Protein 6HRL (pdb70)

Foldseek 3Di:
DDFKKKKWAWFAFDVGTFQWMWIADPVVLDIDTFDGHPARFFLWEWEAFPLKIKTAWGDRNDFTFQWMWIADPVVRDIDTADGHPARFGLWAWYAAPRKIKTAWGDRPPFTFQWMWIARVVVRDIDTFDGHPARFGQWYWYDAPRKIKTAWHDGPHATFQWIWIAHPVVRDIDTADGEPARFGQWAWEAAPRKIKTAWGDRPPATFQWMWIAHPVVSDIGTADGEPARFGQWYWYDGPRKIKTAWGDSRPGTDQWIWIAHPVVSDIGTTRGHPDRGGSIYMYMGDDD/DFFKKKKWAWFAFVLGTFQWIWIADPVVLDIDTFDGDPARFFQWAWEDFDQKIKTAWGDRSPATDQWMWIAHPVVRDIDTADGDPARFGLWAWYAFPRKIKIAWGDRPPATFQWMWIARPVVRDIGTADGHPARFGQWYWEDAPRKIKIAWHDHPHATFQWMWIARPVVRDIDTADGEPARFGQWAWEDAPQKIKTAWHDRPPFIGQWMWIDHPVVSDIGTFDGEPARFGLWYWYDTPQKIKTAWHDRRDGQFQWIWIAHPVVSDIDTGDGDPDRGHSIYMYMGGHD

Solvent-accessible surface area: 21822 Å² total; per-residue (Å²): 91,59,27,23,24,0,6,0,0,0,0,6,30,51,82,36,37,21,11,50,1,1,8,5,42,45,91,84,70,33,18,99,110,20,22,67,14,103,36,155,2,3,76,12,5,16,8,34,12,77,64,59,0,12,0,0,0,0,50,47,38,120,38,16,15,21,60,4,3,0,5,30,26,136,83,64,65,33,74,117,43,82,46,11,74,41,131,1,0,8,8,2,16,8,35,5,146,45,41,1,8,0,0,0,0,47,43,44,86,45,7,15,46,40,3,12,79,5,44,51,168,89,17,67,35,60,92,17,32,51,4,100,28,108,2,41,39,0,38,14,11,42,7,113,28,24,1,6,0,4,0,0,55,37,84,86,46,42,14,19,62,2,4,65,8,57,39,158,93,69,68,28,38,118,15,44,59,11,110,25,126,6,6,9,4,0,12,7,42,12,141,42,10,0,3,0,0,0,0,40,39,26,105,52,13,16,39,40,1,0,82,10,40,42,200,70,27,50,25,95,79,21,20,72,5,92,64,111,0,5,10,0,20,7,19,37,3,105,34,54,0,8,0,0,0,0,8,41,8,26,15,4,9,28,26,4,3,53,3,14,31,185,86,70,117,12,48,84,21,40,66,6,128,32,68,2,18,22,5,1,9,6,32,1,94,49,199,103,40,24,16,1,0,5,0,1,0,0,5,39,144,196,36,37,26,11,53,3,2,0,3,20,37,93,71,60,138,19,37,110,16,22,63,13,101,35,154,2,2,86,12,5,14,8,35,11,76,62,39,0,11,0,0,0,0,49,45,36,121,40,17,16,21,64,5,3,0,6,30,28,40,54,66,66,34,66,108,46,74,47,11,75,40,128,2,0,5,6,1,16,10,34,5,146,46,41,1,3,0,0,0,0,43,42,41,90,44,9,18,41,39,2,11,64,9,37,36,160,88,18,75,40,74,92,18,34,52,5,100,30,110,2,40,61,0,38,12,11,42,6,108,27,25,0,5,0,4,0,0,52,35,84,87,47,42,12,18,56,3,4,60,1,61,27,137,95,67,73,26,36,123,14,44,56,11,105,34,129,3,3,8,5,0,12,8,42,12,129,42,14,0,5,0,0,0,0,34,49,43,127,51,13,20,44,41,2,3,66,13,36,50,194,66,36,52,20,92,81,17,22,73,5,94,63,115,1,8,28,0,19,6,19,33,2,96,20,59,0,3,0,0,0,0,31,49,60,100,53,15,13,28,32,2,3,52,1,21,24,163,73,70,137,25,74,78,20,47,70,5,126,32,117,1,18,18,6,1,6,5,30,7,91,6,46

Nearest PDB structures (foldseek):
  6hrl-assembly2_B  TM=1.001E+00  e=1.098E-53  Homo sapiens
  7opv-assembly1_A  TM=9.971E-01  e=5.024E-39  synthetic construct
  8pjr-assembly1_A  TM=9.975E-01  e=1.645E-37  synthetic construct
  8pjx-assembly1_A  TM=9.954E-01  e=1.013E-36  synthetic construct
  7pvp-assembly1_A  TM=9.965E-01  e=2.577E-36  synthetic construct

InterPro domains:
  IPR000210 BTB/POZ domain [PF00651] (83-188)
  IPR000210 BTB/POZ domain [PS50097] (92-159)
  IPR000210 BTB/POZ domain [SM00225] (92-189)
  IPR006652 Kelch repeat type 1 [PF01344] (378-422)
  IPR006652 Kelch repeat type 1 [PF01344] (425-470)
  IPR006652 Kelch repeat type 1 [PF01344] (472-516)
  IPR006652 Kelch repeat type 1 [PF01344] (519-564)
  IPR006652 Kelch repeat type 1 [PF01344] (566-610)
  IPR006652 Kelch repeat type 1 [SM00612] (343-389)
  IPR006652 Kelch repeat type 1 [SM00612] (390-436)
  IPR006652 Kelch repeat type 1 [SM00612] (437-483)
  IPR006652 Kelch repeat type 1 [SM00612] (484-530)
  IPR006652 Kelch repeat type 1 [SM00612] (531-577)
  IPR006652 Kelch repeat type 1 [SM00612] (578-624)
  IPR011043 Galactose oxidase/kelch, beta-propeller [SSF50965] (353-622)
  IPR011333 SKP1/BTB/POZ domain superfamily [G3DSA:3.30.710.10] (61-190)
  IPR011333 SKP1/BTB/POZ domain superfamily [SSF54695] (70-187)
  IPR011705 BTB/Kelch-associated [PF07707] (194-295)
  IPR011705 BTB/Kelch-associated [SM00875] (194-296)
  IPR015915 Kelch-type beta-propeller [G3DSA:2.120.10.80] (334-495)

Radius of gyration: 26.32 Å; Cα contacts (8 Å, |Δi|>4): 1901; chains: 2; bounding box: 57×65×79 Å

CATH classification: 2.120.10.80

Structure (mmCIF, N/CA/C/O backbone):
data_6HRL
#
_entry.id   6HRL
#
_cell.length_a   67.353
_cell.length_b   118.774
_cell.length_c   124.991
_cell.angle_alpha   90.000
_cell.angle_beta   90.000
_cell.angle_gamma   90.000
#
_symmetry.space_group_name_H-M   'P 21 21 21'
#
loop_
_entity.id
_entity.type
_entity.pdbx_description
1 polymer 'Kelch-like protein 17'
2 non-polymer 'SULFATE ION'
3 non-polymer 'CHLORIDE ION'
4 non-polymer 'SODIUM ION'
5 non-polymer 1,2-ETHANEDIOL
6 water water
#
loop_
_atom_site.group_PDB
_atom_site.id
_atom_site.type_symbol
_atom_site.label_atom_id
_atom_site.label_alt_id
_atom_site.label_comp_id
_atom_site.label_asym_id
_atom_site.label_entity_id
_atom_site.label_seq_id
_atom_site.pdbx_PDB_ins_code
_atom_site.Cartn_x
_atom_site.Cartn_y
_atom_site.Cartn_z
_atom_site.occupancy
_atom_site.B_iso_or_equiv
_atom_site.auth_seq_id
_atom_site.auth_comp_id
_atom_site.auth_asym_id
_atom_site.auth_atom_id
_atom_site.pdbx_PDB_model_num
ATOM 1 C CA . GLY A 1 1 ? 10.651 41.118 80.243 1.00 54.58 337 GLY A CA 1
ATOM 2 C C . GLY A 1 1 ? 11.025 42.125 79.168 1.00 54.77 337 GLY A C 1
ATOM 3 O O . GLY A 1 1 ? 10.512 43.239 79.164 1.00 57.28 337 GLY A O 1
ATOM 4 N N . ALA A 1 2 ? 11.925 41.747 78.261 1.00 50.65 338 ALA A N 1
ATOM 5 C CA . ALA A 1 2 ? 12.258 42.580 77.111 1.00 50.27 338 ALA A CA 1
ATOM 6 C C . ALA A 1 2 ? 11.358 42.211 75.935 1.00 48.01 338 ALA A C 1
ATOM 7 O O . ALA A 1 2 ? 11.066 41.034 75.704 1.00 42.96 338 ALA A O 1
ATOM 9 N N . GLY A 1 3 ? 10.907 43.223 75.204 1.00 49.73 339 GLY A N 1
ATOM 10 C CA . GLY A 1 3 ? 9.973 43.024 74.120 1.00 45.57 339 GLY A CA 1
ATOM 11 C C . GLY A 1 3 ? 10.561 43.269 72.746 1.00 42.54 339 GLY A C 1
ATOM 12 O O . GLY A 1 3 ? 11.661 43.809 72.606 1.00 44.00 339 GLY A O 1
ATOM 13 N N . PRO A 1 4 ? 9.824 42.892 71.700 1.00 36.19 340 PRO A N 1
ATOM 14 C CA . PRO A 1 4 ? 10.321 43.101 70.336 1.00 33.35 340 PRO A CA 1
ATOM 15 C C . PRO A 1 4 ? 10.143 44.550 69.903 1.00 39.75 340 PRO A C 1
ATOM 16 O O . PRO A 1 4 ? 9.130 45.194 70.201 1.00 41.11 340 PRO A O 1
ATOM 20 N N . VAL A 1 5 ? 11.154 45.055 69.202 1.00 37.70 341 VAL A N 1
ATOM 21 C CA . VAL A 1 5 ? 11.167 46.397 68.636 1.00 41.30 341 VAL A CA 1
ATOM 22 C C . VAL A 1 5 ? 11.550 46.281 67.169 1.00 37.99 341 VAL A C 1
ATOM 23 O O . VAL A 1 5 ? 12.552 45.634 66.840 1.00 34.86 341 VAL A O 1
ATOM 27 N N . LEU A 1 6 ? 10.748 46.885 66.289 1.00 39.79 342 LEU A N 1
ATOM 28 C CA . LEU A 1 6 ? 10.961 46.754 64.851 1.00 36.42 342 LEU A CA 1
ATOM 29 C C . LEU A 1 6 ? 11.848 47.879 64.332 1.00 40.09 342 LEU A C 1
ATOM 30 O O . LEU A 1 6 ? 11.644 49.042 64.662 1.00 42.47 342 LEU A O 1
ATOM 35 N N . PHE A 1 7 ? 12.801 47.542 63.471 1.00 36.17 343 PHE A N 1
ATOM 36 C CA . PHE A 1 7 ? 13.747 48.518 62.948 1.00 38.25 343 PHE A CA 1
ATOM 37 C C . PHE A 1 7 ? 13.636 48.554 61.434 1.00 36.81 343 PHE A C 1
ATOM 38 O O . PHE A 1 7 ? 13.821 47.523 60.768 1.00 32.73 343 PHE A O 1
ATOM 46 N N . ALA A 1 8 ? 13.318 49.742 60.914 1.00 40.73 344 ALA A N 1
ATOM 47 C CA . ALA A 1 8 ? 13.280 50.047 59.493 1.00 40.56 344 ALA A CA 1
ATOM 48 C C . ALA A 1 8 ? 14.533 50.843 59.151 1.00 41.92 344 ALA A C 1
ATOM 49 O O . ALA A 1 8 ? 14.738 51.951 59.668 1.00 43.56 344 ALA A O 1
ATOM 51 N N . VAL A 1 9 ? 15.372 50.262 58.302 1.00 40.04 345 VAL A N 1
ATOM 52 C CA . VAL A 1 9 ? 16.709 50.746 58.003 1.00 39.97 345 VAL A CA 1
ATOM 53 C C . VAL A 1 9 ? 16.798 51.066 56.515 1.00 41.17 345 VAL A C 1
ATOM 54 O O . VAL A 1 9 ? 16.433 50.234 55.670 1.00 40.34 345 VAL A O 1
ATOM 58 N N . GLY A 1 10 ? 17.282 52.268 56.205 1.00 40.76 346 GLY A N 1
ATOM 59 C CA . GLY A 1 10 ? 17.538 52.660 54.830 1.00 41.30 346 GLY A CA 1
ATOM 60 C C . GLY A 1 10 ? 16.292 52.620 53.975 1.00 42.84 346 GLY A C 1
ATOM 61 O O . GLY A 1 10 ? 15.199 53.006 54.400 1.00 43.78 346 GLY A O 1
ATOM 62 N N . GLY A 1 11 ? 16.454 52.136 52.753 1.00 43.26 347 GLY A N 1
ATOM 63 C CA . GLY A 1 11 ? 15.404 52.194 51.756 1.00 44.12 347 GLY A CA 1
ATOM 64 C C . GLY A 1 11 ? 15.555 53.398 50.842 1.00 45.23 347 GLY A C 1
ATOM 65 O O . GLY A 1 11 ? 16.521 54.162 50.907 1.00 45.60 347 GLY A O 1
ATOM 66 N N . GLY A 1 12 ? 14.555 53.578 49.977 1.00 45.90 348 GLY A N 1
ATOM 67 C CA . GLY A 1 12 ? 14.572 54.678 49.039 1.00 46.80 348 GLY A CA 1
ATOM 68 C C . GLY A 1 12 ? 13.183 55.258 48.856 1.00 46.48 348 GLY A C 1
ATOM 69 O O . GLY A 1 12 ? 12.180 54.672 49.265 1.00 45.71 348 GLY A O 1
ATOM 70 N N . SER A 1 13 ? 13.147 56.438 48.252 1.00 48.53 349 SER A N 1
ATOM 71 C CA . SER A 1 13 ? 11.901 57.038 47.804 1.00 48.65 349 SER A CA 1
ATOM 72 C C . SER A 1 13 ? 12.155 57.659 46.430 1.00 49.53 349 SER A C 1
ATOM 73 O O . SER A 1 13 ? 13.217 57.469 45.827 1.00 50.27 349 SER A O 1
ATOM 76 N N . LEU A 1 14 ? 11.170 58.393 45.917 1.00 47.32 350 LEU A N 1
ATOM 77 C CA . LEU A 1 14 ? 11.322 59.000 44.601 1.00 47.80 350 LEU A CA 1
ATOM 78 C C . LEU A 1 14 ? 12.599 59.823 44.548 1.00 48.33 350 LEU A C 1
ATOM 79 O O . LEU A 1 14 ? 12.720 60.836 45.244 1.00 48.11 350 LEU A O 1
ATOM 84 N N . PHE A 1 15 ? 13.557 59.395 43.725 1.00 48.55 351 PHE A N 1
ATOM 85 C CA . PHE A 1 15 ? 14.817 60.120 43.559 1.00 48.37 351 PHE A CA 1
ATOM 86 C C . PHE A 1 15 ? 15.589 60.243 44.871 1.00 47.92 351 PHE A C 1
ATOM 87 O O . PHE A 1 15 ? 16.336 61.202 45.070 1.00 47.51 351 PHE A O 1
ATOM 95 N N . ALA A 1 16 ? 15.408 59.299 45.794 1.00 47.68 352 ALA A N 1
ATOM 96 C CA . ALA A 1 16 ? 16.062 59.403 47.089 1.00 47.22 352 ALA A CA 1
ATOM 97 C C . ALA A 1 16 ? 16.550 58.047 47.573 1.00 47.39 352 ALA A C 1
ATOM 98 O O . ALA A 1 16 ? 15.911 57.020 47.329 1.00 47.99 352 ALA A O 1
ATOM 100 N N . ILE A 1 17 ? 17.684 58.060 48.273 1.00 45.00 353 ILE A N 1
ATOM 101 C CA . ILE A 1 17 ? 18.218 56.896 48.972 1.00 44.54 353 ILE A CA 1
ATOM 102 C C . ILE A 1 17 ? 18.478 57.320 50.411 1.00 44.39 353 ILE A C 1
ATOM 103 O O . ILE A 1 17 ? 19.196 58.299 50.648 1.00 44.03 353 ILE A O 1
ATOM 108 N N . HIS A 1 18 ? 17.892 56.596 51.365 1.00 46.08 354 HIS A N 1
ATOM 109 C CA . HIS A 1 18 ? 17.931 56.989 52.766 1.00 45.69 354 HIS A CA 1
ATOM 110 C C . HIS A 1 18 ? 19.093 56.344 53.503 1.00 44.40 354 HIS A C 1
ATOM 111 O O . HIS A 1 18 ? 19.501 55.216 53.207 1.00 42.85 354 HIS A O 1
ATOM 118 N N . GLY A 1 19 ? 19.603 57.074 54.495 1.00 46.73 355 GLY A N 1
ATOM 119 C CA . GLY A 1 19 ? 20.514 56.518 55.476 1.00 45.11 355 GLY A CA 1
ATOM 120 C C . GLY A 1 19 ? 19.880 56.484 56.852 1.00 44.96 355 GLY A C 1
ATOM 121 O O . GLY A 1 19 ? 20.364 55.789 57.753 1.00 43.57 355 GLY A O 1
ATOM 122 N N . ASP A 1 20 ? 18.779 57.215 57.018 1.00 45.19 356 ASP A N 1
ATOM 123 C CA . ASP A 1 20 ? 18.127 57.291 58.314 1.00 44.92 356 ASP A CA 1
ATOM 124 C C . ASP A 1 20 ? 17.452 55.968 58.653 1.00 44.90 356 ASP A C 1
ATOM 125 O O . ASP A 1 20 ? 17.278 55.089 57.805 1.00 45.35 356 ASP A O 1
ATOM 130 N N . CYS A 1 21 ? 17.084 55.830 59.925 1.00 36.40 357 CYS A N 1
ATOM 131 C CA . CYS A 1 21 ? 16.438 54.624 60.418 1.00 35.52 357 CYS A CA 1
ATOM 132 C C . CYS A 1 21 ? 15.397 55.003 61.463 1.00 36.48 357 CYS A C 1
ATOM 133 O O . CYS A 1 21 ? 15.470 56.058 62.104 1.00 37.99 357 CYS A O 1
ATOM 136 N N . GLU A 1 22 ? 14.426 54.113 61.648 1.00 34.41 358 GLU A N 1
ATOM 137 C CA . GLU A 1 22 ? 13.428 54.348 62.678 1.00 35.90 358 GLU A CA 1
ATOM 138 C C . GLU A 1 22 ? 13.016 53.020 63.295 1.00 36.95 358 GLU A C 1
ATOM 139 O O . GLU A 1 22 ? 13.183 51.955 62.702 1.00 35.50 358 GLU A O 1
ATOM 145 N N . ALA A 1 23 ? 12.508 53.096 64.519 1.00 37.67 359 ALA A N 1
ATOM 146 C CA . ALA A 1 23 ? 12.163 51.930 65.319 1.00 39.59 359 ALA A CA 1
ATOM 147 C C . ALA A 1 23 ? 10.727 52.053 65.802 1.00 43.70 359 ALA A C 1
ATOM 148 O O . ALA A 1 23 ? 10.282 53.127 66.211 1.00 44.30 359 ALA A O 1
ATOM 150 N N . TYR A 1 24 ? 10.027 50.934 65.781 1.00 45.56 360 TYR A N 1
ATOM 151 C CA . TYR A 1 24 ? 8.621 50.854 66.119 1.00 50.83 360 TYR A CA 1
ATOM 152 C C . TYR A 1 24 ? 8.474 50.089 67.421 1.00 54.17 360 TYR A C 1
ATOM 153 O O . TYR A 1 24 ? 8.968 48.961 67.549 1.00 51.56 360 TYR A O 1
ATOM 162 N N . ASP A 1 25 ? 7.776 50.701 68.364 1.00 58.90 361 ASP A N 1
ATOM 163 C CA . ASP A 1 25 ? 7.526 50.118 69.666 1.00 60.56 361 ASP A CA 1
ATOM 164 C C . ASP A 1 25 ? 6.147 49.482 69.641 1.00 59.86 361 ASP A C 1
ATOM 165 O O . ASP A 1 25 ? 5.135 50.179 69.521 1.00 59.00 361 ASP A O 1
ATOM 170 N N . THR A 1 26 ? 6.112 48.160 69.749 1.00 59.86 362 THR A N 1
ATOM 171 C CA . THR A 1 26 ? 4.839 47.465 69.665 1.00 58.75 362 THR A CA 1
ATOM 172 C C . THR A 1 26 ? 3.914 47.867 70.809 1.00 60.69 362 THR A C 1
ATOM 173 O O . THR A 1 26 ? 2.693 47.945 70.629 1.00 59.67 362 THR A O 1
ATOM 177 N N . ARG A 1 27 ? 4.477 48.178 71.979 1.00 65.31 363 ARG A N 1
ATOM 178 C CA . ARG A 1 27 ? 3.646 48.533 73.125 1.00 67.56 363 ARG A CA 1
ATOM 179 C C . ARG A 1 27 ? 2.853 49.813 72.877 1.00 67.01 363 ARG A C 1
ATOM 180 O O . ARG A 1 27 ? 1.659 49.879 73.192 1.00 66.93 363 ARG A O 1
ATOM 182 N N . THR A 1 28 ? 3.489 50.838 72.310 1.00 63.08 364 THR A N 1
ATOM 183 C CA . THR A 1 28 ? 2.852 52.139 72.139 1.00 61.08 364 THR A CA 1
ATOM 184 C C . THR A 1 28 ? 2.373 52.422 70.720 1.00 57.80 364 THR A C 1
ATOM 185 O O . THR A 1 28 ? 1.812 53.493 70.479 1.00 56.33 364 THR A O 1
ATOM 189 N N . ASP A 1 29 ? 2.574 51.507 69.777 1.00 58.50 365 ASP A N 1
ATOM 190 C CA . ASP A 1 29 ? 2.238 51.764 68.379 1.00 55.55 365 ASP A CA 1
ATOM 191 C C . ASP A 1 29 ? 2.811 53.111 67.927 1.00 53.96 365 ASP A C 1
ATOM 192 O O . ASP A 1 29 ? 2.128 53.937 67.317 1.00 52.12 365 ASP A O 1
ATOM 197 N N . ARG A 1 30 ? 4.085 53.341 68.258 1.00 52.27 366 ARG A N 1
ATOM 198 C CA . ARG A 1 30 ? 4.756 54.608 67.991 1.00 50.16 366 ARG A CA 1
ATOM 199 C C . ARG A 1 30 ? 6.114 54.357 67.346 1.00 50.10 366 ARG A C 1
ATOM 200 O O . ARG A 1 30 ? 6.808 53.393 67.688 1.00 52.89 366 ARG A O 1
ATOM 202 N N . TRP A 1 31 ? 6.494 55.233 66.418 1.00 46.73 367 TRP A N 1
ATOM 203 C CA . TRP A 1 31 ? 7.804 55.183 65.786 1.00 44.75 367 TRP A CA 1
ATOM 204 C C . TRP A 1 31 ? 8.732 56.223 66.413 1.00 43.48 367 TRP A C 1
ATOM 205 O O . TRP A 1 31 ? 8.295 57.258 66.924 1.00 43.58 367 TRP A O 1
ATOM 216 N N . HIS A 1 32 ? 10.024 55.925 66.380 1.00 43.86 368 HIS A N 1
ATOM 217 C CA . HIS A 1 32 ? 11.056 56.759 66.971 1.00 43.45 368 HIS A CA 1
ATOM 218 C C . HIS A 1 32 ? 12.239 56.788 66.020 1.00 41.14 368 HIS A C 1
ATOM 219 O O . HIS A 1 32 ? 12.627 55.750 65.487 1.00 39.80 368 HIS A O 1
ATOM 226 N N . VAL A 1 33 ? 12.808 57.960 65.798 1.00 40.29 369 VAL A N 1
ATOM 227 C CA . VAL A 1 33 ? 13.971 58.061 64.922 1.00 39.14 369 VAL A CA 1
ATOM 228 C C . VAL A 1 33 ? 15.187 57.514 65.651 1.00 41.81 369 VAL A C 1
ATOM 229 O O . VAL A 1 33 ? 15.389 57.792 66.839 1.00 44.19 369 VAL A O 1
ATOM 233 N N . VAL A 1 34 ? 15.993 56.712 64.953 1.00 41.93 370 VAL A N 1
ATOM 234 C CA . VAL A 1 34 ? 17.203 56.161 65.557 1.00 44.87 370 VAL A CA 1
ATOM 235 C C . VAL A 1 34 ? 18.417 56.598 64.753 1.00 45.03 370 VAL A C 1
ATOM 236 O O . VAL A 1 34 ? 18.299 57.376 63.801 1.00 42.72 370 VAL A O 1
ATOM 240 N N . ALA A 1 35 ? 19.592 56.122 65.143 1.00 42.07 371 ALA A N 1
ATOM 241 C CA . ALA A 1 35 ? 20.818 56.561 64.494 1.00 42.24 371 ALA A CA 1
ATOM 242 C C . ALA A 1 35 ? 20.792 56.258 63.003 1.00 42.31 371 ALA A C 1
ATOM 243 O O . ALA A 1 35 ? 20.313 55.204 62.572 1.00 41.79 371 ALA A O 1
ATOM 245 N N . SER A 1 36 ? 21.312 57.200 62.216 1.00 42.10 372 SER A N 1
ATOM 246 C CA . SER A 1 36 ? 21.485 57.002 60.786 1.00 41.68 372 SER A CA 1
ATOM 247 C C . SER A 1 36 ? 22.760 56.223 60.497 1.00 41.24 372 SER A C 1
ATOM 248 O O . SER A 1 36 ? 23.749 56.318 61.228 1.00 41.30 372 SER A O 1
ATOM 251 N N . MET A 1 37 ? 22.737 55.459 59.406 1.00 41.86 373 MET A N 1
ATOM 252 C CA . MET A 1 37 ? 23.928 54.747 58.972 1.00 41.44 373 MET A CA 1
ATOM 253 C C . MET A 1 37 ? 24.968 55.706 58.402 1.00 42.08 373 MET A C 1
ATOM 254 O O . MET A 1 37 ? 24.682 56.851 58.042 1.00 42.74 373 MET A O 1
ATOM 259 N N . SER A 1 38 ? 26.199 55.210 58.314 1.00 42.11 374 SER A N 1
ATOM 260 C CA . SER A 1 38 ? 27.244 55.978 57.654 1.00 42.96 374 SER A CA 1
ATOM 261 C C . SER A 1 38 ? 27.008 56.069 56.154 1.00 43.76 374 SER A C 1
ATOM 262 O O . SER A 1 38 ? 27.341 57.084 55.534 1.00 45.01 374 SER A O 1
ATOM 265 N N . THR A 1 39 ? 26.423 55.033 55.565 1.00 43.16 375 THR A N 1
ATOM 266 C CA . THR A 1 39 ? 26.190 54.949 54.134 1.00 43.40 375 THR A CA 1
ATOM 267 C C . THR A 1 39 ? 24.697 54.982 53.854 1.00 43.70 375 THR A C 1
ATOM 268 O O . THR A 1 39 ? 23.912 54.343 54.563 1.00 43.05 375 THR A O 1
ATOM 272 N N . ARG A 1 40 ? 24.307 55.717 52.816 1.00 46.78 376 ARG A N 1
ATOM 273 C CA . ARG A 1 40 ? 22.970 55.543 52.262 1.00 46.87 376 ARG A CA 1
ATOM 274 C C . ARG A 1 40 ? 22.866 54.175 51.597 1.00 46.43 376 ARG A C 1
ATOM 275 O O . ARG A 1 40 ? 23.686 53.824 50.743 1.00 46.62 376 ARG A O 1
ATOM 283 N N . ARG A 1 41 ? 21.847 53.406 51.982 1.00 45.14 377 ARG A N 1
ATOM 284 C CA . ARG A 1 41 ? 21.686 52.032 51.512 1.00 44.52 377 ARG A CA 1
ATOM 285 C C . ARG A 1 41 ? 20.209 51.773 51.254 1.00 44.84 377 ARG A C 1
ATOM 286 O O . ARG A 1 41 ? 19.411 51.719 52.196 1.00 44.49 377 ARG A O 1
ATOM 294 N N . ALA A 1 42 ? 19.851 51.589 49.987 1.00 45.61 378 ALA A N 1
ATOM 295 C CA . ALA A 1 42 ? 18.576 51.007 49.610 1.00 45.67 378 ALA A CA 1
ATOM 296 C C . ALA A 1 42 ? 18.832 49.638 49.002 1.00 45.69 378 ALA A C 1
ATOM 297 O O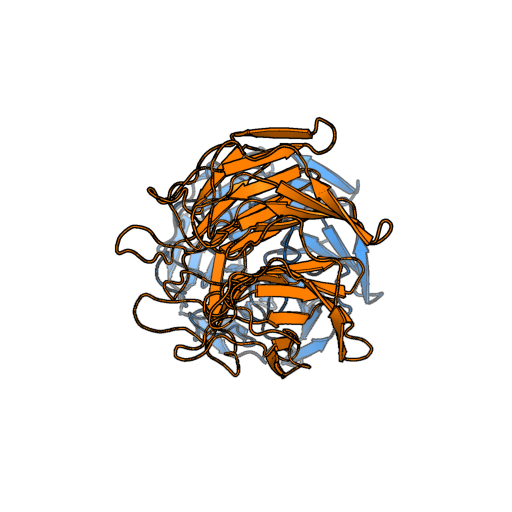 . ALA A 1 42 ? 19.934 49.345 48.531 1.00 46.15 378 ALA A O 1
ATOM 299 N N . ARG A 1 43 ? 17.807 48.794 49.003 1.00 42.10 379 ARG A N 1
ATOM 300 C CA . ARG A 1 43 ? 17.987 47.421 48.551 1.00 41.71 379 ARG A CA 1
ATOM 301 C C . ARG A 1 43 ? 19.067 46.734 49.376 1.00 41.45 379 ARG A C 1
ATOM 302 O O . ARG A 1 43 ? 19.917 46.019 48.846 1.00 41.65 379 ARG A O 1
ATOM 310 N N . VAL A 1 44 ? 19.030 46.972 50.687 1.00 41.32 380 VAL A N 1
ATOM 311 C CA . VAL A 1 44 ? 20.026 46.508 51.643 1.00 40.65 380 VAL A CA 1
ATOM 312 C C . VAL A 1 44 ? 19.497 45.276 52.360 1.00 40.40 380 VAL A C 1
ATOM 313 O O . VAL A 1 44 ? 18.292 45.150 52.603 1.00 39.68 380 VAL A O 1
ATOM 317 N N . GLY A 1 45 ? 20.401 44.361 52.702 1.00 39.89 381 GLY A N 1
ATOM 318 C CA . GLY A 1 45 ? 20.055 43.223 53.541 1.00 38.53 381 GLY A CA 1
ATOM 319 C C . GLY A 1 45 ? 20.197 43.610 55.001 1.00 37.38 381 GLY A C 1
ATOM 320 O O . GLY A 1 45 ? 21.182 44.230 55.389 1.00 37.62 381 GLY A O 1
ATOM 321 N N . VAL A 1 46 ? 19.188 43.296 55.796 1.00 36.33 382 VAL A N 1
ATOM 322 C CA . VAL A 1 46 ? 19.227 43.631 57.216 1.00 35.77 382 VAL A CA 1
ATOM 323 C C . VAL A 1 46 ? 18.887 42.383 58.010 1.00 34.91 382 VAL A C 1
ATOM 324 O O . VAL A 1 46 ? 17.829 41.783 57.805 1.00 34.73 382 VAL A O 1
ATOM 328 N N . ALA A 1 47 ? 19.773 41.992 58.913 1.00 36.36 383 ALA A N 1
ATOM 329 C CA . ALA A 1 47 ? 19.488 40.837 59.752 1.00 36.15 383 ALA A CA 1
ATOM 330 C C . ALA A 1 47 ? 19.951 41.106 61.173 1.00 36.80 383 ALA A C 1
ATOM 331 O O . ALA A 1 47 ? 20.911 41.843 61.400 1.00 37.39 383 ALA A O 1
ATOM 333 N N . ALA A 1 48 ? 19.256 40.499 62.128 1.00 37.77 384 ALA A N 1
ATOM 334 C CA . ALA A 1 48 ? 19.605 40.611 63.539 1.00 39.40 384 ALA A CA 1
ATOM 335 C C . ALA A 1 48 ? 20.408 39.386 63.960 1.00 39.95 384 ALA A C 1
ATOM 336 O O . ALA A 1 48 ? 19.976 38.247 63.748 1.00 40.14 384 ALA A O 1
ATOM 338 N N . VAL A 1 49 ? 21.585 39.626 64.526 1.00 39.28 385 VAL A N 1
ATOM 339 C CA . VAL A 1 49 ? 22.457 38.563 65.006 1.00 39.76 385 VAL A CA 1
ATOM 340 C C . VAL A 1 49 ? 23.002 38.997 66.360 1.00 40.98 385 VAL A C 1
ATOM 341 O O . VAL A 1 49 ? 23.513 40.114 66.496 1.00 41.23 385 VAL A O 1
ATOM 345 N N . GLY A 1 50 ? 22.835 38.151 67.371 1.00 39.80 386 GLY A N 1
ATOM 346 C CA . GLY A 1 50 ? 23.250 38.543 68.709 1.00 40.30 386 GLY A CA 1
ATOM 347 C C . GLY A 1 50 ? 22.597 39.822 69.182 1.00 41.22 386 GLY A C 1
ATOM 348 O O . GLY A 1 50 ? 23.248 40.651 69.827 1.00 41.68 386 GLY A O 1
ATOM 349 N N . ASN A 1 51 ? 21.317 40.002 68.868 1.00 42.64 387 ASN A N 1
ATOM 350 C CA . ASN A 1 51 ? 20.576 41.214 69.217 1.00 43.48 387 ASN A CA 1
ATOM 351 C C . ASN A 1 51 ? 21.329 42.469 68.792 1.00 43.17 387 ASN A C 1
ATOM 352 O O . ASN A 1 51 ? 21.268 43.511 69.449 1.00 43.61 387 ASN A O 1
ATOM 357 N N . ARG A 1 52 ? 22.046 42.366 67.679 1.00 43.56 388 ARG A N 1
ATOM 358 C CA . ARG A 1 52 ? 22.681 43.496 67.025 1.00 42.64 388 ARG A CA 1
ATOM 359 C C . ARG A 1 52 ? 22.170 43.537 65.592 1.00 41.21 388 ARG A C 1
ATOM 360 O O . ARG A 1 52 ? 21.924 42.488 64.987 1.00 40.73 388 ARG A O 1
ATOM 368 N N . LEU A 1 53 ? 22.023 44.744 65.036 1.00 39.54 389 LEU A N 1
ATOM 369 C CA . LEU A 1 53 ? 21.581 44.879 63.643 1.00 37.79 389 LEU A CA 1
ATOM 370 C C . LEU A 1 53 ? 22.754 44.849 62.681 1.00 37.24 389 LEU A C 1
ATOM 371 O O . LEU A 1 53 ? 23.786 45.466 62.934 1.00 38.03 389 LEU A O 1
ATOM 376 N N . TYR A 1 54 ? 22.586 44.154 61.558 1.00 37.21 390 TYR A N 1
ATOM 377 C CA . TYR A 1 54 ? 23.587 44.155 60.498 1.00 37.23 390 TYR A CA 1
ATOM 378 C C . TYR A 1 54 ? 22.930 44.639 59.214 1.00 37.50 390 TYR A C 1
ATOM 379 O O . TYR A 1 54 ? 21.942 44.047 58.759 1.00 37.43 390 TYR A O 1
ATOM 388 N N . ALA A 1 55 ? 23.462 45.731 58.663 1.00 36.35 391 ALA A N 1
ATOM 389 C CA . ALA A 1 55 ? 23.108 46.231 57.344 1.00 36.87 391 ALA A CA 1
ATOM 390 C C . ALA A 1 55 ? 24.209 45.825 56.367 1.00 37.10 391 ALA A C 1
ATOM 391 O O . ALA A 1 55 ? 25.362 46.259 56.500 1.00 37.36 391 ALA A O 1
ATOM 393 N N . VAL A 1 56 ? 23.839 44.990 55.399 1.00 37.15 392 VAL A N 1
ATOM 394 C CA . VAL A 1 56 ? 24.744 44.282 54.502 1.00 37.35 392 VAL A CA 1
ATOM 395 C C . VAL A 1 56 ? 24.482 44.747 53.070 1.00 38.48 392 VAL A C 1
ATOM 396 O O . VAL A 1 56 ? 23.343 44.672 52.582 1.00 38.71 392 VAL A O 1
ATOM 400 N N . GLY A 1 57 ? 25.536 45.212 52.397 1.00 38.90 393 GLY A N 1
ATOM 401 C CA . GLY A 1 57 ? 25.421 45.531 50.986 1.00 39.83 393 GLY A CA 1
ATOM 402 C C . GLY A 1 57 ? 24.486 46.698 50.740 1.00 40.37 393 GLY A C 1
ATOM 403 O O . GLY A 1 57 ? 24.475 47.687 51.477 1.00 40.34 393 GLY A O 1
ATOM 404 N N . GLY A 1 58 ? 23.699 46.584 49.678 1.00 42.30 394 GLY A N 1
ATOM 405 C CA . GLY A 1 58 ? 22.779 47.627 49.266 1.00 42.67 394 GLY A CA 1
ATOM 406 C C . GLY A 1 58 ? 23.284 48.435 48.087 1.00 43.21 394 GLY A C 1
ATOM 407 O O . GLY A 1 58 ? 24.268 48.104 47.424 1.00 43.44 394 GLY A O 1
ATOM 408 N N . TYR A 1 59 ? 22.573 49.529 47.835 1.00 43.70 395 TYR A N 1
ATOM 409 C CA . TYR A 1 59 ? 22.841 50.427 46.721 1.00 44.77 395 TYR A CA 1
ATOM 410 C C . TYR A 1 59 ? 22.737 51.857 47.229 1.00 45.27 395 TYR A C 1
ATOM 411 O O . TYR A 1 59 ? 21.710 52.239 47.801 1.00 45.02 395 TYR A O 1
ATOM 420 N N . ASP A 1 60 ? 23.794 52.644 47.023 1.00 47.03 396 ASP A N 1
ATOM 421 C CA . ASP A 1 60 ? 23.889 53.988 47.581 1.00 47.37 396 ASP A CA 1
ATOM 422 C C . ASP A 1 60 ? 23.552 55.069 46.568 1.00 48.21 396 ASP A C 1
ATOM 423 O O . ASP A 1 60 ? 23.929 56.228 46.762 1.00 48.63 396 ASP A O 1
ATOM 428 N N . GLY A 1 61 ? 22.839 54.717 45.501 1.00 48.76 397 GLY A N 1
ATOM 429 C CA . GLY A 1 61 ? 22.487 55.655 44.469 1.00 49.74 397 GLY A CA 1
ATOM 430 C C . GLY A 1 61 ? 23.466 55.720 43.320 1.00 50.57 397 GLY A C 1
ATOM 431 O O . GLY A 1 61 ? 23.105 56.202 42.241 1.00 52.21 397 GLY A O 1
ATOM 432 N N . THR A 1 62 ? 24.688 55.258 43.521 1.00 49.88 398 THR A N 1
ATOM 433 C CA . THR A 1 62 ? 25.680 55.157 42.461 1.00 50.73 398 THR A CA 1
ATOM 434 C C . THR A 1 62 ? 26.248 53.757 42.320 1.00 50.46 398 THR A C 1
ATOM 435 O O . THR A 1 62 ? 26.478 53.298 41.195 1.00 50.83 398 THR A O 1
ATOM 439 N N . SER A 1 63 ? 26.507 53.080 43.437 1.00 49.25 399 SER A N 1
ATOM 440 C CA . SER A 1 63 ? 27.229 51.822 43.451 1.00 48.30 399 SER A CA 1
ATOM 441 C C . SER A 1 63 ? 26.408 50.755 44.156 1.00 47.31 399 SER A C 1
ATOM 442 O O . SER A 1 63 ? 25.541 51.053 44.980 1.00 47.41 399 SER A O 1
ATOM 445 N N . ASP A 1 64 ? 26.683 49.503 43.803 1.00 46.16 400 ASP A N 1
ATOM 446 C CA . ASP A 1 64 ? 26.238 48.359 44.585 1.00 44.96 400 ASP A CA 1
ATOM 447 C C . ASP A 1 64 ? 27.300 48.070 45.633 1.00 44.68 400 ASP A C 1
ATOM 448 O O . ASP A 1 64 ? 28.482 47.941 45.307 1.00 45.17 400 ASP A O 1
ATOM 453 N N . LEU A 1 65 ? 26.887 47.985 46.886 1.00 43.26 401 LEU A N 1
ATOM 454 C CA . LEU A 1 65 ? 27.842 48.023 47.977 1.00 42.88 401 LEU A CA 1
ATOM 455 C C . LEU A 1 65 ? 28.282 46.626 48.378 1.00 42.11 401 LEU A C 1
ATOM 456 O O . LEU A 1 65 ? 27.516 45.665 48.313 1.00 41.52 401 LEU A O 1
ATOM 461 N N . ALA A 1 66 ? 29.552 46.526 48.766 1.00 43.56 402 ALA A N 1
ATOM 462 C CA . ALA A 1 66 ? 30.074 45.368 49.469 1.00 43.11 402 ALA A CA 1
ATOM 463 C C . ALA A 1 66 ? 30.221 45.621 50.962 1.00 42.36 402 ALA A C 1
ATOM 464 O O . ALA A 1 66 ? 30.393 44.665 51.726 1.00 41.51 402 ALA A O 1
ATOM 466 N N . THR A 1 67 ? 30.122 46.877 51.388 1.00 41.29 403 THR A N 1
ATOM 467 C CA . THR A 1 67 ? 30.362 47.245 52.771 1.00 41.21 403 THR A CA 1
ATOM 468 C C . THR A 1 67 ? 29.218 46.812 53.681 1.00 40.42 403 THR A C 1
ATOM 469 O O . THR A 1 67 ? 28.069 46.640 53.263 1.00 40.09 403 THR A O 1
ATOM 473 N N . VAL A 1 68 ? 29.553 46.676 54.957 1.00 39.91 404 VAL A N 1
ATOM 474 C CA . VAL A 1 68 ? 28.618 46.286 55.998 1.00 38.85 404 VAL A CA 1
ATOM 475 C C . VAL A 1 68 ? 28.795 47.228 57.175 1.00 39.04 404 VAL A C 1
ATOM 476 O O . VAL A 1 68 ? 29.905 47.681 57.476 1.00 39.71 404 VAL A O 1
ATOM 480 N N . GLU A 1 69 ? 27.693 47.498 57.867 1.00 39.78 405 GLU A N 1
ATOM 481 C CA . GLU A 1 69 ? 27.777 48.197 59.139 1.00 40.16 405 GLU A CA 1
ATOM 482 C C . GLU A 1 69 ? 26.760 47.615 60.109 1.00 39.78 405 GLU A C 1
ATOM 483 O O . GLU A 1 69 ? 25.859 46.866 59.733 1.00 39.10 405 GLU A O 1
ATOM 489 N N . SER A 1 70 ? 26.946 47.957 61.378 1.00 40.73 406 SER A N 1
ATOM 490 C CA . SER A 1 70 ? 26.322 47.257 62.489 1.00 40.28 406 SER A CA 1
ATOM 491 C C . SER A 1 70 ? 25.719 48.260 63.462 1.00 40.74 406 SER A C 1
ATOM 492 O O . SER A 1 70 ? 26.292 49.324 63.708 1.00 41.63 406 SER A O 1
ATOM 495 N N . TYR A 1 71 ? 24.579 47.897 64.036 1.00 38.37 407 TYR A N 1
ATOM 496 C CA . TYR A 1 71 ? 23.840 48.750 64.950 1.00 38.87 407 TYR A CA 1
ATOM 497 C C . TYR A 1 71 ? 23.844 48.150 66.346 1.00 40.11 407 TYR A C 1
ATOM 498 O O . TYR A 1 71 ? 23.443 46.989 66.537 1.00 40.25 407 TYR A O 1
ATOM 507 N N . ASP A 1 72 ? 24.246 48.976 67.313 1.00 43.04 408 ASP A N 1
ATOM 508 C CA . ASP A 1 72 ? 24.202 48.677 68.732 1.00 44.19 408 ASP A CA 1
ATOM 509 C C . ASP A 1 72 ? 23.032 49.436 69.329 1.00 44.00 408 ASP A C 1
ATOM 510 O O . ASP A 1 72 ? 23.048 50.685 69.333 1.00 43.99 408 ASP A O 1
ATOM 515 N N . PRO A 1 73 ? 21.998 48.741 69.813 1.00 42.75 409 PRO A N 1
ATOM 516 C CA . PRO A 1 73 ? 20.846 49.438 70.396 1.00 42.72 409 PRO A CA 1
ATOM 517 C C . PRO A 1 73 ? 21.129 50.009 71.765 1.00 43.93 409 PRO A C 1
ATOM 518 O O . PRO A 1 73 ? 20.443 50.953 72.179 1.00 44.15 409 PRO A O 1
ATOM 522 N N . VAL A 1 74 ? 22.113 49.461 72.479 1.00 44.52 410 VAL A N 1
ATOM 523 C CA . VAL A 1 74 ? 22.474 49.989 73.787 1.00 45.34 410 VAL A CA 1
ATOM 524 C C . VAL A 1 74 ? 22.955 51.429 73.659 1.00 45.53 410 VAL A C 1
ATOM 525 O O . VAL A 1 74 ? 22.514 52.317 74.396 1.00 46.00 410 VAL A O 1
ATOM 529 N N . THR A 1 75 ? 23.857 51.688 72.714 1.00 44.99 411 THR A N 1
ATOM 530 C CA . THR A 1 75 ? 24.357 53.042 72.517 1.00 44.83 411 THR A CA 1
ATOM 531 C C . THR A 1 75 ? 23.650 53.785 71.397 1.00 43.84 411 THR A C 1
ATOM 532 O O . THR A 1 75 ? 23.889 54.985 71.232 1.00 43.85 411 THR A O 1
ATOM 536 N N . ASN A 1 76 ? 22.767 53.116 70.651 1.00 43.20 412 ASN A N 1
ATOM 537 C CA . ASN A 1 76 ? 22.095 53.693 69.483 1.00 42.35 412 ASN A CA 1
ATOM 538 C C . ASN A 1 76 ? 23.110 54.207 68.459 1.00 41.92 412 ASN A C 1
ATOM 539 O O . ASN A 1 76 ? 23.140 55.392 68.108 1.00 41.73 412 ASN A O 1
ATOM 544 N N . THR A 1 77 ? 23.939 53.294 67.955 1.00 43.04 413 THR A N 1
ATOM 545 C CA . THR A 1 77 ? 24.968 53.754 67.027 1.00 43.06 413 THR A CA 1
ATOM 546 C C . THR A 1 77 ? 25.279 52.691 65.988 1.00 42.21 413 THR A C 1
ATOM 547 O O . THR A 1 77 ? 24.997 51.507 66.170 1.00 42.58 413 THR A O 1
ATOM 551 N N . TRP A 1 78 ? 25.859 53.138 64.880 1.00 41.00 414 TRP A N 1
ATOM 552 C CA . TRP A 1 78 ? 26.333 52.252 63.828 1.00 40.39 414 TRP A CA 1
ATOM 553 C C . TRP A 1 78 ? 27.854 52.277 63.804 1.00 40.78 414 TRP A C 1
ATOM 554 O O . TRP A 1 78 ? 28.482 53.248 64.232 1.00 41.57 414 TRP A O 1
ATOM 565 N N . GLN A 1 79 ? 28.436 51.206 63.279 1.00 40.70 415 GLN A N 1
ATOM 566 C CA . GLN A 1 79 ? 29.881 51.060 63.196 1.00 41.18 415 GLN A CA 1
ATOM 567 C C . GLN A 1 79 ? 30.208 50.249 61.953 1.00 40.93 415 GLN A C 1
ATOM 568 O O . GLN A 1 79 ? 29.384 49.438 61.520 1.00 40.37 415 GLN A O 1
ATOM 574 N N . PRO A 1 80 ? 31.396 50.418 61.374 1.00 41.24 416 PRO A N 1
ATOM 575 C CA . PRO A 1 80 ? 31.751 49.628 60.190 1.00 41.01 416 PRO A CA 1
ATOM 576 C C . PRO A 1 80 ? 32.040 48.182 60.558 1.00 40.89 416 PRO A C 1
ATOM 577 O O . PRO A 1 80 ? 32.365 47.857 61.704 1.00 41.31 416 PRO A O 1
ATOM 581 N N . GLU A 1 81 ? 31.918 47.302 59.561 1.00 40.24 417 GLU A N 1
ATOM 582 C CA . GLU A 1 81 ? 32.281 45.896 59.697 1.00 39.68 417 GLU A CA 1
ATOM 583 C C . GLU A 1 81 ? 33.075 45.488 58.461 1.00 39.72 417 GLU A C 1
ATOM 584 O O . GLU A 1 81 ? 33.244 46.273 57.526 1.00 40.13 417 GLU A O 1
ATOM 590 N N . VAL A 1 82 ? 33.585 44.255 58.448 1.00 39.74 418 VAL A N 1
ATOM 591 C CA . VAL A 1 82 ? 34.334 43.804 57.283 1.00 40.55 418 VAL A CA 1
ATOM 592 C C . VAL A 1 82 ? 33.374 43.658 56.112 1.00 40.61 418 VAL A C 1
ATOM 593 O O . VAL A 1 82 ? 32.236 43.189 56.270 1.00 40.45 418 VAL A O 1
ATOM 597 N N . SER A 1 83 ? 33.824 44.073 54.931 1.00 39.38 419 SER A N 1
ATOM 598 C CA . SER A 1 83 ? 32.991 44.020 53.745 1.00 39.47 419 SER A CA 1
ATOM 599 C C . SER A 1 83 ? 32.942 42.604 53.187 1.00 39.23 419 SER A C 1
ATOM 600 O O . SER A 1 83 ? 33.822 41.776 53.433 1.00 39.19 419 SER A O 1
ATOM 603 N N . MET A 1 84 ? 31.881 42.332 52.437 1.00 39.47 420 MET A N 1
ATOM 604 C CA . MET A 1 84 ? 31.734 41.050 51.772 1.00 39.73 420 MET A CA 1
ATOM 605 C C . MET A 1 84 ? 32.756 40.901 50.651 1.00 40.35 420 MET A C 1
ATOM 606 O O . MET A 1 84 ? 33.396 41.864 50.216 1.00 40.67 420 MET A O 1
ATOM 611 N N . GLY A 1 85 ? 32.895 39.662 50.173 1.00 39.82 421 GLY A N 1
ATOM 612 C CA . GLY A 1 85 ? 33.694 39.427 48.983 1.00 40.61 421 GLY A CA 1
ATOM 613 C C . GLY A 1 85 ? 33.098 40.014 47.713 1.00 41.32 421 GLY A C 1
ATOM 614 O O . GLY A 1 85 ? 33.835 40.415 46.813 1.00 42.09 421 GLY A O 1
ATOM 615 N N . THR A 1 86 ? 31.770 40.107 47.633 1.00 42.97 422 THR A N 1
ATOM 616 C CA . THR A 1 86 ? 31.091 40.645 46.460 1.00 43.63 422 THR A CA 1
ATOM 617 C C . THR A 1 86 ? 30.239 41.858 46.805 1.00 43.41 422 THR A C 1
ATOM 618 O O . THR A 1 86 ? 29.671 41.953 47.895 1.00 42.59 422 THR A O 1
ATOM 622 N N . ARG A 1 87 ? 30.132 42.772 45.846 1.00 42.57 423 ARG A N 1
ATOM 623 C CA . ARG A 1 87 ? 29.113 43.807 45.913 1.00 42.68 423 ARG A CA 1
ATOM 624 C C . ARG A 1 87 ? 27.745 43.173 45.684 1.00 42.49 423 ARG A C 1
ATOM 625 O O . ARG A 1 87 ? 27.582 42.348 44.781 1.00 43.03 423 ARG A O 1
ATOM 633 N N . ARG A 1 88 ? 26.771 43.526 46.522 1.00 42.37 424 ARG A N 1
ATOM 634 C CA . ARG A 1 88 ? 25.445 42.917 46.446 1.00 42.29 424 ARG A CA 1
ATOM 635 C C . ARG A 1 88 ? 24.395 43.955 46.812 1.00 42.88 424 ARG A C 1
ATOM 636 O O . ARG A 1 88 ? 24.328 44.405 47.960 1.00 42.23 424 ARG A O 1
ATOM 644 N N . SER A 1 89 ? 23.587 44.335 45.842 1.00 44.03 425 SER A N 1
ATOM 645 C CA . SER A 1 89 ? 22.299 44.937 46.122 1.00 43.72 425 SER A CA 1
ATOM 646 C C . SER A 1 89 ? 21.235 43.879 45.875 1.00 43.48 425 SER A C 1
ATOM 647 O O . SER A 1 89 ? 21.501 42.842 45.260 1.00 43.56 425 SER A O 1
ATOM 650 N N . CYS A 1 90 ? 20.028 44.128 46.380 1.00 41.75 426 CYS A N 1
ATOM 651 C CA . CYS A 1 90 ? 18.897 43.252 46.088 1.00 41.44 426 CYS A CA 1
ATOM 652 C C . CYS A 1 90 ? 19.136 41.829 46.583 1.00 40.84 426 CYS A C 1
ATOM 653 O O . CYS A 1 90 ? 18.672 40.865 45.970 1.00 40.80 426 CYS A O 1
ATOM 656 N N . LEU A 1 91 ? 19.874 41.676 47.677 1.00 41.24 427 LEU A N 1
ATOM 657 C CA . LEU A 1 91 ? 20.252 40.366 48.190 1.00 41.54 427 LEU A CA 1
ATOM 658 C C . LEU A 1 91 ? 19.298 39.895 49.287 1.00 40.48 427 LEU A C 1
ATOM 659 O O . LEU A 1 91 ? 18.393 40.612 49.726 1.00 39.75 427 LEU A O 1
ATOM 664 N N . GLY A 1 92 ? 19.496 38.641 49.695 1.00 41.18 428 GLY A N 1
ATOM 665 C CA . GLY A 1 92 ? 18.849 38.087 50.868 1.00 39.53 428 GLY A CA 1
ATOM 666 C C . GLY A 1 92 ? 19.878 37.882 51.963 1.00 38.84 428 GLY A C 1
ATOM 667 O O . GLY A 1 92 ? 21.026 37.536 51.688 1.00 39.30 428 GLY A O 1
ATOM 668 N N . VAL A 1 93 ? 19.457 38.082 53.211 1.00 35.50 429 VAL A N 1
ATOM 669 C CA . VAL A 1 93 ? 20.359 38.058 54.359 1.00 34.65 429 VAL A CA 1
ATOM 670 C C . VAL A 1 93 ? 19.627 37.413 55.529 1.00 33.96 429 VAL A C 1
ATOM 671 O O . VAL A 1 93 ? 18.475 37.752 55.806 1.00 33.92 429 VAL A O 1
ATOM 675 N N . ALA A 1 94 ? 20.282 36.478 56.210 1.00 35.98 430 ALA A N 1
ATOM 676 C CA . ALA A 1 94 ? 19.623 35.823 57.338 1.00 36.46 430 ALA A CA 1
ATOM 677 C C . ALA A 1 94 ? 20.643 35.326 58.356 1.00 37.28 430 ALA A C 1
ATOM 678 O O . ALA A 1 94 ? 21.829 35.192 58.065 1.00 37.43 430 ALA A O 1
ATOM 680 N N . ALA A 1 95 ? 20.166 35.060 59.568 1.00 35.84 431 ALA A N 1
ATOM 681 C CA . ALA A 1 95 ? 20.999 34.504 60.629 1.00 36.47 4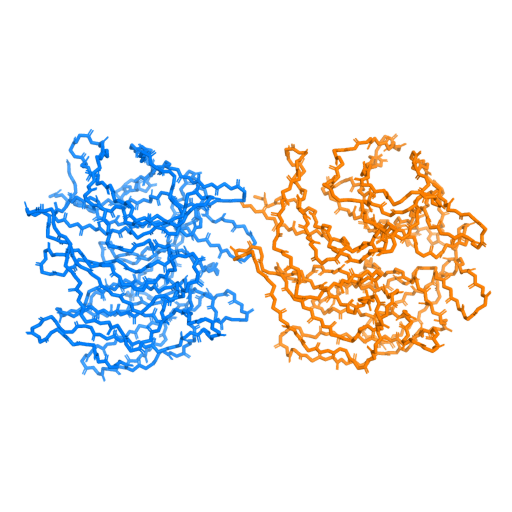31 ALA A CA 1
ATOM 682 C C . ALA A 1 95 ? 20.728 33.013 60.798 1.00 37.52 431 ALA A C 1
ATOM 683 O O . ALA A 1 95 ? 19.578 32.572 60.774 1.00 38.27 431 ALA A O 1
ATOM 685 N N . LEU A 1 96 ? 21.796 32.233 60.918 1.00 39.00 432 LEU A N 1
ATOM 686 C CA . LEU A 1 96 ? 21.676 30.783 61.036 1.00 40.66 432 LEU A CA 1
ATOM 687 C C . LEU A 1 96 ? 22.772 30.295 61.969 1.00 41.10 432 LEU A C 1
ATOM 688 O O . LEU A 1 96 ? 23.958 30.498 61.689 1.00 40.37 432 LEU A O 1
ATOM 693 N N . HIS A 1 97 ? 22.371 29.650 63.066 1.00 41.33 433 HIS A N 1
ATOM 694 C CA . HIS A 1 97 ? 23.286 29.196 64.109 1.00 41.55 433 HIS A CA 1
ATOM 695 C C . HIS A 1 97 ? 24.317 30.262 64.458 1.00 40.41 433 HIS A C 1
ATOM 6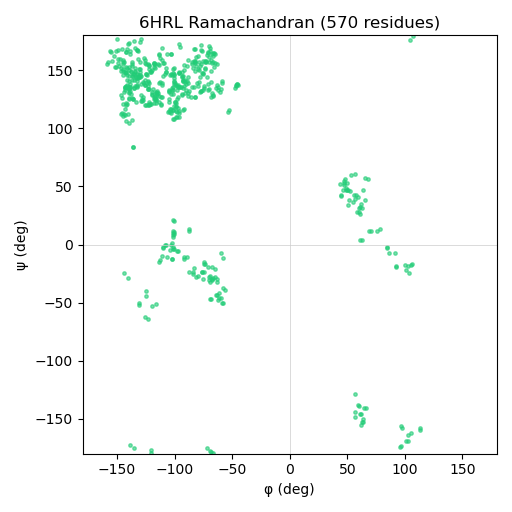96 O O . HIS A 1 97 ? 25.499 29.959 64.626 1.00 40.28 433 HIS A O 1
ATOM 703 N N . GLY A 1 98 ? 23.879 31.513 64.563 1.00 39.62 434 GLY A N 1
ATOM 704 C CA . GLY A 1 98 ? 24.740 32.589 65.001 1.00 39.06 434 GLY A CA 1
ATOM 705 C C . GLY A 1 98 ? 25.593 33.225 63.928 1.00 38.34 434 GLY A C 1
ATOM 706 O O . GLY A 1 98 ? 26.300 34.197 64.222 1.00 38.00 434 GLY A O 1
ATOM 707 N N . LEU A 1 99 ? 25.537 32.733 62.693 1.00 38.49 435 LEU A N 1
ATOM 708 C CA . LEU A 1 99 ? 26.317 33.273 61.590 1.00 37.27 435 LEU A CA 1
ATOM 709 C C . LEU A 1 99 ? 25.394 34.036 60.653 1.00 36.44 435 LEU A C 1
ATOM 710 O O . LEU A 1 99 ? 24.193 33.768 60.601 1.00 36.47 435 LEU A O 1
ATOM 715 N N . LEU A 1 100 ? 25.946 35.036 59.956 1.00 37.24 436 LEU A N 1
ATOM 716 C CA . LEU A 1 100 ? 25.163 35.921 59.089 1.00 36.79 436 LEU A CA 1
ATOM 717 C C . LEU A 1 100 ? 25.405 35.585 57.612 1.00 36.75 436 LEU A C 1
ATOM 718 O O . LEU A 1 100 ? 26.501 35.795 57.099 1.00 37.39 436 LEU A O 1
ATOM 723 N N . TYR A 1 101 ? 24.385 35.099 56.917 1.00 35.27 437 TYR A N 1
ATOM 724 C CA . TYR A 1 101 ? 24.501 34.704 55.520 1.00 35.21 437 TYR A CA 1
ATOM 725 C C . TYR A 1 101 ? 23.978 35.790 54.579 1.00 34.95 437 TYR A C 1
ATOM 726 O O . TYR A 1 101 ? 22.934 36.398 54.836 1.00 34.56 437 TYR A O 1
ATOM 735 N N . SER A 1 102 ? 24.722 36.023 53.494 1.00 35.37 438 SER A N 1
ATOM 736 C CA . SER A 1 102 ? 24.308 36.839 52.353 1.00 36.08 438 SER A CA 1
ATOM 737 C C . SER A 1 102 ? 24.228 35.939 51.130 1.00 36.76 438 SER A C 1
ATOM 738 O O . SER A 1 102 ? 25.219 35.288 50.778 1.00 37.08 438 SER A O 1
ATOM 741 N N . ALA A 1 103 ? 23.063 35.916 50.475 1.00 37.58 439 ALA A N 1
ATOM 742 C CA . ALA A 1 103 ? 22.827 35.081 49.303 1.00 38.89 439 ALA A CA 1
ATOM 743 C C . ALA A 1 103 ? 22.236 35.917 48.174 1.00 40.73 439 ALA A C 1
ATOM 744 O O . ALA A 1 103 ? 21.437 36.830 48.414 1.00 40.80 439 ALA A O 1
ATOM 746 N N . GLY A 1 104 ? 22.631 35.591 46.943 1.00 42.71 440 GLY A N 1
ATOM 747 C CA . GLY A 1 104 ? 22.125 36.201 45.720 1.00 42.86 440 GLY A CA 1
ATOM 748 C C . GLY A 1 104 ? 22.449 37.681 45.645 1.00 42.89 440 GLY A C 1
ATOM 749 O O . GLY A 1 104 ? 23.425 38.162 46.226 1.00 42.75 440 GLY A O 1
ATOM 750 N N . GLY A 1 105 ? 21.607 38.416 44.925 1.00 43.19 441 GLY A N 1
ATOM 751 C CA . GLY A 1 105 ? 21.780 39.842 44.719 1.00 43.29 441 GLY A CA 1
ATOM 752 C C . GLY A 1 105 ? 22.275 40.205 43.329 1.00 43.97 441 GLY A C 1
ATOM 753 O O . GLY A 1 105 ? 22.177 39.435 42.368 1.00 44.03 441 GLY A O 1
ATOM 754 N N . TYR A 1 106 ? 22.787 41.432 43.223 1.00 44.26 442 TYR A N 1
ATOM 755 C CA . TYR A 1 106 ? 23.273 42.000 41.971 1.00 45.16 442 TYR A CA 1
ATOM 756 C C . TYR A 1 106 ? 24.546 42.779 42.266 1.00 45.42 442 TYR A C 1
ATOM 757 O O . TYR A 1 106 ? 24.564 43.599 43.188 1.00 45.02 442 TYR A O 1
ATOM 766 N N . ASP A 1 107 ? 25.602 42.532 41.491 1.00 47.05 443 ASP A N 1
ATOM 767 C CA . ASP A 1 107 ? 26.900 43.138 41.752 1.00 47.18 443 ASP A CA 1
ATOM 768 C C . ASP A 1 107 ? 27.197 44.322 40.849 1.00 48.43 443 ASP A C 1
ATOM 769 O O . ASP A 1 107 ? 28.318 44.841 40.872 1.00 48.69 443 ASP A O 1
ATOM 774 N N . GLY A 1 108 ? 26.218 44.775 40.071 1.00 49.68 444 GLY A N 1
ATOM 775 C CA . GLY A 1 108 ? 26.408 45.835 39.107 1.00 50.54 444 GLY A CA 1
ATOM 776 C C . GLY A 1 108 ? 26.445 45.356 37.673 1.00 50.85 444 GLY A C 1
ATOM 777 O O . GLY A 1 108 ? 26.290 46.169 36.753 1.00 51.69 444 GLY A O 1
ATOM 778 N N . ALA A 1 109 ? 26.643 44.060 37.456 1.00 48.77 445 ALA A N 1
ATOM 779 C CA . ALA A 1 109 ? 26.634 43.515 36.110 1.00 49.17 445 ALA A CA 1
ATOM 780 C C . ALA A 1 109 ? 25.733 42.294 36.026 1.00 48.84 445 ALA A C 1
ATOM 781 O O . ALA A 1 109 ? 24.880 42.211 35.135 1.00 49.64 445 ALA A O 1
ATOM 783 N N . SER A 1 110 ? 25.915 41.345 36.943 1.00 47.49 446 SER A N 1
ATOM 784 C CA . SER A 1 110 ? 25.198 40.081 36.913 1.00 47.13 446 SER A CA 1
ATOM 785 C C . SER A 1 110 ? 24.315 39.878 38.138 1.00 46.33 446 SER A C 1
ATOM 786 O O . SER A 1 110 ? 24.554 40.429 39.219 1.00 45.82 446 SER A O 1
ATOM 789 N N . CYS A 1 111 ? 23.291 39.061 37.942 1.00 46.25 447 CYS A N 1
ATOM 790 C CA . CYS A 1 111 ? 22.514 38.522 39.040 1.00 45.49 447 CYS A CA 1
ATOM 791 C C . CYS A 1 111 ? 23.312 37.393 39.656 1.00 45.20 447 CYS A C 1
ATOM 792 O O . CYS A 1 111 ? 23.814 36.519 38.945 1.00 45.54 447 CYS A O 1
ATOM 795 N N . LEU A 1 112 ? 23.447 37.415 40.971 1.00 45.69 448 LEU A N 1
ATOM 796 C CA . LEU A 1 112 ? 24.343 36.494 41.646 1.00 45.26 448 LEU A CA 1
ATOM 797 C C . LEU A 1 112 ? 23.596 35.243 42.095 1.00 44.89 448 LEU A C 1
ATOM 798 O O . LEU A 1 112 ? 22.417 35.299 42.458 1.00 44.47 448 LEU A O 1
ATOM 803 N N . ASN A 1 113 ? 24.284 34.106 42.024 1.00 46.07 449 ASN A N 1
ATOM 804 C CA . ASN A 1 113 ? 23.846 32.885 42.682 1.00 45.81 449 ASN A CA 1
ATOM 805 C C . ASN A 1 113 ? 24.751 32.517 43.850 1.00 45.61 449 ASN A C 1
ATOM 806 O O . ASN A 1 113 ? 24.466 31.550 44.567 1.00 45.21 449 ASN A O 1
ATOM 811 N N . SER A 1 114 ? 25.819 33.277 44.071 1.00 42.90 450 SER A N 1
ATOM 812 C CA . SER A 1 114 ? 26.776 32.973 45.115 1.00 41.99 450 SER A CA 1
ATOM 813 C C . SER A 1 114 ? 26.225 33.356 46.480 1.00 41.56 450 SER A C 1
ATOM 814 O O . SER A 1 114 ? 25.250 34.104 46.603 1.00 41.89 450 SER A O 1
ATOM 817 N N . ALA A 1 115 ? 26.900 32.862 47.519 1.00 40.48 451 ALA A N 1
ATOM 818 C CA . ALA A 1 115 ? 26.526 33.131 48.898 1.00 38.85 451 ALA A CA 1
ATOM 819 C C . ALA A 1 115 ? 27.774 33.087 49.769 1.00 38.43 451 ALA A C 1
ATOM 820 O O . ALA A 1 115 ? 28.748 32.394 49.454 1.00 38.66 451 ALA A O 1
ATOM 822 N N . GLU A 1 116 ? 27.731 33.826 50.878 1.00 39.02 452 GLU A N 1
ATOM 823 C CA . GLU A 1 116 ? 28.844 33.862 51.822 1.00 38.71 452 GLU A CA 1
ATOM 824 C C . GLU A 1 116 ? 28.293 34.095 53.225 1.00 38.15 452 GLU A C 1
ATOM 825 O O . GLU A 1 116 ? 27.123 34.435 53.408 1.00 38.25 452 GLU A O 1
ATOM 831 N N . ARG A 1 117 ? 29.141 33.889 54.227 1.00 37.68 453 ARG A N 1
ATOM 832 C CA . ARG A 1 117 ? 28.697 33.951 55.611 1.00 37.50 453 ARG A CA 1
ATOM 833 C C . ARG A 1 117 ? 29.720 34.689 56.457 1.00 37.79 453 ARG A C 1
ATOM 834 O O . ARG A 1 117 ? 30.922 34.639 56.199 1.00 38.50 453 ARG A O 1
ATOM 842 N N . TYR A 1 118 ? 29.220 35.368 57.477 1.00 37.49 454 TYR A N 1
ATOM 843 C CA . TYR A 1 118 ? 30.018 36.207 58.349 1.00 37.61 454 TYR A CA 1
ATOM 844 C C . TYR A 1 118 ? 29.981 35.618 59.745 1.00 37.67 454 TYR A C 1
ATOM 845 O O . TYR A 1 118 ? 28.904 35.282 60.251 1.00 37.95 454 TYR A O 1
ATOM 854 N N . ASP A 1 119 ? 31.161 35.466 60.336 1.00 38.49 455 ASP A N 1
ATOM 855 C CA . ASP A 1 119 ? 31.325 35.126 61.737 1.00 38.88 455 ASP A CA 1
ATOM 856 C C . ASP A 1 119 ? 31.669 36.411 62.467 1.00 39.20 455 ASP A C 1
ATOM 857 O O . ASP A 1 119 ? 32.778 36.951 62.276 1.00 38.98 455 ASP A O 1
ATOM 862 N N . PRO A 1 120 ? 30.744 36.960 63.260 1.00 41.64 456 PRO A N 1
ATOM 863 C CA . PRO A 1 120 ? 31.010 38.233 63.948 1.00 42.34 456 PRO A CA 1
ATOM 864 C C . PRO A 1 120 ? 32.053 38.137 65.051 1.00 42.89 456 PRO A C 1
ATOM 865 O O . PRO A 1 120 ? 32.689 39.150 65.368 1.00 43.21 456 PRO A O 1
ATOM 869 N N . LEU A 1 121 ? 32.230 36.969 65.671 1.00 41.75 457 LEU A N 1
ATOM 870 C CA . LEU A 1 121 ? 33.310 36.828 66.639 1.00 42.06 457 LEU A CA 1
ATOM 871 C C . LEU A 1 121 ? 34.661 37.132 65.999 1.00 41.76 457 LEU A C 1
ATOM 872 O O . LEU A 1 121 ? 35.457 37.907 66.541 1.00 42.21 457 LEU A O 1
ATOM 877 N N . THR A 1 122 ? 34.948 36.517 64.851 1.00 39.97 458 THR A N 1
ATOM 878 C CA . THR A 1 122 ? 36.198 36.782 64.148 1.00 40.00 458 THR A CA 1
ATOM 879 C C . THR A 1 122 ? 36.077 37.898 63.122 1.00 39.64 458 THR A C 1
ATOM 880 O O . THR A 1 122 ? 37.103 38.362 62.613 1.00 39.55 458 THR A O 1
ATOM 884 N N . GLY A 1 123 ? 34.861 38.348 62.821 1.00 39.68 459 GLY A N 1
ATOM 885 C CA . GLY A 1 123 ? 34.693 39.373 61.812 1.00 39.83 459 GLY A CA 1
ATOM 886 C C . GLY A 1 123 ? 35.148 38.888 60.452 1.00 39.55 459 GLY A C 1
ATOM 887 O O . GLY A 1 123 ? 35.880 39.589 59.749 1.00 39.86 459 GLY A O 1
ATOM 888 N N . THR A 1 124 ? 34.735 37.682 60.065 1.00 38.99 460 THR A N 1
ATOM 889 C CA . THR A 1 124 ? 35.280 37.084 58.854 1.00 38.88 460 THR A CA 1
ATOM 890 C C . THR A 1 124 ? 34.189 36.521 57.955 1.00 38.97 460 THR A C 1
ATOM 891 O O . THR A 1 124 ? 33.231 35.906 58.429 1.00 38.65 460 THR A O 1
ATOM 895 N N . TRP A 1 125 ? 34.367 36.708 56.650 1.00 38.64 461 TRP A N 1
ATOM 896 C CA . TRP A 1 125 ? 33.454 36.200 55.634 1.00 38.46 461 TRP A CA 1
ATOM 897 C C . TRP A 1 125 ? 34.073 34.988 54.943 1.00 39.27 461 TRP A C 1
ATOM 898 O O . TRP A 1 125 ? 35.248 35.006 54.568 1.00 40.22 461 TRP A O 1
ATOM 909 N N . THR A 1 126 ? 33.291 33.930 54.794 1.00 40.62 462 THR A N 1
ATOM 910 C CA . THR A 1 126 ? 33.696 32.768 54.015 1.00 40.84 462 THR A CA 1
ATOM 911 C C . THR A 1 126 ? 32.636 32.483 52.968 1.00 40.76 462 THR A C 1
ATOM 912 O O . THR A 1 126 ? 31.439 32.543 53.257 1.00 40.24 462 THR A O 1
ATOM 916 N N . SER A 1 127 ? 33.073 32.167 51.756 1.00 40.55 463 SER A N 1
ATOM 917 C CA . SER A 1 127 ? 32.122 31.735 50.745 1.00 40.37 463 SER A CA 1
ATOM 918 C C . SER A 1 127 ? 31.450 30.434 51.176 1.00 40.06 463 SER A C 1
ATOM 919 O O . SER A 1 127 ? 31.991 29.651 51.962 1.00 40.11 463 SER A O 1
ATOM 922 N N . VAL A 1 128 ? 30.249 30.205 50.641 1.00 39.30 464 VAL A N 1
ATOM 923 C CA . VAL A 1 128 ? 29.516 28.967 50.857 1.00 39.48 464 VAL A CA 1
ATOM 924 C C . VAL A 1 128 ? 29.030 28.485 49.498 1.00 40.20 464 VAL A C 1
ATOM 925 O O . VAL A 1 128 ? 29.059 29.220 48.511 1.00 40.99 464 VAL A O 1
ATOM 929 N N . ALA A 1 129 ? 28.579 27.235 49.456 1.00 39.18 465 ALA A N 1
ATOM 930 C CA . ALA A 1 129 ? 28.034 26.684 48.224 1.00 39.85 465 ALA A CA 1
ATOM 931 C C . ALA A 1 129 ? 27.067 27.668 47.579 1.00 39.85 465 ALA A C 1
ATOM 932 O O . ALA A 1 129 ? 26.282 28.328 48.262 1.00 39.10 465 ALA A O 1
ATOM 934 N N . ALA A 1 130 ? 27.157 27.794 46.256 1.00 40.88 466 ALA A N 1
ATOM 935 C CA . ALA A 1 130 ? 26.266 28.680 45.518 1.00 41.39 466 ALA A CA 1
ATOM 936 C C . ALA A 1 130 ? 24.895 28.045 45.325 1.00 41.38 466 ALA A C 1
ATOM 937 O O . ALA A 1 130 ? 24.745 26.818 45.308 1.00 41.40 466 ALA A O 1
ATOM 939 N N . MET A 1 131 ? 23.889 28.899 45.175 1.00 41.44 467 MET A N 1
ATOM 940 C CA . MET A 1 131 ? 22.567 28.407 44.831 1.00 41.53 467 MET A CA 1
ATOM 941 C C . MET A 1 131 ? 22.551 27.886 43.396 1.00 42.59 467 MET A C 1
ATOM 942 O O . MET A 1 131 ? 23.353 28.280 42.545 1.00 43.11 467 MET A O 1
ATOM 947 N N . SER A 1 132 ? 21.586 27.009 43.125 1.00 42.34 468 SER A N 1
ATOM 948 C CA . SER A 1 132 ? 21.400 26.512 41.773 1.00 42.83 468 SER A CA 1
ATOM 949 C C . SER A 1 132 ? 20.979 27.615 40.821 1.00 43.00 468 SER A C 1
ATOM 950 O O . SER A 1 132 ? 21.192 27.488 39.616 1.00 43.61 468 SER A O 1
ATOM 953 N N . THR A 1 133 ? 20.437 28.709 41.335 1.00 43.11 469 THR A N 1
ATOM 954 C CA . THR A 1 133 ? 19.818 29.736 40.520 1.00 43.22 469 THR A CA 1
ATOM 955 C C . THR A 1 133 ? 20.418 31.090 40.852 1.00 43.67 469 THR A C 1
ATOM 956 O O . THR A 1 133 ? 20.662 31.397 42.022 1.00 43.45 469 THR A O 1
ATOM 960 N N . ARG A 1 134 ? 20.660 31.891 39.818 1.00 43.38 470 ARG A N 1
ATOM 961 C CA . ARG A 1 134 ? 20.926 33.305 40.024 1.00 43.44 470 ARG A CA 1
ATOM 962 C C . ARG A 1 134 ? 19.645 33.940 40.549 1.00 43.00 470 ARG A C 1
ATOM 963 O O . ARG A 1 134 ? 18.574 33.749 39.967 1.00 42.85 470 ARG A O 1
ATOM 971 N N . ARG A 1 135 ? 19.735 34.673 41.674 1.00 42.30 471 ARG A N 1
ATOM 972 C CA . ARG A 1 135 ? 18.527 35.175 42.341 1.00 41.57 471 ARG A CA 1
ATOM 973 C C . ARG A 1 135 ? 18.752 36.630 42.747 1.00 41.63 471 ARG A C 1
ATOM 974 O O . ARG A 1 135 ? 19.125 36.942 43.883 1.00 41.15 471 ARG A O 1
ATOM 982 N N . ARG A 1 136 ? 18.525 37.532 41.802 1.00 42.30 472 ARG A N 1
ATOM 983 C CA . ARG A 1 136 ? 18.390 38.934 42.143 1.00 42.37 472 ARG A CA 1
ATOM 984 C C . ARG A 1 136 ? 17.020 39.179 42.758 1.00 41.77 472 ARG A C 1
ATOM 985 O O . ARG A 1 136 ? 16.038 38.508 42.425 1.00 41.64 472 ARG A O 1
ATOM 993 N N . TYR A 1 137 ? 16.964 40.133 43.687 1.00 41.70 473 TYR A N 1
ATOM 994 C CA . TYR A 1 137 ? 15.727 40.443 44.404 1.00 41.16 473 TYR A CA 1
ATOM 995 C C . TYR A 1 137 ? 15.239 39.250 45.216 1.00 40.39 473 TYR A C 1
ATOM 996 O O . TYR A 1 137 ? 14.039 38.992 45.312 1.00 40.29 473 TYR A O 1
ATOM 1005 N N . VAL A 1 138 ? 16.172 38.483 45.744 1.00 39.49 474 VAL A N 1
ATOM 1006 C CA . VAL A 1 138 ? 15.851 37.316 46.543 1.00 38.54 474 VAL A CA 1
ATOM 1007 C C . VAL A 1 138 ? 15.614 37.746 47.990 1.00 38.33 474 VAL A C 1
ATOM 1008 O O . VAL A 1 138 ? 16.060 38.810 48.439 1.00 38.40 474 VAL A O 1
ATOM 1012 N N . ARG A 1 139 ? 14.843 36.938 48.710 1.00 38.19 475 ARG A N 1
ATOM 1013 C CA . ARG A 1 139 ? 14.746 37.014 50.159 1.00 37.51 475 ARG A CA 1
ATOM 1014 C C . ARG A 1 139 ? 15.239 35.699 50.750 1.00 36.84 475 ARG A C 1
ATOM 1015 O O . ARG A 1 139 ? 15.186 34.649 50.100 1.00 36.84 475 ARG A O 1
ATOM 1023 N N . VAL A 1 140 ? 15.740 35.768 51.981 1.00 36.83 476 VAL A N 1
ATOM 1024 C CA . VAL A 1 140 ? 16.306 34.608 52.666 1.00 36.54 476 VAL A CA 1
ATOM 1025 C C . VAL A 1 140 ? 15.790 34.584 54.098 1.00 36.37 476 VAL A C 1
ATOM 1026 O O . VAL A 1 140 ? 15.772 35.618 54.774 1.00 36.49 476 VAL A O 1
ATOM 1030 N N . ALA A 1 141 ? 15.371 33.411 54.565 1.00 35.18 477 ALA A N 1
ATOM 1031 C CA . ALA A 1 141 ? 14.897 33.289 55.940 1.00 35.30 477 ALA A CA 1
ATOM 1032 C C . ALA A 1 141 ? 15.254 31.921 56.500 1.00 35.90 477 ALA A C 1
ATOM 1033 O O . ALA A 1 141 ? 15.299 30.931 55.772 1.00 36.08 477 ALA A O 1
ATOM 1035 N N . THR A 1 142 ? 15.478 31.865 57.810 1.00 36.06 478 THR A N 1
ATOM 1036 C CA . THR A 1 142 ? 15.882 30.622 58.454 1.00 37.37 478 THR A CA 1
ATOM 1037 C C . THR A 1 142 ? 14.656 29.891 58.975 1.00 37.71 478 THR A C 1
ATOM 1038 O O . THR A 1 142 ? 13.832 30.473 59.682 1.00 37.78 478 THR A O 1
ATOM 1042 N N . LEU A 1 143 ? 14.544 28.616 58.626 1.00 39.33 479 LEU A N 1
ATOM 1043 C CA . LEU A 1 143 ? 13.474 27.775 59.132 1.00 40.08 479 LEU A CA 1
ATOM 1044 C C . LEU A 1 143 ? 14.037 26.401 59.439 1.00 41.73 479 LEU A C 1
ATOM 1045 O O . LEU A 1 143 ? 14.654 25.772 58.573 1.00 42.09 479 LEU A O 1
ATOM 1050 N N . ASP A 1 144 ? 13.830 25.954 60.673 1.00 43.21 480 ASP A N 1
ATOM 1051 C CA . ASP A 1 144 ? 14.223 24.624 61.111 1.00 44.21 480 ASP A CA 1
ATOM 1052 C C . ASP A 1 144 ? 15.657 24.301 60.693 1.00 45.25 480 ASP A C 1
ATOM 1053 O O . ASP A 1 144 ? 15.947 23.259 60.106 1.00 46.00 480 ASP A O 1
ATOM 1058 N N . GLY A 1 145 ? 16.564 25.221 61.014 1.00 43.53 481 GLY A N 1
ATOM 1059 C CA . GLY A 1 145 ? 17.979 25.025 60.779 1.00 44.10 481 GLY A CA 1
ATOM 1060 C C . GLY A 1 145 ? 18.430 25.049 59.336 1.00 43.84 481 GLY A C 1
ATOM 1061 O O . GLY A 1 145 ? 19.573 24.673 59.061 1.00 43.80 481 GLY A O 1
ATOM 1062 N N . ASN A 1 146 ? 17.576 25.469 58.403 1.00 43.65 482 ASN A N 1
ATOM 1063 C CA . ASN A 1 146 ? 17.956 25.628 57.009 1.00 41.68 482 ASN A CA 1
ATOM 1064 C C . ASN A 1 146 ? 17.715 27.059 56.560 1.00 40.22 482 ASN A C 1
ATOM 1065 O O . ASN A 1 146 ? 16.887 27.777 57.125 1.00 39.99 482 ASN A O 1
ATOM 1070 N N . LEU A 1 147 ? 18.478 27.481 55.550 1.00 39.15 483 LEU A N 1
ATOM 1071 C CA . LEU A 1 147 ? 18.231 28.764 54.896 1.00 37.56 483 LEU A CA 1
ATOM 1072 C C . LEU A 1 147 ? 17.270 28.546 53.738 1.00 37.62 483 LEU A C 1
ATOM 1073 O O . LEU A 1 147 ? 17.449 27.615 52.961 1.00 38.04 483 LEU A O 1
ATOM 1078 N N . TYR A 1 148 ? 16.247 29.378 53.619 1.00 36.07 484 TYR A N 1
ATOM 1079 C CA . TYR A 1 148 ? 15.359 29.318 52.469 1.00 35.66 484 TYR A CA 1
ATOM 1080 C C . TYR A 1 148 ? 15.565 30.573 51.641 1.00 35.50 484 TYR A C 1
ATOM 1081 O O . TYR A 1 148 ? 15.409 31.689 52.155 1.00 35.08 484 TYR A O 1
ATOM 1090 N N . ALA A 1 149 ? 15.966 30.375 50.381 1.00 35.66 485 ALA A N 1
ATOM 1091 C CA . ALA A 1 149 ? 16.091 31.428 49.383 1.00 35.83 485 ALA A CA 1
ATOM 1092 C C . ALA A 1 149 ? 14.850 31.371 48.507 1.00 36.19 485 ALA A C 1
ATOM 1093 O O . ALA A 1 149 ? 14.562 30.331 47.897 1.00 36.52 485 ALA A O 1
ATOM 1095 N N . VAL A 1 150 ? 14.122 32.483 48.447 1.00 36.23 486 VAL A N 1
ATOM 1096 C CA . VAL A 1 150 ? 12.749 32.495 47.962 1.00 36.50 486 VAL A CA 1
ATOM 1097 C C . VAL A 1 150 ? 12.682 33.371 46.723 1.00 37.28 486 VAL A C 1
ATOM 1098 O O . VAL A 1 150 ? 13.009 34.562 46.784 1.00 37.44 486 VAL A O 1
ATOM 1102 N N . GLY A 1 151 ? 12.240 32.787 45.609 1.00 37.87 487 GLY A N 1
ATOM 1103 C CA . GLY A 1 151 ? 11.958 33.539 44.409 1.00 38.75 487 GLY A CA 1
ATOM 1104 C C . GLY A 1 151 ? 13.150 34.341 43.930 1.00 39.25 487 GLY A C 1
ATOM 1105 O O . GLY A 1 151 ? 14.306 33.917 44.013 1.00 39.20 487 GLY A O 1
ATOM 1106 N N . GLY A 1 152 ? 12.856 35.516 43.399 1.00 40.30 488 GLY A N 1
ATOM 1107 C CA . GLY A 1 152 ? 13.860 36.407 42.878 1.00 41.07 488 GLY A CA 1
ATOM 1108 C C . GLY A 1 152 ? 13.754 36.574 41.375 1.00 42.77 488 GLY A C 1
ATOM 1109 O O . GLY A 1 152 ? 12.703 36.362 40.757 1.00 43.05 488 GLY A O 1
ATOM 1110 N N . TYR A 1 153 ? 14.872 36.977 40.779 1.00 43.72 489 TYR A N 1
ATOM 1111 C CA . TYR A 1 153 ? 14.934 37.253 39.346 1.00 44.49 489 TYR A CA 1
ATOM 1112 C C . TYR A 1 153 ? 16.306 36.824 38.843 1.00 44.78 489 TYR A C 1
ATOM 1113 O O . TYR A 1 153 ? 17.314 37.449 39.189 1.00 44.24 489 TYR A O 1
ATOM 1122 N N . ASP A 1 154 ? 16.365 35.761 38.040 1.00 44.98 490 ASP A N 1
ATOM 1123 C CA . ASP A 1 154 ? 17.586 35.575 37.279 1.00 45.51 490 ASP A CA 1
ATOM 1124 C C . ASP A 1 154 ? 17.635 36.676 36.230 1.00 46.54 490 ASP A C 1
ATOM 1125 O O . ASP A 1 154 ? 16.761 37.543 36.172 1.00 47.27 490 ASP A O 1
ATOM 1130 N N . SER A 1 155 ? 18.653 36.677 35.384 1.00 46.52 491 SER A N 1
ATOM 1131 C CA . SER A 1 155 ? 18.763 37.836 34.506 1.00 47.49 491 SER A CA 1
ATOM 1132 C C . SER A 1 155 ? 17.533 38.042 33.606 1.00 48.21 491 SER A C 1
ATOM 1133 O O . SER A 1 155 ? 17.438 39.086 32.947 1.00 49.07 491 SER A O 1
ATOM 1136 N N . SER A 1 156 ? 16.572 37.105 33.582 1.00 47.94 492 SER A N 1
ATOM 1137 C CA . SER A 1 156 ? 15.513 37.163 32.580 1.00 48.82 492 SER A CA 1
ATOM 1138 C C . SER A 1 156 ? 14.112 36.784 33.059 1.00 48.33 492 SER A C 1
ATOM 1139 O O . SER A 1 156 ? 13.138 37.295 32.496 1.00 49.10 492 SER A O 1
ATOM 1142 N N . SER A 1 157 ? 13.950 35.923 34.056 1.00 48.85 493 SER A N 1
ATOM 1143 C CA . SER A 1 157 ? 12.626 35.513 34.507 1.00 48.22 493 SER A CA 1
ATOM 1144 C C . SER A 1 157 ? 12.429 35.819 35.984 1.00 47.26 493 SER A C 1
ATOM 1145 O O . SER A 1 157 ? 13.387 35.843 36.766 1.00 46.45 493 SER A O 1
ATOM 1148 N N . HIS A 1 158 ? 11.172 36.060 36.357 1.00 46.41 494 HIS A N 1
ATOM 1149 C CA . HIS A 1 158 ? 10.794 36.103 37.764 1.00 45.07 494 HIS A CA 1
ATOM 1150 C C . HIS A 1 158 ? 10.549 34.683 38.259 1.00 44.28 494 HIS A C 1
ATOM 1151 O O . HIS A 1 158 ? 9.912 33.876 37.582 1.00 45.16 494 HIS A O 1
ATOM 1158 N N . LEU A 1 159 ? 11.065 34.367 39.432 1.00 42.51 495 LEU A N 1
ATOM 1159 C CA . LEU A 1 159 ? 11.128 32.984 39.877 1.00 41.82 495 LEU A CA 1
ATOM 1160 C C . LEU A 1 159 ? 10.005 32.653 40.852 1.00 41.22 495 LEU A C 1
ATOM 1161 O O . LEU A 1 159 ? 9.694 33.436 41.756 1.00 40.65 495 LEU A O 1
ATOM 1166 N N . ALA A 1 160 ? 9.410 31.476 40.673 1.00 41.35 496 ALA A N 1
ATOM 1167 C CA . ALA A 1 160 ? 8.557 30.870 41.681 1.00 40.19 496 ALA A CA 1
ATOM 1168 C C . ALA A 1 160 ? 9.293 29.796 42.466 1.00 39.81 496 ALA A C 1
ATOM 1169 O O . ALA A 1 160 ? 8.751 29.258 43.437 1.00 39.66 496 ALA A O 1
ATOM 1171 N N . THR A 1 161 ? 10.529 29.508 42.095 1.00 39.68 497 THR A N 1
ATOM 1172 C CA . THR A 1 161 ? 11.282 28.421 42.681 1.00 39.28 497 THR A CA 1
ATOM 1173 C C . THR A 1 161 ? 11.912 28.852 44.003 1.00 38.53 497 THR A C 1
ATOM 1174 O O . THR A 1 161 ? 12.127 30.039 44.265 1.00 38.43 497 THR A O 1
ATOM 1178 N N . VAL A 1 162 ? 12.196 27.863 44.846 1.00 38.11 498 VAL A N 1
ATOM 1179 C CA . VAL A 1 162 ? 12.775 28.089 46.161 1.00 37.46 498 VAL A CA 1
ATOM 1180 C C . VAL A 1 162 ? 13.877 27.066 46.388 1.00 37.61 498 VAL A C 1
ATOM 1181 O O . VAL A 1 162 ? 13.805 25.935 45.899 1.00 38.05 498 VAL A O 1
ATOM 1185 N N . GLU A 1 163 ? 14.917 27.477 47.117 1.00 37.31 499 GLU A N 1
ATOM 1186 C CA . GLU A 1 163 ? 15.975 26.557 47.524 1.00 37.58 499 GLU A CA 1
ATOM 1187 C C . GLU A 1 163 ? 16.175 26.631 49.034 1.00 37.23 499 GLU A C 1
ATOM 1188 O O . GLU A 1 163 ? 15.811 27.612 49.686 1.00 36.43 499 GLU A O 1
ATOM 1194 N N . LYS A 1 164 ? 16.801 25.595 49.579 1.00 39.02 500 LYS A N 1
ATOM 1195 C CA . LYS A 1 164 ? 17.155 25.556 50.989 1.00 38.77 500 LYS A CA 1
ATOM 1196 C C . LYS A 1 164 ? 18.602 25.116 51.140 1.00 39.52 500 LYS A C 1
ATOM 1197 O O . LYS A 1 164 ? 19.059 24.174 50.482 1.00 40.38 500 LYS A O 1
ATOM 1203 N N . TYR A 1 165 ? 19.314 25.822 52.007 1.00 38.74 501 TYR A N 1
ATOM 1204 C CA . TYR A 1 165 ? 20.713 25.575 52.300 1.00 39.06 501 TYR A CA 1
ATOM 1205 C C . TYR A 1 165 ? 20.796 24.754 53.575 1.00 40.27 501 TYR A C 1
ATOM 1206 O O . TYR A 1 165 ? 20.306 25.196 54.626 1.00 40.58 501 TYR A O 1
ATOM 1215 N N . GLU A 1 166 ? 21.365 23.545 53.453 1.00 41.63 502 GLU A N 1
ATOM 1216 C CA . GLU A 1 166 ? 21.743 22.723 54.588 1.00 43.54 502 GLU A CA 1
ATOM 1217 C C . GLU A 1 166 ? 23.190 23.003 54.958 1.00 43.61 502 GLU A C 1
ATOM 1218 O O . GLU A 1 166 ? 24.093 22.703 54.156 1.00 43.54 502 GLU A O 1
ATOM 1224 N N . PRO A 1 167 ? 23.459 23.545 56.154 1.00 42.70 503 PRO A N 1
ATOM 1225 C CA . PRO A 1 167 ? 24.842 23.877 56.522 1.00 42.13 503 PRO A CA 1
ATOM 1226 C C . PRO A 1 167 ? 25.627 22.694 57.060 1.00 43.48 503 PRO A C 1
ATOM 1227 O O . PRO A 1 167 ? 26.863 22.737 57.053 1.00 43.64 503 PRO A O 1
ATOM 1231 N N . GLN A 1 168 ? 24.959 21.646 57.535 1.00 44.85 504 GLN A N 1
ATOM 1232 C CA . GLN A 1 168 ? 25.678 20.452 57.957 1.00 45.92 504 GLN A CA 1
ATOM 1233 C C . GLN A 1 168 ? 26.538 19.906 56.821 1.00 45.95 504 GLN A C 1
ATOM 1234 O O . GLN A 1 168 ? 27.672 19.464 57.043 1.00 46.31 504 GLN A O 1
ATOM 1240 N N . VAL A 1 169 ? 26.021 19.938 55.594 1.00 45.00 505 VAL A N 1
ATOM 1241 C CA . VAL A 1 169 ? 26.755 19.452 54.428 1.00 44.84 505 VAL A CA 1
ATOM 1242 C C . VAL A 1 169 ? 27.173 20.562 53.471 1.00 43.74 505 VAL A C 1
ATOM 1243 O O . VAL A 1 169 ? 27.971 20.294 52.555 1.00 43.50 505 VAL A O 1
ATOM 1247 N N . ASN A 1 170 ? 26.679 21.791 53.652 1.00 43.23 506 ASN A N 1
ATOM 1248 C CA . ASN A 1 170 ? 27.013 22.901 52.767 1.00 41.68 506 ASN A CA 1
ATOM 1249 C C . ASN A 1 170 ? 26.409 22.655 51.383 1.00 42.10 506 ASN A C 1
ATOM 1250 O O . ASN A 1 170 ? 27.124 22.649 50.375 1.00 41.56 506 ASN A O 1
ATOM 1255 N N . VAL A 1 171 ? 25.091 22.464 51.312 1.00 40.69 507 VAL A N 1
ATOM 1256 C CA . VAL A 1 171 ? 24.456 22.093 50.050 1.00 40.83 507 VAL A CA 1
ATOM 1257 C C . VAL A 1 171 ? 23.099 22.772 49.915 1.00 40.28 507 VAL A C 1
ATOM 1258 O O . VAL A 1 171 ? 22.297 22.781 50.854 1.00 40.22 507 VAL A O 1
ATOM 1262 N N . TRP A 1 172 ? 22.830 23.317 48.729 1.00 40.51 508 TRP A N 1
ATOM 1263 C CA . TRP A 1 172 ? 21.493 23.777 48.384 1.00 39.66 508 TRP A CA 1
ATOM 1264 C C . TRP A 1 172 ? 20.694 22.664 47.722 1.00 40.45 508 TRP A C 1
ATOM 1265 O O . TRP A 1 172 ? 21.228 21.884 46.926 1.00 41.23 508 TRP A O 1
ATOM 1276 N N . SER A 1 173 ? 19.410 22.602 48.062 1.00 41.58 509 SER A N 1
ATOM 1277 C CA . SER A 1 173 ? 18.463 21.624 47.551 1.00 41.63 509 SER A CA 1
ATOM 1278 C C . SER A 1 173 ? 17.175 22.337 47.178 1.00 41.30 509 SER A C 1
ATOM 1279 O O . SER A 1 173 ? 16.791 23.317 47.828 1.00 40.49 509 SER A O 1
ATOM 1282 N N . PRO A 1 174 ? 16.483 21.860 46.151 1.00 40.55 510 PRO A N 1
ATOM 1283 C CA . PRO A 1 174 ? 15.224 22.496 45.761 1.00 39.92 510 PRO A CA 1
ATOM 1284 C C . PRO A 1 174 ? 14.152 22.345 46.833 1.00 39.32 510 PRO A C 1
ATOM 1285 O O . PRO A 1 174 ? 14.143 21.400 47.628 1.00 39.57 510 PRO A O 1
ATOM 1289 N N . VAL A 1 175 ? 13.244 23.308 46.848 1.00 39.26 511 VAL A N 1
ATOM 1290 C CA . VAL A 1 175 ? 12.057 23.275 47.683 1.00 39.03 511 VAL A CA 1
ATOM 1291 C C . VAL A 1 175 ? 10.865 23.384 46.749 1.00 38.94 511 VAL A C 1
ATOM 1292 O O . VAL A 1 175 ? 10.976 23.914 45.640 1.00 39.38 511 VAL A O 1
ATOM 1296 N N . ALA A 1 176 ? 9.725 22.860 47.190 1.00 32.36 512 ALA A N 1
ATOM 1297 C CA . ALA A 1 176 ? 8.506 23.006 46.414 1.00 33.32 512 ALA A CA 1
ATOM 1298 C C . ALA A 1 176 ? 8.365 24.446 45.946 1.00 33.53 512 ALA A C 1
ATOM 1299 O O . ALA A 1 176 ? 8.637 25.394 46.687 1.00 33.16 512 ALA A O 1
ATOM 1301 N N . SER A 1 177 ? 7.954 24.603 44.699 1.00 34.87 513 SER A N 1
ATOM 1302 C CA . SER A 1 177 ? 7.832 25.928 44.125 1.00 35.35 513 SER A CA 1
ATOM 1303 C C . SER A 1 177 ? 6.588 26.620 44.670 1.00 35.89 513 SER A C 1
ATOM 1304 O O . SER A 1 177 ? 5.589 25.974 44.999 1.00 36.02 513 SER A O 1
ATOM 1307 N N . MET A 1 178 ? 6.677 27.942 44.812 1.00 37.23 514 MET A N 1
ATOM 1308 C CA . MET A 1 178 ? 5.543 28.719 45.295 1.00 37.78 514 MET A CA 1
ATOM 1309 C C . MET A 1 178 ? 4.394 28.709 44.289 1.00 39.01 514 MET A C 1
ATOM 1310 O O . MET A 1 178 ? 4.558 28.384 43.108 1.00 39.51 514 MET A O 1
ATOM 1315 N N . LEU A 1 179 ? 3.217 29.110 44.771 1.00 40.18 515 LEU A N 1
ATOM 1316 C CA . LEU A 1 179 ? 2.061 29.194 43.892 1.00 41.25 515 LEU A CA 1
ATOM 1317 C C . LEU A 1 179 ? 2.187 30.342 42.908 1.00 41.95 515 LEU A C 1
ATOM 1318 O O . LEU A 1 179 ? 1.514 30.330 41.876 1.00 43.56 515 LEU A O 1
ATOM 1323 N N . SER A 1 180 ? 3.047 31.313 43.195 1.00 42.74 516 SER A N 1
ATOM 1324 C CA . SER A 1 180 ? 3.238 32.480 42.351 1.00 43.86 516 SER A CA 1
ATOM 1325 C C . SER A 1 180 ? 4.721 32.758 42.159 1.00 43.32 516 SER A C 1
ATOM 1326 O O . SER A 1 180 ? 5.548 32.433 43.018 1.00 42.45 516 SER A O 1
ATOM 1329 N N . ARG A 1 181 ? 5.046 33.375 41.024 1.00 42.77 517 ARG A N 1
ATOM 1330 C CA . ARG A 1 181 ? 6.367 33.950 40.814 1.00 42.27 517 ARG A CA 1
ATOM 1331 C C . ARG A 1 181 ? 6.467 35.251 41.604 1.00 42.90 517 ARG A C 1
ATOM 1332 O O . ARG A 1 181 ? 5.549 36.075 41.567 1.00 43.92 517 ARG A O 1
ATOM 1340 N N . ARG A 1 182 ? 7.567 35.433 42.331 1.00 40.27 518 ARG A N 1
ATOM 1341 C CA . ARG A 1 182 ? 7.720 36.636 43.140 1.00 41.18 518 ARG A CA 1
ATOM 1342 C C . ARG A 1 182 ? 9.182 37.066 43.196 1.00 40.38 518 ARG A C 1
ATOM 1343 O O . ARG A 1 182 ? 10.064 36.253 43.489 1.00 38.30 518 ARG A O 1
ATOM 1351 N N . SER A 1 183 ? 9.426 38.342 42.895 1.00 40.74 519 SER A N 1
ATOM 1352 C CA . SER A 1 183 ? 10.657 39.028 43.249 1.00 40.35 519 SER A CA 1
ATOM 1353 C C . SER A 1 183 ? 10.327 40.177 44.193 1.00 41.44 519 SER A C 1
ATOM 1354 O O . SER A 1 183 ? 9.206 40.689 44.213 1.00 43.12 519 SER A O 1
ATOM 1357 N N . SER A 1 184 ? 11.317 40.571 44.990 1.00 40.67 520 SER A N 1
ATOM 1358 C CA . SER A 1 184 ? 11.149 41.647 45.962 1.00 41.71 520 SER A CA 1
ATOM 1359 C C . SER A 1 184 ? 9.931 41.420 46.851 1.00 41.54 520 SER A C 1
ATOM 1360 O O . SER A 1 184 ? 9.206 42.354 47.197 1.00 42.75 520 SER A O 1
ATOM 1363 N N . ALA A 1 185 ? 9.705 40.164 47.219 1.00 39.90 521 ALA A N 1
ATOM 1364 C CA . ALA A 1 185 ? 8.668 39.837 48.178 1.00 39.37 521 ALA A CA 1
ATOM 1365 C C . ALA A 1 185 ? 9.174 40.055 49.603 1.00 38.32 521 ALA A C 1
ATOM 1366 O O . ALA A 1 185 ? 10.367 40.245 49.849 1.00 38.26 521 ALA A O 1
ATOM 1368 N N . GLY A 1 186 ? 8.245 40.032 50.553 1.00 39.05 522 GLY A N 1
ATOM 1369 C CA . GLY A 1 186 ? 8.577 39.983 51.971 1.00 38.53 522 GLY A CA 1
ATOM 1370 C C . GLY A 1 186 ? 8.493 38.550 52.457 1.00 36.72 522 GLY A C 1
ATOM 1371 O O . GLY A 1 186 ? 7.553 37.835 52.129 1.00 36.86 522 GLY A O 1
ATOM 1372 N N . VAL A 1 187 ? 9.478 38.131 53.243 1.00 35.12 523 VAL A N 1
ATOM 1373 C CA . VAL A 1 187 ? 9.528 36.757 53.731 1.00 34.40 523 VAL A CA 1
ATOM 1374 C C . VAL A 1 187 ? 9.813 36.737 55.226 1.00 35.49 523 VAL A C 1
ATOM 1375 O O . VAL A 1 187 ? 10.675 37.473 55.716 1.00 36.16 523 VAL A O 1
ATOM 1379 N N . ALA A 1 188 ? 9.099 35.875 55.948 1.00 35.63 524 ALA A N 1
ATOM 1380 C CA . ALA A 1 188 ? 9.293 35.776 57.390 1.00 36.37 524 ALA A CA 1
ATOM 1381 C C . ALA A 1 188 ? 8.801 34.420 57.863 1.00 35.77 524 ALA A C 1
ATOM 1382 O O . ALA A 1 188 ? 7.976 33.783 57.216 1.00 35.23 524 ALA A O 1
ATOM 1384 N N . VAL A 1 189 ? 9.311 33.981 59.007 1.00 36.95 525 VAL A N 1
ATOM 1385 C CA . VAL A 1 189 ? 8.901 32.716 59.608 1.00 36.76 525 VAL A CA 1
ATOM 1386 C C . VAL A 1 189 ? 7.995 33.008 60.800 1.00 37.81 525 VAL A C 1
ATOM 1387 O O . VAL A 1 189 ? 8.314 33.853 61.645 1.00 38.59 525 VAL A O 1
ATOM 1391 N N . LEU A 1 190 ? 6.866 32.312 60.860 1.00 38.15 526 LEU A N 1
ATOM 1392 C CA . LEU A 1 190 ? 5.883 32.503 61.920 1.00 39.38 526 LEU A CA 1
ATOM 1393 C C . LEU A 1 190 ? 5.296 31.157 62.311 1.00 39.90 526 LEU A C 1
ATOM 1394 O O . LEU A 1 190 ? 4.758 30.441 61.463 1.00 40.00 526 LEU A O 1
ATOM 1399 N N . GLU A 1 191 ? 5.440 30.809 63.586 1.00 40.71 527 GLU A N 1
ATOM 1400 C CA . GLU A 1 191 ? 4.894 29.583 64.155 1.00 41.99 527 GLU A CA 1
ATOM 1401 C C . GLU A 1 191 ? 5.180 28.390 63.246 1.00 42.06 527 GLU A C 1
ATOM 1402 O O . GLU A 1 191 ? 4.309 27.567 62.952 1.00 42.87 527 GLU A O 1
ATOM 1408 N N . GLY A 1 192 ? 6.435 28.302 62.805 1.00 40.31 528 GLY A N 1
ATOM 1409 C CA . GLY A 1 192 ? 6.898 27.170 62.032 1.00 40.40 528 GLY A CA 1
ATOM 1410 C C . GLY A 1 192 ? 6.508 27.146 60.572 1.00 39.39 528 GLY A C 1
ATOM 1411 O O . GLY A 1 192 ? 6.656 26.101 59.932 1.00 40.01 528 GLY A O 1
ATOM 1412 N N . ALA A 1 193 ? 6.016 28.250 60.021 1.00 38.29 529 ALA A N 1
ATOM 1413 C CA . ALA A 1 193 ? 5.690 28.320 58.610 1.00 37.35 529 ALA A CA 1
ATOM 1414 C C . ALA A 1 193 ? 6.425 29.484 57.968 1.00 35.98 529 ALA A C 1
ATOM 1415 O O . ALA A 1 193 ? 6.646 30.517 58.594 1.00 35.98 529 ALA A O 1
ATOM 1417 N N . LEU A 1 194 ? 6.793 29.311 56.706 1.00 35.82 530 LEU A N 1
ATOM 1418 C CA . LEU A 1 194 ? 7.497 30.344 55.956 1.00 34.82 530 LEU A CA 1
ATOM 1419 C C . LEU A 1 194 ? 6.469 31.133 55.150 1.00 34.96 530 LEU A C 1
ATOM 1420 O O . LEU A 1 194 ? 5.885 30.610 54.196 1.00 34.62 530 LEU A O 1
ATOM 1425 N N . TYR A 1 195 ? 6.235 32.382 55.548 1.00 35.26 531 TYR A N 1
ATOM 1426 C CA . TYR A 1 195 ? 5.294 33.260 54.873 1.00 35.35 531 TYR A CA 1
ATOM 1427 C C . TYR A 1 195 ? 6.019 34.091 53.819 1.00 35.00 531 TYR A C 1
ATOM 1428 O O . TYR A 1 195 ? 7.087 34.660 54.083 1.00 35.44 531 TYR A O 1
ATOM 1437 N N . VAL A 1 196 ? 5.418 34.176 52.639 1.00 34.16 532 VAL A N 1
ATOM 1438 C CA . VAL A 1 196 ? 5.877 35.028 51.559 1.00 34.29 532 VAL A CA 1
ATOM 1439 C C . VAL A 1 196 ? 4.711 35.919 51.167 1.00 35.47 532 VAL A C 1
ATOM 1440 O O . VAL A 1 196 ? 3.651 35.419 50.774 1.00 36.05 532 VAL A O 1
ATOM 1444 N N . ALA A 1 197 ? 4.903 37.228 51.284 1.00 36.04 533 ALA A N 1
ATOM 1445 C CA . ALA A 1 197 ? 3.862 38.220 51.071 1.00 37.27 533 ALA A CA 1
ATOM 1446 C C . ALA A 1 197 ? 4.298 39.211 50.003 1.00 38.71 533 ALA A C 1
ATOM 1447 O O . ALA A 1 197 ? 5.464 39.621 49.959 1.00 38.00 533 ALA A O 1
ATOM 1449 N N . GLY A 1 198 ? 3.354 39.599 49.151 1.00 39.42 534 GLY A N 1
ATOM 1450 C CA . GLY A 1 198 ? 3.604 40.608 48.145 1.00 40.86 534 GLY A CA 1
ATOM 1451 C C . GLY A 1 198 ? 4.680 40.200 47.153 1.00 41.40 534 GLY A C 1
ATOM 1452 O O . GLY A 1 198 ? 4.964 39.019 46.935 1.00 40.76 534 GLY A O 1
ATOM 1453 N N . GLY A 1 199 ? 5.304 41.208 46.557 1.00 43.45 535 GLY A N 1
ATOM 1454 C CA . GLY A 1 199 ? 6.291 41.018 45.513 1.00 44.93 535 GLY A CA 1
ATOM 1455 C C . GLY A 1 199 ? 5.723 41.346 44.144 1.00 47.18 535 GLY A C 1
ATOM 1456 O O . GLY A 1 199 ? 4.532 41.624 43.969 1.00 47.35 535 GLY A O 1
ATOM 1457 N N . ASN A 1 200 ? 6.601 41.279 43.149 1.00 48.75 536 ASN A N 1
ATOM 1458 C CA . ASN A 1 200 ? 6.241 41.490 41.755 1.00 48.93 536 ASN A CA 1
ATOM 1459 C C . ASN A 1 200 ? 6.460 40.193 40.997 1.00 47.52 536 ASN A C 1
ATOM 1460 O O . ASN A 1 200 ? 7.527 39.582 41.105 1.00 46.20 536 ASN A O 1
ATOM 1465 N N . ASP A 1 201 ? 5.457 39.773 40.229 1.00 47.92 537 ASP A N 1
ATOM 1466 C CA . ASP A 1 201 ? 5.529 38.508 39.513 1.00 47.40 537 ASP A CA 1
ATOM 1467 C C . ASP A 1 201 ? 5.877 38.686 38.043 1.00 48.54 537 ASP A C 1
ATOM 1468 O O . ASP A 1 201 ? 5.760 37.731 37.269 1.00 48.76 537 ASP A O 1
ATOM 1473 N N . GLY A 1 202 ? 6.277 39.886 37.636 1.00 49.16 538 GLY A N 1
ATOM 1474 C CA . GLY A 1 202 ? 6.571 40.169 36.257 1.00 50.08 538 GLY A CA 1
ATOM 1475 C C . GLY A 1 202 ? 5.457 40.888 35.540 1.00 51.83 538 GLY A C 1
ATOM 1476 O O . GLY A 1 202 ? 5.696 41.472 34.480 1.00 53.03 538 GLY A O 1
ATOM 1477 N N . THR A 1 203 ? 4.248 40.860 36.097 1.00 51.72 539 THR A N 1
ATOM 1478 C CA . THR A 1 203 ? 3.080 41.501 35.505 1.00 53.51 539 THR A CA 1
ATOM 1479 C C . THR A 1 203 ? 2.530 42.616 36.377 1.00 53.93 539 THR A C 1
ATOM 1480 O O . THR A 1 203 ? 2.330 43.735 35.893 1.00 54.78 539 THR A O 1
ATOM 1484 N N . SER A 1 204 ? 2.280 42.349 37.652 1.00 53.41 540 SER A N 1
ATOM 1485 C CA . SER A 1 204 ? 1.775 43.377 38.542 1.00 53.86 540 SER A CA 1
ATOM 1486 C C . SER A 1 204 ? 2.452 43.253 39.901 1.00 52.48 540 SER A C 1
ATOM 1487 O O . SER A 1 204 ? 3.223 42.325 40.164 1.00 51.05 540 SER A O 1
ATOM 1490 N N . CYS A 1 205 ? 2.172 44.228 40.754 1.00 52.00 541 CYS A N 1
ATOM 1491 C CA . CYS A 1 205 ? 2.550 44.172 42.150 1.00 50.74 541 CYS A CA 1
ATOM 1492 C C . CYS A 1 205 ? 1.532 43.298 42.860 1.00 49.80 541 CYS A C 1
ATOM 1493 O O . CYS A 1 205 ? 0.326 43.458 42.657 1.00 50.28 541 CYS A O 1
ATOM 1496 N N . LEU A 1 206 ? 2.002 42.421 43.731 1.00 47.92 542 LEU A N 1
ATOM 1497 C CA . LEU A 1 206 ? 1.106 41.459 44.350 1.00 47.01 542 LEU A CA 1
ATOM 1498 C C . LEU A 1 206 ? 0.714 41.888 45.755 1.00 46.56 542 LEU A C 1
ATOM 1499 O O . LEU A 1 206 ? 1.515 42.448 46.508 1.00 46.06 542 LEU A O 1
ATOM 1504 N N . ASN A 1 207 ? -0.541 41.616 46.098 1.00 47.66 543 ASN A N 1
ATOM 1505 C CA . ASN A 1 207 ? -0.994 41.670 47.476 1.00 46.52 543 ASN A CA 1
ATOM 1506 C C . ASN A 1 207 ? -1.250 40.283 48.040 1.00 45.36 543 ASN A C 1
ATOM 1507 O O . ASN A 1 207 ? -1.648 40.160 49.201 1.00 45.35 543 ASN A O 1
ATOM 1512 N N . SER A 1 208 ? -1.043 39.237 47.250 1.00 44.54 544 SER A N 1
ATOM 1513 C CA . SER A 1 208 ? -1.286 37.888 47.727 1.00 43.50 544 SER A CA 1
ATOM 1514 C C . SER A 1 208 ? -0.177 37.429 48.673 1.00 41.71 544 SER A C 1
ATOM 1515 O O . SER A 1 208 ? 0.945 37.946 48.674 1.00 41.03 544 SER A O 1
ATOM 1518 N N . VAL A 1 209 ? -0.520 36.439 49.489 1.00 40.94 545 VAL A N 1
ATOM 1519 C CA . VAL A 1 209 ? 0.350 35.910 50.530 1.00 39.74 545 VAL A CA 1
ATOM 1520 C C . VAL A 1 209 ? 0.202 34.397 50.522 1.00 39.49 545 VAL A C 1
ATOM 1521 O O . VAL A 1 209 ? -0.913 33.875 50.427 1.00 40.48 545 VAL A O 1
ATOM 1525 N N . GLU A 1 210 ? 1.317 33.685 50.606 1.00 38.76 546 GLU A N 1
ATOM 1526 C CA . GLU A 1 210 ? 1.259 32.237 50.743 1.00 38.56 546 GLU A CA 1
ATOM 1527 C C . GLU A 1 210 ? 2.201 31.809 51.856 1.00 37.97 546 GLU A C 1
ATOM 1528 O O . GLU A 1 210 ? 3.015 32.596 52.343 1.00 37.80 546 GLU A O 1
ATOM 1534 N N . ARG A 1 211 ? 2.074 30.557 52.287 1.00 37.66 547 ARG A N 1
ATOM 1535 C CA . ARG A 1 211 ? 2.936 30.062 53.347 1.00 37.10 547 ARG A CA 1
ATOM 1536 C C . ARG A 1 211 ? 3.291 28.609 53.086 1.00 37.61 547 ARG A C 1
ATOM 1537 O O . ARG A 1 211 ? 2.505 27.842 52.527 1.00 38.16 547 ARG A O 1
ATOM 1545 N N . TYR A 1 212 ? 4.485 28.243 53.529 1.00 35.88 548 TYR A N 1
ATOM 1546 C CA . TYR A 1 212 ? 5.068 26.942 53.264 1.00 36.22 548 TYR A CA 1
ATOM 1547 C C . TYR A 1 212 ? 5.257 26.192 54.574 1.00 37.33 548 TYR A C 1
ATOM 1548 O O . TYR A 1 212 ? 5.775 26.756 55.549 1.00 36.79 548 TYR A O 1
ATOM 1557 N N . SER A 1 213 ? 4.798 24.934 54.600 1.00 39.31 549 SER A N 1
ATOM 1558 C CA . SER A 1 213 ? 5.101 24.042 55.707 1.00 41.01 549 SER A CA 1
ATOM 1559 C C . SER A 1 213 ? 6.154 23.036 55.271 1.00 41.78 549 SER A C 1
ATOM 1560 O O . SER A 1 213 ? 5.959 22.330 54.255 1.00 41.35 549 SER A O 1
ATOM 1563 N N . PRO A 1 214 ? 7.289 22.984 55.983 1.00 41.81 550 PRO A N 1
ATOM 1564 C CA . PRO A 1 214 ? 8.331 21.985 55.688 1.00 42.43 550 PRO A CA 1
ATOM 1565 C C . PRO A 1 214 ? 7.942 20.566 56.048 1.00 44.66 550 PRO A C 1
ATOM 1566 O O . PRO A 1 214 ? 8.466 19.620 55.452 1.00 44.19 550 PRO A O 1
ATOM 1570 N N . LYS A 1 215 ? 7.075 20.377 57.039 1.00 48.82 551 LYS A N 1
ATOM 1571 C CA . LYS A 1 215 ? 6.655 19.022 57.358 1.00 51.29 551 LYS A CA 1
ATOM 1572 C C . LYS A 1 215 ? 5.997 18.380 56.148 1.00 49.99 551 LYS A C 1
ATOM 1573 O O . LYS A 1 215 ? 6.323 17.246 55.780 1.00 50.54 551 LYS A O 1
ATOM 1579 N N . ALA A 1 216 ? 5.104 19.118 55.489 1.00 45.53 552 ALA A N 1
ATOM 1580 C CA . ALA A 1 216 ? 4.467 18.678 54.258 1.00 44.29 552 ALA A CA 1
ATOM 1581 C C . ALA A 1 216 ? 5.272 19.038 53.020 1.00 41.79 552 ALA A C 1
ATOM 1582 O O . ALA A 1 216 ? 5.156 18.356 51.997 1.00 41.26 552 ALA A O 1
ATOM 1584 N N . GLY A 1 217 ? 6.120 20.055 53.101 1.00 42.62 553 GLY A N 1
ATOM 1585 C CA . GLY A 1 217 ? 6.737 20.528 51.883 1.00 40.41 553 GLY A CA 1
ATOM 1586 C C . GLY A 1 217 ? 5.703 21.109 50.945 1.00 40.09 553 GLY A C 1
ATOM 1587 O O . GLY A 1 217 ? 5.792 20.922 49.724 1.00 39.09 553 GLY A O 1
ATOM 1588 N N . ALA A 1 218 ? 4.709 21.808 51.485 1.00 39.53 554 ALA A N 1
ATOM 1589 C CA . ALA A 1 218 ? 3.630 22.277 50.635 1.00 38.92 554 ALA A CA 1
ATOM 1590 C C . ALA A 1 218 ? 3.300 23.732 50.926 1.00 39.20 554 ALA A C 1
ATOM 1591 O O . ALA A 1 218 ? 3.465 24.220 52.052 1.00 39.29 554 ALA A O 1
ATOM 1593 N N . TRP A 1 219 ? 2.862 24.423 49.867 1.00 38.66 555 TRP A N 1
ATOM 1594 C CA . TRP A 1 219 ? 2.471 25.823 49.917 1.00 38.03 555 TRP A CA 1
ATOM 1595 C C . TRP A 1 219 ? 0.951 25.934 49.978 1.00 39.40 555 TRP A C 1
ATOM 1596 O O . TRP A 1 219 ? 0.230 25.155 49.346 1.00 40.71 555 TRP A O 1
ATOM 1607 N N . GLU A 1 220 ? 0.475 26.945 50.695 1.00 40.97 556 GLU A N 1
ATOM 1608 C CA . GLU A 1 220 ? -0.945 27.151 50.940 1.00 42.30 556 GLU A CA 1
ATOM 1609 C C . GLU A 1 220 ? -1.230 28.643 50.883 1.00 42.47 556 GLU A C 1
ATOM 1610 O O . GLU A 1 220 ? -0.457 29.447 51.411 1.00 41.89 556 GLU A O 1
ATOM 1616 N N . SER A 1 221 ? -2.326 29.015 50.232 1.00 43.32 557 SER A N 1
ATOM 1617 C CA . SER A 1 221 ? -2.658 30.427 50.122 1.00 43.43 557 SER A CA 1
ATOM 1618 C C . SER A 1 221 ? -3.169 30.974 51.449 1.00 43.88 557 SER A C 1
ATOM 1619 O O . SER A 1 221 ? -3.752 30.254 52.264 1.00 44.51 557 SER A O 1
ATOM 1622 N N . VAL A 1 222 ? -2.959 32.272 51.662 1.00 41.83 558 VAL A N 1
ATOM 1623 C CA . VAL A 1 222 ? -3.421 32.935 52.870 1.00 43.00 558 VAL A CA 1
ATOM 1624 C C . VAL A 1 222 ? -3.985 34.298 52.488 1.00 43.39 558 VAL A C 1
ATOM 1625 O O . VAL A 1 222 ? -3.761 34.796 51.385 1.00 43.37 558 VAL A O 1
ATOM 1629 N N . ALA A 1 223 ? -4.742 34.886 53.412 1.00 41.25 559 ALA A N 1
ATOM 1630 C CA . ALA A 1 223 ? -5.368 36.180 53.174 1.00 40.17 559 ALA A CA 1
ATOM 1631 C C . ALA A 1 223 ? -4.367 37.162 52.564 1.00 39.39 559 ALA A C 1
ATOM 1632 O O . ALA A 1 223 ? -3.219 37.237 53.018 1.00 38.61 559 ALA A O 1
ATOM 1634 N N . PRO A 1 224 ? -4.761 37.942 51.561 1.00 39.45 560 PRO A N 1
ATOM 1635 C CA . PRO A 1 224 ? -3.828 38.888 50.947 1.00 39.42 560 PRO A CA 1
ATOM 1636 C C . PRO A 1 224 ? -3.677 40.149 51.783 1.00 37.89 560 PRO A C 1
ATOM 1637 O O . PRO A 1 224 ? -4.502 40.462 52.644 1.00 37.83 560 PRO A O 1
ATOM 1641 N N . MET A 1 225 ? -2.598 40.882 51.518 1.00 38.03 561 MET A N 1
ATOM 1642 C CA . MET A 1 225 ? -2.428 42.154 52.202 1.00 37.32 561 MET A CA 1
ATOM 1643 C C . MET A 1 225 ? -3.492 43.150 51.750 1.00 39.07 561 MET A C 1
ATOM 1644 O O . MET A 1 225 ? -4.160 42.972 50.728 1.00 40.83 561 MET A O 1
ATOM 1649 N N . ASN A 1 226 ? -3.652 44.214 52.539 1.00 41.07 562 ASN A N 1
ATOM 1650 C CA . ASN A 1 226 ? -4.581 45.270 52.159 1.00 42.89 562 ASN A CA 1
ATOM 1651 C C . ASN A 1 226 ? -4.011 46.145 51.055 1.00 44.66 562 ASN A C 1
ATOM 1652 O O . ASN A 1 226 ? -4.768 46.672 50.234 1.00 46.75 562 ASN A O 1
ATOM 1657 N N . ILE A 1 227 ? -2.689 46.278 50.998 1.00 41.79 563 ILE A N 1
ATOM 1658 C CA . ILE A 1 227 ? -2.011 47.103 50.010 1.00 43.18 563 ILE A CA 1
ATOM 1659 C C . ILE A 1 227 ? -1.030 46.222 49.250 1.00 43.27 563 ILE A C 1
ATOM 1660 O O . ILE A 1 227 ? -0.283 45.450 49.861 1.00 41.52 563 ILE A O 1
ATOM 1665 N N . ARG A 1 228 ? -1.028 46.349 47.921 1.00 46.68 564 ARG A N 1
ATOM 1666 C CA . ARG A 1 228 ? -0.023 45.689 47.101 1.00 47.43 564 ARG A CA 1
ATOM 1667 C C . ARG A 1 228 ? 1.361 46.216 47.447 1.00 47.60 564 ARG A C 1
ATOM 1668 O O . ARG A 1 228 ? 1.570 47.427 47.552 1.00 48.43 564 ARG A O 1
ATOM 1676 N N . ARG A 1 229 ? 2.306 45.298 47.638 1.00 46.33 565 ARG A N 1
ATOM 1677 C CA . ARG A 1 229 ? 3.655 45.641 48.069 1.00 46.98 565 ARG A CA 1
ATOM 1678 C C . ARG A 1 229 ? 4.702 44.818 47.339 1.00 48.47 565 ARG A C 1
ATOM 1679 O O . ARG A 1 229 ? 4.594 43.591 47.253 1.00 47.91 565 ARG A O 1
ATOM 1687 N N . SER A 1 230 ? 5.715 45.510 46.829 1.00 50.34 566 SER A N 1
ATOM 1688 C CA . SER A 1 230 ? 6.944 44.905 46.345 1.00 50.26 566 SER A CA 1
ATOM 1689 C C . SER A 1 230 ? 8.095 45.659 46.989 1.00 49.83 566 SER A C 1
ATOM 1690 O O . SER A 1 230 ? 7.958 46.833 47.340 1.00 50.59 566 SER A O 1
ATOM 1693 N N . THR A 1 231 ? 9.217 44.964 47.179 1.00 47.43 567 THR A N 1
ATOM 1694 C CA . THR A 1 231 ? 10.414 45.528 47.802 1.00 46.70 567 THR A CA 1
ATOM 1695 C C . THR A 1 231 ? 10.185 45.950 49.249 1.00 45.87 567 THR A C 1
ATOM 1696 O O . THR A 1 231 ? 11.073 46.538 49.872 1.00 46.03 567 THR A O 1
ATOM 1700 N N . HIS A 1 232 ? 8.996 45.682 49.779 1.00 46.55 568 HIS A N 1
ATOM 1701 C CA . HIS A 1 232 ? 8.732 45.817 51.201 1.00 45.03 568 HIS A CA 1
ATOM 1702 C C . HIS A 1 232 ? 9.516 44.757 51.976 1.00 42.37 568 HIS A C 1
ATOM 1703 O O . HIS A 1 232 ? 10.245 43.938 51.403 1.00 42.05 568 HIS A O 1
ATOM 1710 N N . ASP A 1 233 ? 9.339 44.737 53.299 1.00 40.90 569 ASP A N 1
ATOM 1711 C CA . ASP A 1 233 ? 9.920 43.668 54.102 1.00 38.27 569 ASP A CA 1
ATOM 1712 C C . ASP A 1 233 ? 8.863 43.077 55.027 1.00 36.24 569 ASP A C 1
ATOM 1713 O O . ASP A 1 233 ? 7.862 43.711 55.353 1.00 36.52 569 ASP A O 1
ATOM 1718 N N . LEU A 1 234 ? 9.101 41.839 55.445 1.00 34.00 570 LEU A N 1
ATOM 1719 C CA . LEU A 1 234 ? 8.190 41.109 56.310 1.00 33.14 570 LEU A CA 1
ATOM 1720 C C . LEU A 1 234 ? 8.956 40.623 57.526 1.00 33.55 570 LEU A C 1
ATOM 1721 O O . LEU A 1 234 ? 10.069 40.112 57.392 1.00 34.20 570 LEU A O 1
ATOM 1726 N N . VAL A 1 235 ? 8.357 40.748 58.706 1.00 33.77 571 VAL A N 1
ATOM 1727 C CA . VAL A 1 235 ? 9.036 40.356 59.935 1.00 34.78 571 VAL A CA 1
ATOM 1728 C C . VAL A 1 235 ? 8.022 39.770 60.906 1.00 35.82 571 VAL A C 1
ATOM 1729 O O . VAL A 1 235 ? 6.834 40.088 60.863 1.00 36.51 571 VAL A O 1
ATOM 1733 N N . ALA A 1 236 ? 8.487 38.871 61.760 1.00 35.89 572 ALA A N 1
ATOM 1734 C CA . ALA A 1 236 ? 7.626 38.218 62.738 1.00 37.89 572 ALA A CA 1
ATOM 1735 C C . ALA A 1 236 ? 7.842 38.873 64.094 1.00 39.16 572 ALA A C 1
ATOM 1736 O O . ALA A 1 236 ? 8.982 39.039 64.536 1.00 39.22 572 ALA A O 1
ATOM 1738 N N . MET A 1 237 ? 6.749 39.267 64.735 1.00 41.68 573 MET A N 1
ATOM 1739 C CA . MET A 1 237 ? 6.824 40.069 65.949 1.00 43.18 573 MET A CA 1
ATOM 1740 C C . MET A 1 237 ? 5.662 39.695 66.857 1.00 45.20 573 MET A C 1
ATOM 1741 O O . MET A 1 237 ? 4.501 39.948 66.522 1.00 45.84 573 MET A O 1
ATOM 1746 N N . ASP A 1 238 ? 5.969 39.080 67.989 1.00 47.99 574 ASP A N 1
ATOM 1747 C CA . ASP A 1 238 ? 4.976 38.854 69.032 1.00 50.20 574 ASP A CA 1
ATOM 1748 C C . ASP A 1 238 ? 3.721 38.177 68.483 1.00 49.93 574 ASP A C 1
ATOM 1749 O O . ASP A 1 238 ? 2.588 38.564 68.780 1.00 50.63 574 ASP A O 1
ATOM 1754 N N . GLY A 1 239 ? 3.932 37.135 67.682 1.00 47.66 575 GLY A N 1
ATOM 1755 C CA . GLY A 1 239 ? 2.844 36.323 67.188 1.00 48.07 575 GLY A CA 1
ATOM 1756 C C . GLY A 1 239 ? 2.195 36.834 65.920 1.00 47.74 575 GLY A C 1
ATOM 1757 O O . GLY A 1 239 ? 1.360 36.125 65.340 1.00 47.96 575 GLY A O 1
ATOM 1758 N N . TRP A 1 240 ? 2.562 38.028 65.465 1.00 47.11 576 TRP A N 1
ATOM 1759 C CA . TRP A 1 240 ? 2.000 38.633 64.270 1.00 46.31 576 TRP A CA 1
ATOM 1760 C C . TRP A 1 240 ? 3.057 38.743 63.179 1.00 44.52 576 TRP A C 1
ATOM 1761 O O . TRP A 1 240 ? 4.259 38.621 63.428 1.00 43.52 576 TRP A O 1
ATOM 1772 N N . LEU A 1 241 ? 2.594 38.961 61.952 1.00 42.78 577 LEU A N 1
ATOM 1773 C CA . LEU A 1 241 ? 3.476 39.356 60.859 1.00 39.00 577 LEU A CA 1
ATOM 1774 C C . LEU A 1 241 ? 3.349 40.854 60.644 1.00 38.43 577 LEU A C 1
ATOM 1775 O O . LEU A 1 241 ? 2.256 41.401 60.726 1.00 40.12 577 LEU A O 1
ATOM 1780 N N . TYR A 1 242 ? 4.459 41.521 60.379 1.00 36.82 578 TYR A N 1
ATOM 1781 C CA . TYR A 1 242 ? 4.449 42.940 60.048 1.00 37.29 578 TYR A CA 1
ATOM 1782 C C . TYR A 1 242 ? 5.060 43.108 58.664 1.00 35.46 578 TYR A C 1
ATOM 1783 O O . TYR A 1 242 ? 6.201 42.692 58.434 1.00 34.47 578 TYR A O 1
ATOM 1792 N N . ALA A 1 243 ? 4.278 43.669 57.740 1.00 34.84 579 ALA A N 1
ATOM 1793 C CA . ALA A 1 243 ? 4.733 44.075 56.418 1.00 34.37 579 ALA A CA 1
ATOM 1794 C C . ALA A 1 243 ? 5.011 45.574 56.452 1.00 37.13 579 ALA A C 1
ATOM 1795 O O . ALA A 1 243 ? 4.118 46.373 56.776 1.00 39.20 579 ALA A O 1
ATOM 1797 N N . VAL A 1 244 ? 6.251 45.937 56.138 1.00 36.66 580 VAL A N 1
ATOM 1798 C CA . VAL A 1 244 ? 6.801 47.272 56.335 1.00 40.14 580 VAL A CA 1
ATOM 1799 C C . VAL A 1 244 ? 7.229 47.835 54.983 1.00 41.91 580 VAL A C 1
ATOM 1800 O O . VAL A 1 244 ? 7.905 47.151 54.202 1.00 41.47 580 VAL A O 1
ATOM 1804 N N . GLY A 1 245 ? 6.815 49.067 54.703 1.00 47.26 581 GLY A N 1
ATOM 1805 C CA . GLY A 1 245 ? 7.298 49.819 53.563 1.00 48.73 581 GLY A CA 1
ATOM 1806 C C . GLY A 1 245 ? 6.994 49.169 52.223 1.00 48.53 581 GLY A C 1
ATOM 1807 O O . GLY A 1 245 ? 5.956 48.533 52.021 1.00 47.83 581 GLY A O 1
ATOM 1808 N N . GLY A 1 246 ? 7.918 49.345 51.288 1.00 49.18 582 GLY A N 1
ATOM 1809 C CA . GLY A 1 246 ? 7.776 48.812 49.954 1.00 48.93 582 GLY A CA 1
ATOM 1810 C C . GLY A 1 246 ? 7.250 49.830 48.961 1.00 50.42 582 GLY A C 1
ATOM 1811 O O . GLY A 1 246 ? 7.375 51.045 49.131 1.00 51.57 582 GLY A O 1
ATOM 1812 N N . ASN A 1 247 ? 6.670 49.309 47.882 1.00 52.17 583 ASN A N 1
ATOM 1813 C CA . ASN A 1 247 ? 6.107 50.145 46.828 1.00 53.08 583 ASN A CA 1
ATOM 1814 C C . ASN A 1 247 ? 4.838 49.487 46.310 1.00 52.54 583 ASN A C 1
ATOM 1815 O O . ASN A 1 247 ? 4.814 48.273 46.087 1.00 51.59 583 ASN A O 1
ATOM 1820 N N . ASP A 1 248 ? 3.786 50.284 46.139 1.00 52.23 584 ASP A N 1
ATOM 1821 C CA . ASP A 1 248 ? 2.514 49.821 45.601 1.00 52.08 584 ASP A CA 1
ATOM 1822 C C . ASP A 1 248 ? 2.463 49.885 44.080 1.00 52.37 584 ASP A C 1
ATOM 1823 O O . ASP A 1 248 ? 1.386 49.729 43.498 1.00 52.58 584 ASP A O 1
ATOM 1828 N N . GLY A 1 249 ? 3.601 50.108 43.432 1.00 51.51 585 GLY A N 1
ATOM 1829 C CA . GLY A 1 249 ? 3.689 50.280 42.001 1.00 52.57 585 GLY A CA 1
ATOM 1830 C C . GLY A 1 249 ? 3.877 51.715 41.561 1.00 55.87 585 GLY A C 1
ATOM 1831 O O . GLY A 1 249 ? 4.417 51.949 40.470 1.00 58.85 585 GLY A O 1
ATOM 1832 N N . SER A 1 250 ? 3.455 52.683 42.379 1.00 57.16 586 SER A N 1
ATOM 1833 C CA . SER A 1 250 ? 3.680 54.099 42.095 1.00 59.19 586 SER A CA 1
ATOM 1834 C C . SER A 1 250 ? 4.384 54.799 43.252 1.00 57.69 586 SER A C 1
ATOM 1835 O O . SER A 1 250 ? 5.516 55.268 43.087 1.00 57.85 586 SER A O 1
ATOM 1838 N N . SER A 1 251 ? 3.768 54.858 44.429 1.00 56.56 587 SER A N 1
ATOM 1839 C CA . SER A 1 251 ? 4.318 55.610 45.550 1.00 57.12 587 SER A CA 1
ATOM 1840 C C . SER A 1 251 ? 5.069 54.691 46.507 1.00 55.93 587 SER A C 1
ATOM 1841 O O . SER A 1 251 ? 4.574 53.618 46.872 1.00 54.53 587 SER A O 1
ATOM 1844 N N . SER A 1 252 ? 6.269 55.121 46.902 1.00 55.60 588 SER A N 1
ATOM 1845 C CA . SER A 1 252 ? 6.974 54.490 48.011 1.00 54.94 588 SER A CA 1
ATOM 1846 C C . SER A 1 252 ? 6.137 54.586 49.277 1.00 54.37 588 SER A C 1
ATOM 1847 O O . SER A 1 252 ? 5.583 55.642 49.595 1.00 54.41 588 SER A O 1
ATOM 1850 N N . LEU A 1 253 ? 6.036 53.479 49.992 1.00 51.21 589 LEU A N 1
ATOM 1851 C CA . LEU A 1 253 ? 5.105 53.362 51.097 1.00 50.41 589 LEU A CA 1
ATOM 1852 C C . LEU A 1 253 ? 5.798 53.665 52.420 1.00 49.74 589 LEU A C 1
ATOM 1853 O O . LEU A 1 253 ? 6.925 53.227 52.666 1.00 49.55 589 LEU A O 1
ATOM 1858 N N . ASN A 1 254 ? 5.124 54.445 53.258 1.00 51.34 590 ASN A N 1
ATOM 1859 C CA . ASN A 1 254 ? 5.439 54.529 54.673 1.00 50.36 590 ASN A CA 1
ATOM 1860 C C . ASN A 1 254 ? 4.472 53.694 55.496 1.00 49.1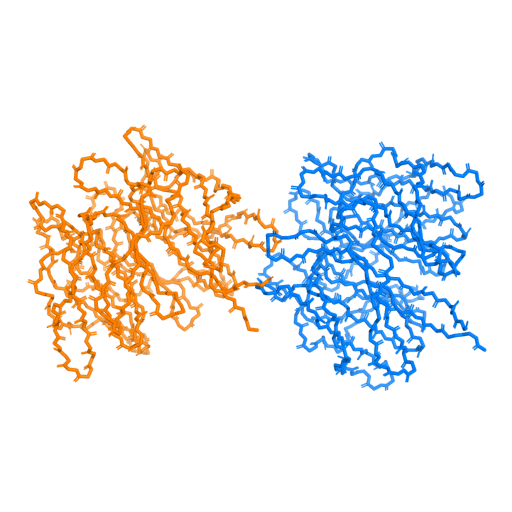3 590 ASN A C 1
ATOM 1861 O O . ASN A 1 254 ? 4.475 53.783 56.729 1.00 47.50 590 ASN A O 1
ATOM 1866 N N . SER A 1 255 ? 3.647 52.888 54.828 1.00 48.78 591 SER A N 1
ATOM 1867 C CA . SER A 1 255 ? 2.571 52.146 55.453 1.00 47.85 591 SER A CA 1
ATOM 1868 C C . SER A 1 255 ? 3.093 50.863 56.080 1.00 46.82 591 SER A C 1
ATOM 1869 O O . SER A 1 255 ? 4.146 50.335 55.712 1.00 47.03 591 SER A O 1
ATOM 1872 N N . ILE A 1 256 ? 2.319 50.366 57.038 1.00 44.76 592 ILE A N 1
ATOM 1873 C CA . ILE A 1 256 ? 2.632 49.165 57.795 1.00 43.68 592 ILE A CA 1
ATOM 1874 C C . ILE A 1 256 ? 1.328 48.404 57.990 1.00 44.39 592 ILE A C 1
ATOM 1875 O O . ILE A 1 256 ? 0.305 48.994 58.355 1.00 44.85 592 ILE A O 1
ATOM 1880 N N . GLU A 1 257 ? 1.354 47.095 57.777 1.00 43.90 593 GLU A N 1
ATOM 1881 C CA . GLU A 1 257 ? 0.178 46.316 58.138 1.00 43.58 593 GLU A CA 1
ATOM 1882 C C . GLU A 1 257 ? 0.625 45.037 58.821 1.00 42.82 593 GLU A C 1
ATOM 1883 O O . GLU A 1 257 ? 1.745 44.562 58.626 1.00 42.43 593 GLU A O 1
ATOM 1889 N N . LYS A 1 258 ? -0.259 44.484 59.646 1.00 42.07 594 LYS A N 1
ATOM 1890 C CA . LYS A 1 258 ? 0.092 43.335 60.463 1.00 41.34 594 LYS A CA 1
ATOM 1891 C C . LYS A 1 258 ? -0.963 42.255 60.325 1.00 41.97 594 LYS A C 1
ATOM 1892 O O . LYS A 1 258 ? -2.159 42.532 60.211 1.00 42.80 594 LYS A O 1
ATOM 1898 N N . TYR A 1 259 ? -0.485 41.023 60.346 1.00 41.90 595 TYR A N 1
ATOM 1899 C CA . TYR A 1 259 ? -1.255 39.837 60.022 1.00 42.25 595 TYR A CA 1
ATOM 1900 C C . TYR A 1 259 ? -1.400 38.997 61.280 1.00 42.22 595 TYR A C 1
ATOM 1901 O O . TYR A 1 259 ? -0.397 38.622 61.902 1.00 41.34 595 TYR A O 1
ATOM 1910 N N . ASN A 1 260 ? -2.650 38.739 61.657 1.00 42.55 596 ASN A N 1
ATOM 1911 C CA . ASN A 1 260 ? -2.992 37.800 62.703 1.00 42.57 596 ASN A CA 1
ATOM 1912 C C . ASN A 1 260 ? -3.334 36.467 62.063 1.00 42.87 596 ASN A C 1
ATOM 1913 O O . ASN A 1 260 ? -4.311 36.388 61.286 1.00 43.21 596 ASN A O 1
ATOM 1918 N N . PRO A 1 261 ? -2.536 35.423 62.320 1.00 43.18 597 PRO A N 1
ATOM 1919 C CA . PRO A 1 261 ? -2.821 34.098 61.746 1.00 43.26 597 PRO A CA 1
ATOM 1920 C C . PRO A 1 261 ? -3.976 33.376 62.413 1.00 44.53 597 PRO A C 1
ATOM 1921 O O . PRO A 1 261 ? -4.471 32.393 61.850 1.00 44.72 597 PRO A O 1
ATOM 1925 N N . ARG A 1 262 ? -4.415 33.809 63.592 1.00 45.80 59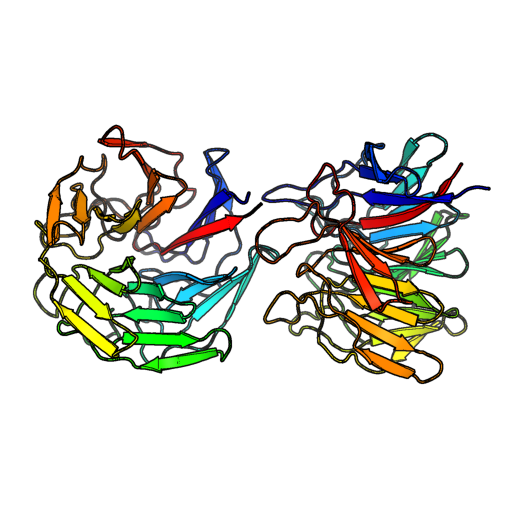8 ARG A N 1
ATOM 1926 C CA . ARG A 1 262 ? -5.550 33.140 64.209 1.00 46.79 598 ARG A CA 1
ATOM 1927 C C . ARG A 1 262 ? -6.862 33.602 63.600 1.00 46.49 598 ARG A C 1
ATOM 1928 O O . ARG A 1 262 ? -7.852 32.863 63.635 1.00 46.98 598 ARG A O 1
ATOM 1936 N N . THR A 1 263 ? -6.891 34.825 63.081 1.00 44.87 599 THR A N 1
ATOM 1937 C CA . THR A 1 263 ? -8.028 35.358 62.351 1.00 44.85 599 THR A CA 1
ATOM 1938 C C . THR A 1 263 ? -7.798 35.383 60.847 1.00 44.42 599 THR A C 1
ATOM 1939 O O . THR A 1 263 ? -8.712 35.744 60.103 1.00 44.35 599 THR A O 1
ATOM 1943 N N . ASN A 1 264 ? -6.601 35.016 60.389 1.00 43.91 600 ASN A N 1
ATOM 1944 C CA . ASN A 1 264 ? -6.218 35.105 58.977 1.00 43.30 600 ASN A CA 1
ATOM 1945 C C . ASN A 1 264 ? -6.585 36.468 58.396 1.00 43.32 600 ASN A C 1
ATOM 1946 O O . ASN A 1 264 ? -7.257 36.575 57.370 1.00 42.90 600 ASN A O 1
ATOM 1951 N N . LYS A 1 265 ? -6.110 37.527 59.050 1.00 44.18 601 LYS A N 1
ATOM 1952 C CA . LYS A 1 265 ? -6.573 38.864 58.704 1.00 44.26 601 LYS A CA 1
ATOM 1953 C C . LYS A 1 265 ? -5.427 39.864 58.795 1.00 44.09 601 LYS A C 1
ATOM 1954 O O . LYS A 1 265 ? -4.514 39.713 59.609 1.00 43.54 601 LYS A O 1
ATOM 1960 N N . TRP A 1 266 ? -5.480 40.884 57.937 1.00 43.80 602 TRP A N 1
ATOM 1961 C CA . TRP A 1 266 ? -4.498 41.963 57.905 1.00 43.74 602 TRP A CA 1
ATOM 1962 C C . TRP A 1 266 ? -5.144 43.256 58.378 1.00 44.91 602 TRP A C 1
ATOM 1963 O O . TRP A 1 266 ? -6.265 43.574 57.977 1.00 46.40 602 TRP A O 1
ATOM 1974 N N . VAL A 1 267 ? -4.432 44.011 59.211 1.00 44.90 603 VAL A N 1
ATOM 1975 C CA . VAL A 1 267 ? -4.936 45.277 59.737 1.00 45.48 603 VAL A CA 1
ATOM 1976 C C . VAL A 1 267 ? -3.795 46.284 59.741 1.00 45.16 603 VAL A C 1
ATOM 1977 O O . VAL A 1 267 ? -2.652 45.935 60.045 1.00 44.44 603 VAL A O 1
ATOM 1981 N N . ALA A 1 268 ? -4.099 47.531 59.389 1.00 45.62 604 ALA A N 1
ATOM 1982 C CA . ALA A 1 268 ? -3.061 48.552 59.329 1.00 45.32 604 ALA A CA 1
ATOM 1983 C C . ALA A 1 268 ? -2.527 48.882 60.721 1.00 44.67 604 ALA A C 1
ATOM 1984 O O . ALA A 1 268 ? -3.210 48.708 61.736 1.00 44.88 604 ALA A O 1
ATOM 1986 N N . ALA A 1 269 ? -1.296 49.387 60.759 1.00 44.14 605 ALA A N 1
ATOM 1987 C CA . ALA A 1 269 ? -0.663 49.854 61.984 1.00 42.71 605 ALA A CA 1
ATOM 1988 C C . ALA A 1 269 ? -0.119 51.253 61.739 1.00 42.66 605 ALA A C 1
ATOM 1989 O O . ALA A 1 269 ? -0.201 51.791 60.631 1.00 43.84 605 ALA A O 1
ATOM 1991 N N . SER A 1 270 ? 0.438 51.854 62.784 1.00 42.46 606 SER A N 1
ATOM 1992 C CA . SER A 1 270 ? 0.966 53.201 62.654 1.00 42.40 606 SER A CA 1
ATOM 1993 C C . SER A 1 270 ? 2.099 53.214 61.632 1.00 42.99 606 SER A C 1
ATOM 1994 O O . SER A 1 270 ? 2.957 52.325 61.615 1.00 42.41 606 SER A O 1
ATOM 1997 N N . CYS A 1 271 ? 2.078 54.210 60.753 1.00 44.40 607 CYS A N 1
ATOM 1998 C CA . CYS A 1 271 ? 3.021 54.267 59.647 1.00 45.12 607 CYS A CA 1
ATOM 1999 C C . CYS A 1 271 ? 4.307 54.982 60.052 1.00 44.06 607 CYS A C 1
ATOM 2000 O O . CYS A 1 271 ? 4.347 55.750 61.017 1.00 43.01 607 CYS A O 1
ATOM 2003 N N . MET A 1 272 ? 5.368 54.708 59.291 1.00 42.98 608 MET A N 1
ATOM 2004 C CA . MET A 1 272 ? 6.680 55.266 59.565 1.00 42.40 608 MET A CA 1
ATOM 2005 C C . MET A 1 272 ? 6.701 56.765 59.287 1.00 43.66 608 MET A C 1
ATOM 2006 O O . MET A 1 272 ? 5.770 57.332 58.715 1.00 45.21 608 MET A O 1
ATOM 2011 N N . PHE A 1 273 ? 7.792 57.409 59.714 1.00 45.57 609 PHE A N 1
ATOM 2012 C CA . PHE A 1 273 ? 8.042 58.791 59.316 1.00 46.82 609 PHE A CA 1
ATOM 2013 C C . PHE A 1 273 ? 8.388 58.870 57.840 1.00 49.25 609 PHE A C 1
ATOM 2014 O O . PHE A 1 273 ? 7.858 59.714 57.109 1.00 51.07 609 PHE A O 1
ATOM 2022 N N . THR A 1 274 ? 9.279 57.998 57.391 1.00 48.66 610 THR A N 1
ATOM 2023 C CA . THR A 1 274 ? 9.818 58.039 56.045 1.00 50.82 610 THR A CA 1
ATOM 2024 C C . THR A 1 274 ? 9.178 56.967 55.171 1.00 51.32 610 THR A C 1
ATOM 2025 O O . THR A 1 274 ? 8.829 55.879 55.641 1.00 49.87 610 THR A O 1
ATOM 2029 N N . ARG A 1 275 ? 9.024 57.296 53.888 1.00 51.63 611 ARG A N 1
ATOM 2030 C CA . ARG A 1 275 ? 8.657 56.313 52.880 1.00 51.80 611 ARG A CA 1
ATOM 2031 C C . ARG A 1 275 ? 9.908 55.560 52.436 1.00 52.63 611 ARG A C 1
ATOM 2032 O O . ARG A 1 275 ? 10.922 56.176 52.091 1.00 53.53 611 ARG A O 1
ATOM 2040 N N . ARG A 1 276 ? 9.862 54.231 52.487 1.00 51.75 612 ARG A N 1
ATOM 2041 C CA . ARG A 1 276 ? 11.053 53.427 52.220 1.00 51.97 612 ARG A CA 1
ATOM 2042 C C . ARG A 1 276 ? 10.683 52.210 51.387 1.00 51.30 612 ARG A C 1
ATOM 2043 O O . ARG A 1 276 ? 10.109 51.250 51.906 1.00 50.38 612 ARG A O 1
ATOM 2051 N N . SER A 1 277 ? 11.019 52.243 50.107 1.00 50.78 613 SER A N 1
ATOM 2052 C CA . SER A 1 277 ? 10.994 51.044 49.288 1.00 49.86 613 SER A CA 1
ATOM 2053 C C . SER A 1 277 ? 12.375 50.390 49.323 1.00 49.06 613 SER A C 1
ATOM 2054 O O . SER A 1 277 ? 13.393 51.057 49.534 1.00 49.59 613 SER A O 1
ATOM 2057 N N . SER A 1 278 ? 12.404 49.075 49.103 1.00 50.20 614 SER A N 1
ATOM 2058 C CA . SER A 1 278 ? 13.631 48.291 49.242 1.00 48.91 614 SER A CA 1
ATOM 2059 C C . SER A 1 278 ? 14.293 48.603 50.580 1.00 48.95 614 SER A C 1
ATOM 2060 O O . SER A 1 278 ? 15.471 48.959 50.666 1.00 48.75 614 SER A O 1
ATOM 2063 N N . VAL A 1 279 ? 13.499 48.481 51.632 1.00 47.74 615 VAL A N 1
ATOM 2064 C CA . VAL A 1 279 ? 13.893 48.830 52.987 1.00 47.41 615 VAL A CA 1
ATOM 2065 C C . VAL A 1 279 ? 14.360 47.564 53.687 1.00 44.31 615 VAL A C 1
ATOM 2066 O O . VAL A 1 279 ? 13.861 46.468 53.412 1.00 43.47 615 VAL A O 1
ATOM 2070 N N . GLY A 1 280 ? 15.331 47.707 54.589 1.00 42.20 616 GLY A N 1
ATOM 2071 C CA . GLY A 1 280 ? 15.734 46.604 55.452 1.00 38.80 616 GLY A CA 1
ATOM 2072 C C . GLY A 1 280 ? 14.970 46.642 56.768 1.00 37.37 616 GLY A C 1
ATOM 2073 O O . GLY A 1 280 ? 14.720 47.707 57.325 1.00 38.03 616 GLY A O 1
ATOM 2074 N N . VAL A 1 281 ? 14.583 45.470 57.254 1.00 36.13 617 VAL A N 1
ATOM 2075 C CA . VAL A 1 281 ? 13.814 45.410 58.490 1.00 35.19 617 VAL A CA 1
ATOM 2076 C C . VAL A 1 281 ? 14.329 44.288 59.377 1.00 33.14 617 VAL A C 1
ATOM 2077 O O . VAL A 1 281 ? 14.685 43.209 58.893 1.00 32.79 617 VAL A O 1
ATOM 2081 N N . ALA A 1 282 ? 14.361 44.541 60.683 1.00 31.46 618 ALA A N 1
ATOM 2082 C CA . ALA A 1 282 ? 14.713 43.468 61.611 1.00 30.84 618 ALA A CA 1
ATOM 2083 C C . ALA A 1 282 ? 14.136 43.777 62.988 1.00 31.34 618 ALA A C 1
ATOM 2084 O O . ALA A 1 282 ? 13.707 44.894 63.269 1.00 31.68 618 ALA A O 1
ATOM 2086 N N . VAL A 1 283 ? 14.134 42.773 63.858 1.00 33.35 619 VAL A N 1
ATOM 2087 C CA . VAL A 1 283 ? 13.536 42.905 65.183 1.00 34.81 619 VAL A CA 1
ATOM 2088 C C . VAL A 1 283 ? 14.610 42.681 66.236 1.00 35.09 619 VAL A C 1
ATOM 2089 O O . VAL A 1 283 ? 15.386 41.722 66.148 1.00 34.57 619 VAL A O 1
ATOM 2093 N N . LEU A 1 284 ? 14.640 43.556 67.235 1.00 35.48 620 LEU A N 1
ATOM 2094 C CA . LEU A 1 284 ? 15.507 43.385 68.390 1.00 36.39 620 LEU A CA 1
ATOM 2095 C C . LEU A 1 284 ? 14.673 43.160 69.648 1.00 38.20 620 LEU A C 1
ATOM 2096 O O . LEU A 1 284 ? 13.514 43.568 69.720 1.00 38.66 620 LEU A O 1
ATOM 2101 N N . GLU A 1 285 ? 15.266 42.501 70.643 1.00 39.61 621 GLU A N 1
ATOM 2102 C CA . GLU A 1 285 ? 14.651 42.341 71.958 1.00 40.84 621 GLU A CA 1
ATOM 2103 C C . GLU A 1 285 ? 15.228 43.384 72.904 1.00 41.33 621 GLU A C 1
ATOM 2104 O O . GLU A 1 285 ? 16.416 43.334 73.232 1.00 41.77 621 GLU A O 1
ATOM 2110 N N . LEU A 1 286 ? 14.387 44.302 73.369 1.00 40.39 622 LEU A N 1
ATOM 2111 C CA . LEU A 1 286 ? 14.869 45.450 74.128 1.00 41.03 622 LEU A CA 1
ATOM 2112 C C . LEU A 1 286 ? 13.944 45.761 75.299 1.00 41.43 622 LEU A C 1
ATOM 2113 O O . LEU A 1 286 ? 12.743 45.479 75.262 1.00 41.29 622 LEU A O 1
ATOM 2118 N N . LEU A 1 287 ? 14.521 46.357 76.340 1.00 43.20 623 LEU A N 1
ATOM 2119 C CA . LEU A 1 287 ? 13.755 46.806 77.504 1.00 43.86 623 LEU A CA 1
ATOM 2120 C C . LEU A 1 287 ? 14.350 48.068 78.143 1.00 44.31 623 LEU A C 1
ATOM 2121 O O . LEU A 1 287 ? 15.554 48.352 78.066 1.00 44.38 623 LEU A O 1
ATOM 2127 N N . GLY B 1 1 ? -0.196 61.637 49.384 1.00 30.11 337 GLY B N 1
ATOM 2128 C CA . GLY B 1 1 ? -0.676 62.029 48.065 1.00 30.11 337 GLY B CA 1
ATOM 2129 C C . GLY B 1 1 ? 0.456 62.131 47.051 1.00 30.11 337 GLY B C 1
ATOM 2130 O O . GLY B 1 1 ? 1.354 62.992 47.178 1.00 30.11 337 GLY B O 1
ATOM 2131 N N . ALA B 1 2 ? 0.411 61.249 46.046 1.00 70.02 338 ALA B N 1
ATOM 2132 C CA . ALA B 1 2 ? 1.494 61.133 45.076 1.00 68.05 338 ALA B CA 1
ATOM 2133 C C . ALA B 1 2 ? 1.504 62.334 44.139 1.00 66.48 338 ALA B C 1
ATOM 2134 O O . ALA B 1 2 ? 0.452 62.877 43.789 1.00 66.92 338 ALA B O 1
ATOM 2136 N N . GLY B 1 3 ? 2.705 62.762 43.746 1.00 60.52 339 GLY B N 1
ATOM 2137 C CA . GLY B 1 3 ? 2.821 63.934 42.911 1.00 59.21 339 GLY B CA 1
ATOM 2138 C C . GLY B 1 3 ? 3.175 63.578 41.484 1.00 58.32 339 GLY B C 1
ATOM 2139 O O . GLY B 1 3 ? 3.638 62.471 41.190 1.00 58.27 339 GLY B O 1
ATOM 2140 N N . PRO B 1 4 ? 2.989 64.524 40.567 1.00 58.73 340 PRO B N 1
ATOM 2141 C CA . PRO B 1 4 ? 3.238 64.230 39.153 1.00 57.85 340 PRO B CA 1
ATOM 2142 C C . PRO B 1 4 ? 4.710 64.308 38.794 1.00 56.38 340 PRO B C 1
ATOM 2143 O O . PRO B 1 4 ? 5.432 65.220 39.205 1.00 55.34 340 PRO B O 1
ATOM 2147 N N . VAL B 1 5 ? 5.139 63.351 37.981 1.00 54.39 341 VAL B N 1
ATOM 2148 C CA . VAL B 1 5 ? 6.486 63.329 37.441 1.00 53.50 341 VAL B CA 1
ATOM 2149 C C . VAL B 1 5 ? 6.356 63.181 35.940 1.00 52.50 341 VAL B C 1
ATOM 2150 O O . VAL B 1 5 ? 5.682 62.263 35.453 1.00 52.01 341 VAL B O 1
ATOM 2154 N N . LEU B 1 6 ? 7.002 64.084 35.221 1.00 53.66 342 LEU B N 1
ATOM 2155 C CA . LEU B 1 6 ? 6.901 64.147 33.775 1.00 52.48 342 LEU B CA 1
ATOM 2156 C C . LEU B 1 6 ? 7.991 63.285 33.163 1.00 51.45 342 LEU B C 1
ATOM 2157 O O . LEU B 1 6 ? 9.115 63.263 33.645 1.00 51.22 342 LEU B O 1
ATOM 2162 N N . PHE B 1 7 ? 7.659 62.544 32.122 1.00 48.36 343 PHE B N 1
ATOM 2163 C CA . PHE B 1 7 ? 8.621 61.663 31.482 1.00 46.64 343 PHE B CA 1
ATOM 2164 C C . PHE B 1 7 ? 8.704 62.060 30.020 1.00 45.81 343 PHE B C 1
ATOM 2165 O O . PHE B 1 7 ? 7.683 62.048 29.313 1.00 45.46 343 PHE B O 1
ATOM 2173 N N . ALA B 1 8 ? 9.910 62.444 29.594 1.00 44.82 344 ALA B N 1
ATOM 2174 C CA . ALA B 1 8 ? 10.236 62.759 28.211 1.00 43.89 344 ALA B CA 1
ATOM 2175 C C . ALA B 1 8 ? 11.013 61.587 27.635 1.00 43.54 344 ALA B C 1
ATOM 2176 O O . ALA B 1 8 ? 12.124 61.288 28.091 1.00 43.69 344 ALA B O 1
ATOM 2178 N N . VAL B 1 9 ? 10.432 60.943 26.628 1.00 44.11 345 VAL B N 1
ATOM 2179 C CA . VAL B 1 9 ? 10.891 59.668 26.099 1.00 45.44 345 VAL B CA 1
ATOM 2180 C C . VAL B 1 9 ? 11.319 59.869 24.653 1.00 45.83 345 VAL B C 1
ATOM 2181 O O . VAL B 1 9 ? 10.557 60.415 23.839 1.00 45.18 345 VAL B O 1
ATOM 2185 N N . GLY B 1 10 ? 12.541 59.432 24.345 1.00 46.27 346 GLY B N 1
ATOM 2186 C CA . GLY B 1 10 ? 13.021 59.414 22.979 1.00 45.91 346 GLY B CA 1
ATOM 2187 C C . GLY B 1 10 ? 13.018 60.786 22.344 1.00 45.62 346 GLY B C 1
ATOM 2188 O O . GLY B 1 10 ? 13.392 61.791 22.958 1.00 46.11 346 GLY B O 1
ATOM 2189 N N . GLY B 1 11 ? 12.583 60.828 21.092 1.00 45.59 347 GLY B N 1
ATOM 2190 C CA . GLY B 1 11 ? 12.681 62.021 20.279 1.00 44.73 347 GLY B CA 1
ATOM 2191 C C . GLY B 1 11 ? 13.909 61.982 19.392 1.00 45.89 347 GLY B C 1
ATOM 2192 O O . GLY B 1 11 ? 14.626 60.981 19.300 1.00 46.70 347 GLY B O 1
ATOM 2193 N N . GLY B 1 12 ? 14.142 63.103 18.714 1.00 43.35 348 GLY B N 1
ATOM 2194 C CA . GLY B 1 12 ? 15.266 63.191 17.808 1.00 45.09 348 GLY B CA 1
ATOM 2195 C C . GLY B 1 12 ? 15.887 64.570 17.777 1.00 47.50 348 GLY B C 1
ATOM 2196 O O . GLY B 1 12 ? 15.334 65.548 18.284 1.00 46.40 348 GLY B O 1
ATOM 2197 N N . SER B 1 13 ? 17.058 64.630 17.151 1.00 50.78 349 SER B N 1
ATOM 2198 C CA . SER B 1 13 ? 17.679 65.896 16.789 1.00 51.89 349 SER B CA 1
ATOM 2199 C C . SER B 1 13 ? 18.206 65.775 15.362 1.00 53.78 349 SER B C 1
ATOM 2200 O O . SER B 1 13 ? 17.995 64.746 14.707 1.00 52.22 349 SER B O 1
ATOM 2203 N N . LEU B 1 14 ? 18.907 66.795 14.874 1.00 53.14 350 LEU B N 1
ATOM 2204 C CA . LEU B 1 14 ? 19.394 66.757 13.502 1.00 55.22 350 LEU B CA 1
ATOM 2205 C C . LEU B 1 14 ? 20.168 65.472 13.251 1.00 56.27 350 LEU B C 1
ATOM 2206 O O . LEU B 1 14 ? 21.213 65.232 13.860 1.00 56.54 350 LEU B O 1
ATOM 2211 N N . PHE B 1 15 ? 19.641 64.639 12.358 1.00 54.72 351 PHE B N 1
ATOM 2212 C CA . PHE B 1 15 ? 20.265 63.375 11.974 1.00 54.56 351 PHE B CA 1
ATOM 2213 C C . PHE B 1 15 ? 20.423 62.422 13.155 1.00 53.78 351 PHE B C 1
ATOM 2214 O O . PHE B 1 15 ? 21.299 61.554 13.142 1.00 54.17 351 PHE B O 1
ATOM 2222 N N . ALA B 1 16 ? 19.579 62.544 14.176 1.00 52.82 352 ALA B N 1
ATOM 2223 C CA . ALA B 1 16 ? 19.703 61.713 15.362 1.00 52.38 352 ALA B CA 1
ATOM 2224 C C . ALA B 1 16 ? 18.322 61.294 15.836 1.00 49.56 352 ALA B C 1
ATOM 2225 O O . ALA B 1 16 ? 17.357 62.051 15.729 1.00 48.46 352 ALA B O 1
ATOM 2227 N N . ILE B 1 17 ? 18.246 60.073 16.360 1.00 48.79 353 ILE B N 1
ATOM 2228 C CA . ILE B 1 17 ? 17.054 59.548 17.012 1.00 47.18 353 ILE B CA 1
ATOM 2229 C C . ILE B 1 17 ? 17.481 59.020 18.375 1.00 47.91 353 ILE B C 1
ATOM 2230 O O . ILE B 1 17 ? 18.391 58.189 18.460 1.00 48.47 353 ILE B O 1
ATOM 2235 N N . HIS B 1 18 ? 16.838 59.499 19.435 1.00 50.41 354 HIS B N 1
ATOM 2236 C CA . HIS B 1 18 ? 17.253 59.145 20.783 1.00 50.88 354 HIS B CA 1
ATOM 2237 C C . HIS B 1 18 ? 16.492 57.921 21.274 1.00 50.28 354 HIS B C 1
ATOM 2238 O O . HIS B 1 18 ? 15.354 57.665 20.870 1.00 49.79 354 HIS B O 1
ATOM 2245 N N . GLY B 1 19 ? 17.143 57.157 22.144 1.00 48.97 355 GLY B N 1
ATOM 2246 C CA . GLY B 1 19 ? 16.475 56.132 22.917 1.00 48.97 355 GLY B CA 1
ATOM 2247 C C . GLY B 1 19 ? 16.448 56.480 24.397 1.00 49.07 355 GLY B C 1
ATOM 2248 O O . GLY B 1 19 ? 15.720 55.858 25.178 1.00 49.25 355 GLY B O 1
ATOM 2249 N N . ASP B 1 20 ? 17.245 57.473 24.792 1.00 48.70 356 ASP B N 1
ATOM 2250 C CA . ASP B 1 20 ? 17.344 57.854 26.190 1.00 47.95 356 ASP B CA 1
ATOM 2251 C C . ASP B 1 20 ? 16.068 58.548 26.652 1.00 47.45 356 ASP B C 1
ATOM 2252 O O . ASP B 1 20 ? 15.245 58.989 25.848 1.00 47.93 356 ASP B O 1
ATOM 2257 N N . CYS B 1 21 ? 15.915 58.651 27.973 1.00 41.24 357 CYS B N 1
ATOM 2258 C CA . CYS B 1 21 ? 14.719 59.230 28.568 1.00 44.91 357 CYS B CA 1
ATOM 2259 C C . CYS B 1 21 ? 15.082 60.002 29.827 1.00 47.21 357 CYS B C 1
ATOM 2260 O O . CYS B 1 21 ? 16.066 59.697 30.512 1.00 46.71 357 CYS B O 1
ATOM 2263 N N . GLU B 1 22 ? 14.234 60.967 30.176 1.00 48.43 358 GLU B N 1
ATOM 2264 C CA . GLU B 1 22 ? 14.458 61.719 31.402 1.00 47.30 358 GLU B CA 1
ATOM 2265 C C . GLU B 1 22 ? 13.137 62.083 32.058 1.00 49.46 358 GLU B C 1
ATOM 2266 O O . GLU B 1 22 ? 12.079 62.086 31.430 1.00 51.48 358 GLU B O 1
ATOM 2272 N N . ALA B 1 23 ? 13.216 62.355 33.355 1.00 48.03 359 ALA B N 1
ATOM 2273 C CA . ALA B 1 23 ? 12.045 62.580 34.181 1.00 49.84 359 ALA B CA 1
ATOM 2274 C C . ALA B 1 23 ? 12.182 63.915 34.892 1.00 49.86 359 ALA B C 1
ATOM 2275 O O . ALA B 1 23 ? 13.265 64.301 35.330 1.00 49.67 359 ALA B O 1
ATOM 2277 N N . TYR B 1 24 ? 11.075 64.615 34.993 1.00 50.84 360 TYR B N 1
ATOM 2278 C CA . TYR B 1 24 ? 11.027 65.943 35.559 1.00 51.47 360 TYR B CA 1
ATOM 2279 C C . TYR B 1 24 ? 10.263 65.870 36.869 1.00 53.06 360 TYR B C 1
ATOM 2280 O O . TYR B 1 24 ? 9.132 65.359 36.914 1.00 54.21 360 TYR B O 1
ATOM 2289 N N . ASP B 1 25 ? 10.895 66.376 37.921 1.00 54.88 361 ASP B N 1
ATOM 2290 C CA . ASP B 1 25 ? 10.315 66.468 39.245 1.00 55.63 361 ASP B CA 1
ATOM 2291 C C . ASP B 1 25 ? 9.803 67.888 39.390 1.00 57.22 361 ASP B C 1
ATOM 2292 O O . ASP B 1 25 ? 10.592 68.846 39.455 1.00 59.71 361 ASP B O 1
ATOM 2297 N N . THR B 1 26 ? 8.477 68.004 39.395 1.00 57.47 362 THR B N 1
ATOM 2298 C CA . THR B 1 26 ? 7.814 69.292 39.478 1.00 58.69 362 THR B CA 1
ATOM 2299 C C . THR B 1 26 ? 8.041 69.942 40.833 1.00 59.61 362 THR B C 1
ATOM 2300 O O . THR B 1 26 ? 8.066 71.172 40.935 1.00 61.56 362 THR B O 1
ATOM 2304 N N . ARG B 1 27 ? 8.192 69.141 41.887 1.00 59.98 363 ARG B N 1
ATOM 2305 C CA . ARG B 1 27 ? 8.444 69.721 43.201 1.00 60.17 363 ARG B CA 1
ATOM 2306 C C . ARG B 1 27 ? 9.767 70.474 43.211 1.00 63.47 363 ARG B C 1
ATOM 2307 O O . ARG B 1 27 ? 9.849 71.590 43.735 1.00 64.11 363 ARG B O 1
ATOM 2309 N N . THR B 1 28 ? 10.806 69.893 42.617 1.00 61.84 364 THR B N 1
ATOM 2310 C CA . THR B 1 28 ? 12.135 70.483 42.631 1.00 64.32 364 THR B CA 1
ATOM 2311 C C . THR B 1 28 ? 12.515 71.162 41.324 1.00 66.32 364 THR B C 1
ATOM 2312 O O . THR B 1 28 ? 13.641 71.658 41.217 1.00 68.53 364 THR B O 1
ATOM 2316 N N . ASP B 1 29 ? 11.628 71.188 40.326 1.00 64.21 365 ASP B N 1
ATOM 2317 C CA . ASP B 1 29 ? 11.960 71.757 39.020 1.00 65.00 365 ASP B CA 1
ATOM 2318 C C . ASP B 1 29 ? 13.269 71.170 38.496 1.00 66.19 365 ASP B C 1
ATOM 2319 O O . ASP B 1 29 ? 14.170 71.884 38.049 1.00 68.40 365 ASP B O 1
ATOM 2324 N N . ARG B 1 30 ? 13.389 69.844 38.572 1.00 68.10 366 ARG B N 1
ATOM 2325 C CA . ARG B 1 30 ? 14.666 69.212 38.250 1.00 69.45 366 ARG B CA 1
ATOM 2326 C C . ARG B 1 30 ? 14.486 68.035 37.309 1.00 64.45 366 ARG B C 1
ATOM 2327 O O . ARG B 1 30 ? 13.495 67.312 37.391 1.00 59.76 366 ARG B O 1
ATOM 2335 N N . TRP B 1 31 ? 15.455 67.834 36.422 1.00 64.04 367 TRP B N 1
ATOM 2336 C CA . TRP B 1 31 ? 15.450 66.665 35.558 1.00 58.11 367 TRP B CA 1
ATOM 2337 C C . TRP B 1 31 ? 16.412 65.604 36.081 1.00 59.35 367 TRP B C 1
ATOM 2338 O O . TRP B 1 31 ? 17.421 65.904 36.725 1.00 65.65 367 TRP B O 1
ATOM 2349 N N . HIS B 1 32 ? 16.079 64.352 35.787 1.00 52.13 368 HIS B N 1
ATOM 2350 C CA . HIS B 1 32 ? 16.836 63.191 36.217 1.00 51.71 368 HIS B CA 1
ATOM 2351 C C . HIS B 1 32 ? 16.877 62.215 35.054 1.00 48.21 368 HIS B C 1
ATOM 2352 O O . HIS B 1 32 ? 15.856 61.963 34.413 1.00 46.33 368 HIS B O 1
ATOM 2359 N N . VAL B 1 33 ? 18.045 61.663 34.778 1.00 49.49 369 VAL B N 1
ATOM 2360 C CA . VAL B 1 33 ? 18.158 60.706 33.686 1.00 46.57 369 VAL B CA 1
ATOM 2361 C C . VAL B 1 33 ? 17.536 59.393 34.131 1.00 45.23 369 VAL B C 1
ATOM 2362 O O . VAL B 1 33 ? 17.785 58.929 35.247 1.00 46.16 369 VAL B O 1
ATOM 2366 N N . VAL B 1 34 ? 16.725 58.785 33.268 1.00 45.29 370 VAL B N 1
ATOM 2367 C CA . VAL B 1 34 ? 16.139 57.497 33.618 1.00 47.38 370 VAL B CA 1
ATOM 2368 C C . VAL B 1 34 ? 16.574 56.459 32.595 1.00 48.53 370 VAL B C 1
ATOM 2369 O O . VAL B 1 34 ? 1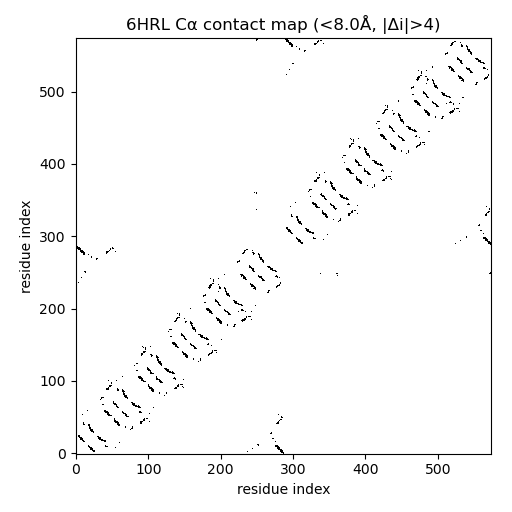7.322 56.762 31.658 1.00 46.34 370 VAL B O 1
ATOM 2373 N N . ALA B 1 35 ? 16.099 55.229 32.769 1.00 46.96 371 ALA B N 1
ATOM 2374 C CA . ALA B 1 35 ? 16.515 54.138 31.905 1.00 48.05 371 ALA B CA 1
ATOM 2375 C C . ALA B 1 35 ? 16.173 54.450 30.457 1.00 48.12 371 ALA B C 1
ATOM 2376 O O . ALA B 1 35 ? 15.095 54.965 30.151 1.00 47.71 371 ALA B O 1
ATOM 2378 N N . SER B 1 36 ? 17.092 54.123 29.560 1.00 47.87 372 SER B N 1
ATOM 2379 C CA . SER B 1 36 ? 16.817 54.258 28.143 1.00 47.91 372 SER B CA 1
ATOM 2380 C C . SER B 1 36 ? 16.027 53.060 27.636 1.00 49.40 372 SER B C 1
ATOM 2381 O O . SER B 1 36 ? 16.070 51.967 28.214 1.00 50.08 372 SER B O 1
ATOM 2384 N N . MET B 1 37 ? 15.268 53.293 26.564 1.00 49.74 373 MET B N 1
ATOM 2385 C CA . MET B 1 37 ? 14.531 52.241 25.883 1.00 50.62 373 MET B CA 1
ATOM 2386 C C . MET B 1 37 ? 15.494 51.307 25.156 1.00 51.76 373 MET B C 1
ATOM 2387 O O . MET B 1 37 ? 16.650 51.646 24.894 1.00 52.26 373 MET B O 1
ATOM 2392 N N . SER B 1 38 ? 15.000 50.115 24.821 1.00 53.37 374 SER B N 1
ATOM 2393 C CA . SER B 1 38 ? 15.790 49.205 23.996 1.00 54.82 374 SER B CA 1
ATOM 2394 C C . SER B 1 38 ? 15.911 49.711 22.565 1.00 55.38 374 SER B C 1
ATOM 2395 O O . SER B 1 38 ? 16.909 49.435 21.891 1.00 56.64 374 SER B O 1
ATOM 2398 N N . THR B 1 39 ? 14.902 50.427 22.084 1.00 53.27 375 THR B N 1
ATOM 2399 C CA . THR B 1 39 ? 14.847 50.932 20.723 1.00 53.60 375 THR B CA 1
ATOM 2400 C C . THR B 1 39 ? 14.929 52.452 20.725 1.00 52.97 375 THR B C 1
ATOM 2401 O O . THR B 1 39 ? 14.342 53.111 21.587 1.00 51.85 375 THR B O 1
ATOM 2405 N N . ARG B 1 40 ? 15.667 53.006 19.766 1.00 55.13 376 ARG B N 1
ATOM 2406 C CA . ARG B 1 40 ? 15.545 54.425 19.461 1.00 54.41 376 ARG B CA 1
ATOM 2407 C C . ARG B 1 40 ? 14.171 54.691 18.862 1.00 54.28 376 ARG B C 1
ATOM 2408 O O . ARG B 1 40 ? 13.723 53.956 17.980 1.00 55.18 376 ARG B O 1
ATOM 2416 N N . ARG B 1 41 ? 13.467 55.694 19.385 1.00 52.87 377 ARG B N 1
ATOM 2417 C CA . ARG B 1 41 ? 12.110 55.991 18.932 1.00 52.92 377 ARG B CA 1
ATOM 2418 C C . ARG B 1 41 ? 11.885 57.496 18.910 1.00 51.31 377 ARG B C 1
ATOM 2419 O O . ARG B 1 41 ? 11.957 58.153 19.953 1.00 48.80 377 ARG B O 1
ATOM 2427 N N . ALA B 1 42 ? 11.648 58.036 17.719 1.00 50.67 378 ALA B N 1
ATOM 2428 C CA . ALA B 1 42 ? 11.072 59.356 17.526 1.00 47.92 378 ALA B CA 1
ATOM 2429 C C . ALA B 1 42 ? 9.679 59.207 16.919 1.00 46.75 378 ALA B C 1
ATOM 2430 O O . ALA B 1 42 ? 9.325 58.156 16.376 1.00 48.88 378 ALA B O 1
ATOM 2432 N N . ARG B 1 43 ? 8.868 60.256 17.044 1.00 43.47 379 ARG B N 1
ATOM 2433 C CA . ARG B 1 43 ? 7.483 60.203 16.567 1.00 41.09 379 ARG B CA 1
ATOM 2434 C C . ARG B 1 43 ? 6.750 59.026 17.201 1.00 41.82 379 ARG B C 1
ATOM 2435 O O . ARG B 1 43 ? 6.009 58.294 16.538 1.00 41.64 379 ARG B O 1
ATOM 2443 N N . VAL B 1 44 ? 6.979 58.841 18.488 1.00 41.31 380 VAL B N 1
ATOM 2444 C CA . VAL B 1 44 ? 6.467 57.712 19.252 1.00 42.87 380 VAL B CA 1
ATOM 2445 C C . VAL B 1 44 ? 5.261 58.156 20.065 1.00 40.61 380 VAL B C 1
ATOM 2446 O O . VAL B 1 44 ? 5.155 59.317 20.480 1.00 37.94 380 VAL B O 1
ATOM 2450 N N . GLY B 1 45 ? 4.317 57.238 20.266 1.00 41.08 381 GLY B N 1
ATOM 2451 C CA . GLY B 1 45 ? 3.216 57.486 21.177 1.00 40.95 381 GLY B CA 1
ATOM 2452 C C . GLY B 1 45 ? 3.623 57.063 22.573 1.00 44.19 381 GLY B C 1
ATOM 2453 O O . GLY B 1 45 ? 4.129 55.960 22.769 1.00 46.89 381 GLY B O 1
ATOM 2454 N N . VAL B 1 46 ? 3.407 57.939 23.547 1.00 44.39 382 VAL B N 1
ATOM 2455 C CA . VAL B 1 46 ? 3.769 57.635 24.927 1.00 46.29 382 VAL B CA 1
ATOM 2456 C C . VAL B 1 46 ? 2.550 57.896 25.795 1.00 46.99 382 VAL B C 1
ATOM 2457 O O . VAL B 1 46 ? 1.998 59.003 25.775 1.00 44.87 382 VAL B O 1
ATOM 2461 N N . ALA B 1 47 ? 2.113 56.878 26.536 1.00 50.08 383 ALA B N 1
ATOM 2462 C CA . ALA B 1 47 ? 0.966 57.046 27.426 1.00 51.14 383 ALA B CA 1
ATOM 2463 C C . ALA B 1 47 ? 1.174 56.297 28.732 1.00 54.25 383 ALA B C 1
ATOM 2464 O O . ALA B 1 47 ? 1.856 55.273 28.781 1.00 54.81 383 ALA B O 1
ATOM 2466 N N . ALA B 1 48 ? 0.551 56.810 29.788 1.00 54.48 384 ALA B N 1
ATOM 2467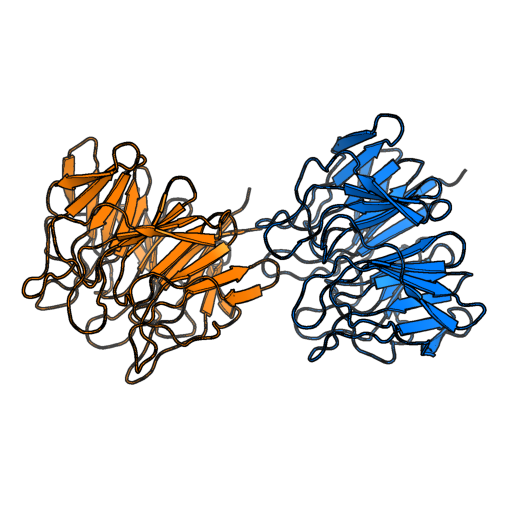 C CA . ALA B 1 48 ? 0.606 56.196 31.106 1.00 55.69 384 ALA B CA 1
ATOM 2468 C C . ALA B 1 48 ? -0.633 55.339 31.320 1.00 55.95 384 ALA B C 1
ATOM 2469 O O . ALA B 1 48 ? -1.759 55.822 31.168 1.00 55.93 384 ALA B O 1
ATOM 2471 N N . VAL B 1 49 ? -0.430 54.075 31.680 1.00 56.92 385 VAL B N 1
ATOM 2472 C CA . VAL B 1 49 ? -1.532 53.153 31.916 1.00 57.74 385 VAL B CA 1
ATOM 2473 C C . VAL B 1 49 ? -1.248 52.432 33.218 1.00 59.22 385 VAL B C 1
ATOM 2474 O O . VAL B 1 49 ? -0.200 51.789 33.359 1.00 59.65 385 VAL B O 1
ATOM 2478 N N . GLY B 1 50 ? -2.175 52.529 34.163 1.00 59.16 386 GLY B N 1
ATOM 2479 C CA . GLY B 1 50 ? -1.886 51.990 35.475 1.00 60.30 386 GLY B CA 1
ATOM 2480 C C . GLY B 1 50 ? -0.619 52.633 35.999 1.00 60.07 386 GLY B C 1
ATOM 2481 O O . GLY B 1 50 ? -0.460 53.859 35.988 1.00 59.30 386 GLY B O 1
ATOM 2482 N N . ASN B 1 51 ? 0.316 51.800 36.438 1.00 64.29 387 ASN B N 1
ATOM 2483 C CA . ASN B 1 51 ? 1.579 52.295 36.959 1.00 63.78 387 ASN B CA 1
ATOM 2484 C C . ASN B 1 51 ? 2.645 52.462 35.887 1.00 62.52 387 ASN B C 1
ATOM 2485 O O . ASN B 1 51 ? 3.685 53.070 36.164 1.00 61.67 387 ASN B O 1
ATOM 2490 N N . ARG B 1 52 ? 2.416 51.959 34.677 1.00 59.87 388 ARG B N 1
ATOM 2491 C CA . ARG B 1 52 ? 3.489 51.764 33.714 1.00 58.77 388 ARG B CA 1
ATOM 2492 C C . ARG B 1 52 ? 3.429 52.773 32.573 1.00 57.48 388 ARG B C 1
ATOM 2493 O O . ARG B 1 52 ? 2.356 53.258 32.196 1.00 57.77 388 ARG B O 1
ATOM 2499 N N . LEU B 1 53 ? 4.609 53.115 32.052 1.00 55.64 389 LEU B N 1
ATOM 2500 C CA . LEU B 1 53 ? 4.696 53.923 30.838 1.00 54.15 389 LEU B CA 1
ATOM 2501 C C . LEU B 1 53 ? 4.705 53.002 29.631 1.00 54.13 389 LEU B C 1
ATOM 2502 O O . LEU B 1 53 ? 5.327 51.943 29.658 1.00 54.56 389 LEU B O 1
ATOM 2507 N N . TYR B 1 54 ? 4.021 53.399 28.569 1.00 53.37 390 TYR B N 1
ATOM 2508 C CA . TYR B 1 54 ? 4.041 52.637 27.329 1.00 52.73 390 TYR B CA 1
ATOM 2509 C C . TYR B 1 54 ? 4.544 53.521 26.200 1.00 51.15 390 TYR B C 1
ATOM 2510 O O . TYR B 1 54 ? 3.988 54.602 25.957 1.00 51.12 390 TYR B O 1
ATOM 2519 N N . ALA B 1 55 ? 5.624 53.077 25.553 1.00 48.73 391 ALA B N 1
ATOM 2520 C CA . ALA B 1 55 ? 6.123 53.666 24.320 1.00 47.53 391 ALA B CA 1
ATOM 2521 C C . ALA B 1 55 ? 5.686 52.767 23.174 1.00 47.32 391 ALA B C 1
ATOM 2522 O O . ALA B 1 55 ? 6.103 51.604 23.090 1.00 48.11 391 ALA B O 1
ATOM 2524 N N . VAL B 1 56 ? 4.843 53.314 22.307 1.00 48.25 392 VAL B N 1
ATOM 2525 C CA . VAL B 1 56 ? 4.104 52.591 21.287 1.00 47.47 392 VAL B CA 1
ATOM 2526 C C . VAL B 1 56 ? 4.569 53.096 19.933 1.00 46.39 392 VAL B C 1
ATOM 2527 O O . VAL B 1 56 ? 4.569 54.312 19.687 1.00 45.50 392 VAL B O 1
ATOM 2531 N N . GLY B 1 57 ? 4.994 52.167 19.074 1.00 45.93 393 GLY B N 1
ATOM 2532 C CA . GLY B 1 57 ? 5.316 52.525 17.704 1.00 44.84 393 GLY B CA 1
ATOM 2533 C C . GLY B 1 57 ? 6.500 53.465 17.639 1.00 45.77 393 GLY B C 1
ATOM 2534 O O . GLY B 1 57 ? 7.482 53.327 18.374 1.00 47.58 393 GLY B O 1
ATOM 2535 N N . GLY B 1 58 ? 6.411 54.432 16.740 1.00 45.04 394 GLY B N 1
ATOM 2536 C CA . GLY B 1 58 ? 7.486 55.373 16.525 1.00 46.42 394 GLY B CA 1
ATOM 2537 C C . GLY B 1 58 ? 8.315 55.043 15.301 1.00 48.36 394 GLY B C 1
ATOM 2538 O O . GLY B 1 58 ? 7.987 54.185 14.476 1.00 47.96 394 GLY B O 1
ATOM 2539 N N . TYR B 1 59 ? 9.436 55.743 15.211 1.00 51.13 395 TYR B N 1
ATOM 2540 C CA . TYR B 1 59 ? 10.351 55.646 14.087 1.00 53.77 395 TYR B CA 1
ATOM 2541 C C . TYR B 1 59 ? 11.767 55.579 14.631 1.00 55.73 395 TYR B C 1
ATOM 2542 O O . TYR B 1 59 ? 12.166 56.441 15.416 1.00 56.05 395 TYR B O 1
ATOM 2551 N N . ASP B 1 60 ? 12.517 54.553 14.241 1.00 55.76 396 ASP B N 1
ATOM 2552 C CA . ASP B 1 60 ? 13.844 54.339 14.797 1.00 56.51 396 ASP B CA 1
ATOM 2553 C C . ASP B 1 60 ? 14.960 54.797 13.864 1.00 58.58 396 ASP B C 1
ATOM 2554 O O . ASP B 1 60 ? 16.104 54.354 14.013 1.00 58.98 396 ASP B O 1
ATOM 2559 N N . GLY B 1 61 ? 14.660 55.678 12.912 1.00 60.85 397 GLY B N 1
ATOM 2560 C CA . GLY B 1 61 ? 15.645 56.144 11.969 1.00 62.01 397 GLY B CA 1
ATOM 2561 C C . GLY B 1 61 ? 15.708 55.346 10.688 1.00 63.25 397 GLY B C 1
ATOM 2562 O O . GLY B 1 61 ? 16.265 55.831 9.697 1.00 64.64 397 GLY B O 1
ATOM 2563 N N . THR B 1 62 ? 15.172 54.129 10.684 1.00 61.72 398 THR B N 1
ATOM 2564 C CA . THR B 1 62 ? 15.083 53.321 9.476 1.00 61.85 398 THR B CA 1
ATOM 2565 C C . THR B 1 62 ? 13.662 52.876 9.183 1.00 60.28 398 THR B C 1
ATOM 2566 O O . THR B 1 62 ? 13.205 52.982 8.039 1.00 60.48 398 THR B O 1
ATOM 2570 N N . SER B 1 63 ? 12.938 52.413 10.193 1.00 59.39 399 SER B N 1
ATOM 2571 C CA . SER B 1 63 ? 11.630 51.818 9.997 1.00 57.20 399 SER B CA 1
ATOM 2572 C C . SER B 1 63 ? 10.612 52.529 10.869 1.00 55.52 399 SER B C 1
ATOM 2573 O O . SER B 1 63 ? 10.948 53.146 11.883 1.00 56.48 399 SER B O 1
ATOM 2576 N N . ASP B 1 64 ? 9.357 52.435 10.447 1.00 51.91 400 ASP B N 1
ATOM 2577 C CA . ASP B 1 64 ? 8.224 52.773 11.287 1.00 48.90 400 ASP B CA 1
ATOM 2578 C C . ASP B 1 64 ? 7.890 51.536 12.105 1.00 48.30 400 ASP B C 1
ATOM 2579 O O . ASP B 1 64 ? 7.735 50.444 11.550 1.00 48.16 400 ASP B O 1
ATOM 2584 N N . LEU B 1 65 ? 7.812 51.696 13.422 1.00 48.97 401 LEU B N 1
ATOM 2585 C CA . LEU B 1 65 ? 7.788 50.542 14.311 1.00 48.90 401 LEU B CA 1
ATOM 2586 C C . LEU B 1 65 ? 6.371 50.112 14.653 1.00 46.70 401 LEU B C 1
ATOM 2587 O O . LEU B 1 65 ? 5.457 50.931 14.776 1.00 44.96 401 LEU B O 1
ATOM 2592 N N . ALA B 1 66 ? 6.202 48.799 14.795 1.00 46.47 402 ALA B N 1
ATOM 2593 C CA . ALA B 1 66 ? 5.029 48.232 15.442 1.00 45.67 402 ALA B CA 1
ATOM 2594 C C . ALA B 1 66 ? 5.319 47.780 16.865 1.00 47.21 402 ALA B C 1
ATOM 2595 O O . ALA B 1 66 ? 4.379 47.515 17.618 1.00 47.41 402 ALA B O 1
ATOM 2597 N N . THR B 1 67 ? 6.590 47.703 17.254 1.00 49.10 403 THR B N 1
ATOM 2598 C CA . THR B 1 67 ? 6.933 47.184 18.566 1.00 50.19 403 THR B CA 1
ATOM 2599 C C . THR B 1 67 ? 6.558 48.193 19.642 1.00 50.03 403 THR B C 1
ATOM 2600 O O . THR B 1 67 ? 6.423 49.394 19.392 1.00 49.55 403 THR B O 1
ATOM 2604 N N . VAL B 1 68 ? 6.376 47.677 20.851 1.00 50.97 404 VAL B N 1
ATOM 2605 C CA . VAL B 1 68 ? 6.003 48.470 22.009 1.00 51.38 404 VAL B CA 1
ATOM 2606 C C . VAL B 1 68 ? 6.873 48.053 23.185 1.00 52.89 404 VAL B C 1
ATOM 2607 O O . VAL B 1 68 ? 7.293 46.896 23.294 1.00 53.66 404 VAL B O 1
ATOM 2611 N N . GLU B 1 69 ? 7.140 48.998 24.082 1.00 54.09 405 GLU B N 1
ATOM 2612 C CA . GLU B 1 69 ? 7.786 48.633 25.335 1.00 54.95 405 GLU B CA 1
ATOM 2613 C C . GLU B 1 69 ? 7.206 49.446 26.486 1.00 54.92 405 GLU B C 1
ATOM 2614 O O . GLU B 1 69 ? 6.453 50.406 26.298 1.00 53.79 405 GLU B O 1
ATOM 2620 N N . SER B 1 70 ? 7.555 49.014 27.691 1.00 54.65 406 SER B N 1
ATOM 2621 C CA . SER B 1 70 ? 6.920 49.437 28.924 1.00 55.25 406 SER B CA 1
ATOM 2622 C C . SER B 1 70 ? 7.981 49.829 29.939 1.00 55.02 406 SER B C 1
ATOM 2623 O O . SER B 1 70 ? 9.053 49.221 29.995 1.00 55.35 406 SER B O 1
ATOM 2626 N N . TYR B 1 71 ? 7.672 50.845 30.736 1.00 54.27 407 TYR B N 1
ATOM 2627 C CA . TYR B 1 71 ? 8.573 51.368 31.750 1.00 53.73 407 TYR B CA 1
ATOM 2628 C C . TYR B 1 71 ? 7.991 51.145 33.138 1.00 54.95 407 TYR B C 1
ATOM 2629 O O . TYR B 1 71 ? 6.832 51.510 33.398 1.00 55.51 407 TYR B O 1
ATOM 2638 N N . ASP B 1 72 ? 8.812 50.551 34.013 1.00 55.88 408 ASP B N 1
ATOM 2639 C CA . ASP B 1 72 ? 8.559 50.416 35.442 1.00 56.77 408 ASP B CA 1
ATOM 2640 C C . ASP B 1 72 ? 9.441 51.404 36.192 1.00 55.18 408 ASP B C 1
ATOM 2641 O O . ASP B 1 72 ? 10.682 51.294 36.130 1.00 54.29 408 ASP B O 1
ATOM 2646 N N . PRO B 1 73 ? 8.851 52.396 36.874 1.00 53.57 409 PRO B N 1
ATOM 2647 C CA . PRO B 1 73 ? 9.659 53.347 37.661 1.00 51.92 409 PRO B CA 1
ATOM 2648 C C . PRO B 1 73 ? 10.172 52.775 38.970 1.00 52.93 409 PRO B C 1
ATOM 2649 O O . PRO B 1 73 ? 11.179 53.268 39.496 1.00 51.94 409 PRO B O 1
ATOM 2653 N N . VAL B 1 74 ? 9.512 51.758 39.520 1.00 54.31 410 VAL B N 1
ATOM 2654 C CA . VAL B 1 74 ? 9.997 51.142 40.748 1.00 55.55 410 VAL B CA 1
ATOM 2655 C C . VAL B 1 74 ? 11.379 50.546 40.521 1.00 55.25 410 VAL B C 1
ATOM 2656 O O . VAL B 1 74 ? 12.294 50.714 41.338 1.00 55.05 410 VAL B O 1
ATOM 2660 N N . THR B 1 75 ? 11.542 49.819 39.415 1.00 55.40 411 THR B N 1
ATOM 2661 C CA . THR B 1 75 ? 12.816 49.218 39.055 1.00 55.29 411 THR B CA 1
ATOM 2662 C C . THR B 1 75 ? 13.603 50.048 38.053 1.00 53.30 411 THR B C 1
ATOM 2663 O O . THR B 1 75 ? 14.738 49.684 37.729 1.00 53.26 411 THR B O 1
ATOM 2667 N N . ASN B 1 76 ? 13.030 51.131 37.539 1.00 54.33 412 ASN B N 1
ATOM 2668 C CA . ASN B 1 76 ? 13.688 51.958 36.530 1.00 52.84 412 ASN B CA 1
ATOM 2669 C C . ASN B 1 76 ? 14.157 51.115 35.347 1.00 53.26 412 ASN B C 1
ATOM 2670 O O . ASN B 1 76 ? 15.348 51.044 35.041 1.00 53.01 412 ASN B O 1
ATOM 2675 N N . THR B 1 77 ? 13.210 50.453 34.682 1.00 52.08 413 THR B N 1
ATOM 2676 C CA . THR B 1 77 ? 13.624 49.609 33.565 1.00 52.37 413 THR B CA 1
ATOM 2677 C C . THR B 1 77 ? 12.524 49.552 32.519 1.00 52.85 413 THR B C 1
ATOM 2678 O O . THR B 1 77 ? 11.352 49.817 32.802 1.00 53.60 413 THR B O 1
ATOM 2682 N N . TRP B 1 78 ? 12.924 49.190 31.300 1.00 52.27 414 TRP B N 1
ATOM 2683 C CA . TRP B 1 78 ? 12.016 48.951 30.188 1.00 52.58 414 TRP B CA 1
ATOM 2684 C C . TRP B 1 78 ? 11.960 47.464 29.874 1.00 53.86 414 TRP B C 1
ATOM 2685 O O . TRP B 1 78 ? 12.863 46.696 30.208 1.00 54.53 414 TRP B O 1
ATOM 2696 N N . GLN B 1 79 ? 10.857 47.063 29.256 1.00 56.20 415 GLN B N 1
ATOM 2697 C CA . GLN B 1 79 ? 10.657 45.682 28.848 1.00 57.24 415 GLN B CA 1
ATOM 2698 C C . GLN B 1 79 ? 9.795 45.677 27.599 1.00 56.94 415 GLN B C 1
ATOM 2699 O O . GLN B 1 79 ? 9.018 46.610 27.382 1.00 56.39 415 GLN B O 1
ATOM 2705 N N . PRO B 1 80 ? 9.861 44.676 26.800 1.00 59.03 416 PRO B N 1
ATOM 2706 C CA . PRO B 1 80 ? 9.061 44.672 25.604 1.00 58.89 416 PRO B CA 1
ATOM 2707 C C . PRO B 1 80 ? 7.623 44.335 25.862 1.00 59.18 416 PRO B C 1
ATOM 2708 O O . PRO B 1 80 ? 7.333 43.981 26.940 1.00 60.58 416 PRO B O 1
ATOM 2712 N N . GLU B 1 81 ? 6.770 44.467 24.875 1.00 55.57 417 GLU B N 1
ATOM 2713 C CA . GLU B 1 81 ? 5.380 44.151 24.946 1.00 55.74 417 GLU B CA 1
ATOM 2714 C C . GLU B 1 81 ? 4.926 43.721 23.561 1.00 55.40 417 GLU B C 1
ATOM 2715 O O . GLU B 1 81 ? 5.694 43.749 22.609 1.00 55.32 417 GLU B O 1
ATOM 2721 N N . VAL B 1 82 ? 3.682 43.321 23.433 1.00 58.18 418 VAL B N 1
ATOM 2722 C CA . VAL B 1 82 ? 3.194 42.825 22.162 1.00 58.82 418 VAL B CA 1
ATOM 2723 C C . VAL B 1 82 ? 3.076 43.908 21.193 1.00 57.75 418 VAL B C 1
ATOM 2724 O O . VAL B 1 82 ? 2.614 44.942 21.519 1.00 56.55 418 VAL B O 1
ATOM 2728 N N . SER B 1 83 ? 3.472 43.652 19.983 1.00 56.75 419 SER B N 1
ATOM 2729 C CA . SER B 1 83 ? 3.414 44.643 18.967 1.00 56.06 419 SER B CA 1
ATOM 2730 C C . SER B 1 83 ? 2.079 44.862 18.348 1.00 55.20 419 SER B C 1
ATOM 2731 O O . SER B 1 83 ? 1.267 44.008 18.258 1.00 56.01 419 SER B O 1
ATOM 2734 N N . MET B 1 84 ? 1.865 46.055 17.894 1.00 54.81 420 MET B N 1
ATOM 2735 C CA . MET B 1 84 ? 0.583 46.365 17.284 1.00 54.16 420 MET B CA 1
ATOM 2736 C C . MET B 1 84 ? 0.380 45.577 15.998 1.00 55.39 420 MET B C 1
ATOM 2737 O O . MET B 1 84 ? 1.314 45.015 15.419 1.00 56.94 420 MET B O 1
ATOM 2742 N N . GLY B 1 85 ? -0.875 45.562 15.542 1.00 54.35 421 GLY B N 1
ATOM 2743 C CA . GLY B 1 85 ? -1.183 44.973 14.253 1.00 55.25 421 GLY B CA 1
ATOM 2744 C C . GLY B 1 85 ? -0.592 45.741 13.090 1.00 55.45 421 GLY B C 1
ATOM 2745 O O . GLY B 1 85 ? -0.303 45.158 12.042 1.00 56.94 421 GLY B O 1
ATOM 2746 N N . THR B 1 86 ? -0.415 47.049 13.247 1.00 54.66 422 THR B N 1
ATOM 2747 C CA . THR B 1 86 ? 0.158 47.901 12.215 1.00 54.13 422 THR B CA 1
ATOM 2748 C C . THR B 1 86 ? 1.403 48.602 12.737 1.00 53.79 422 THR B C 1
ATOM 2749 O O . THR B 1 86 ? 1.505 48.915 13.927 1.00 52.97 422 THR B O 1
ATOM 2753 N N . ARG B 1 87 ? 2.347 48.853 11.833 1.00 54.08 423 ARG B N 1
ATOM 2754 C CA . ARG B 1 87 ? 3.412 49.799 12.130 1.00 53.61 423 ARG B CA 1
ATOM 2755 C C . ARG B 1 87 ? 2.824 51.203 12.153 1.00 51.73 423 ARG B C 1
ATOM 2756 O O . ARG B 1 87 ? 2.077 51.585 11.247 1.00 50.93 423 ARG B O 1
ATOM 2764 N N . ARG B 1 88 ? 3.155 51.978 13.184 1.00 51.28 424 ARG B N 1
ATOM 2765 C CA . ARG B 1 88 ? 2.590 53.315 13.335 1.00 49.90 424 ARG B CA 1
ATOM 2766 C C . ARG B 1 88 ? 3.658 54.236 13.898 1.00 49.20 424 ARG B C 1
ATOM 2767 O O . ARG B 1 88 ? 4.058 54.096 15.055 1.00 49.63 424 ARG B O 1
ATOM 2775 N N . SER B 1 89 ? 4.112 55.170 13.082 1.00 47.89 425 SER B N 1
ATOM 2776 C CA . SER B 1 89 ? 4.803 56.349 13.566 1.00 47.02 425 SER B CA 1
ATOM 2777 C C . SER B 1 89 ? 3.828 57.513 13.513 1.00 45.32 425 SER B C 1
ATOM 2778 O O . SER B 1 89 ? 2.791 57.449 12.852 1.00 45.40 425 SER B O 1
ATOM 2781 N N . CYS B 1 90 ? 4.163 58.585 14.219 1.00 43.96 426 CYS B N 1
ATOM 2782 C CA . CYS B 1 90 ? 3.368 59.802 14.138 1.00 43.06 426 CYS B CA 1
ATOM 2783 C C . CYS B 1 90 ? 1.930 59.552 14.578 1.00 43.50 426 CYS B C 1
ATOM 2784 O O . CYS B 1 90 ? 1.000 60.190 14.085 1.00 43.99 426 CYS B O 1
ATOM 2787 N N . LEU B 1 91 ? 1.744 58.622 15.509 1.00 44.11 427 LEU B N 1
ATOM 2788 C CA . LEU B 1 91 ? 0.431 58.192 15.963 1.00 45.45 427 LEU B CA 1
ATOM 2789 C C . LEU B 1 91 ? 0.009 58.944 17.221 1.00 45.02 427 LEU B C 1
ATOM 2790 O O . LEU B 1 91 ? 0.800 59.638 17.863 1.00 43.99 427 LEU B O 1
ATOM 2795 N N . GLY B 1 92 ? -1.258 58.765 17.586 1.00 46.28 428 GLY B N 1
ATOM 2796 C CA . GLY B 1 92 ? -1.792 59.257 18.845 1.00 46.91 428 GLY B CA 1
ATOM 2797 C C . GLY B 1 92 ? -2.043 58.102 19.795 1.00 47.34 428 GLY B C 1
ATOM 2798 O O . GLY B 1 92 ? -2.390 56.999 19.368 1.00 47.80 428 GLY B O 1
ATOM 2799 N N . VAL B 1 93 ? -1.854 58.351 21.088 1.00 47.18 429 VAL B N 1
ATOM 2800 C CA . VAL B 1 93 ? -1.907 57.296 22.094 1.00 47.36 429 VAL B CA 1
ATOM 2801 C C . VAL B 1 93 ? -2.531 57.844 23.367 1.00 48.48 429 VAL B C 1
ATOM 2802 O O . VAL B 1 93 ? -2.130 58.907 23.851 1.00 48.48 429 VAL B O 1
ATOM 2806 N N . ALA B 1 94 ? -3.507 57.122 23.916 1.00 49.31 430 ALA B N 1
ATOM 2807 C CA . ALA B 1 94 ? -4.108 57.541 25.182 1.00 49.92 430 ALA B CA 1
ATOM 2808 C C . ALA B 1 94 ? -4.690 56.340 25.906 1.00 50.68 430 ALA B C 1
ATOM 2809 O O . ALA B 1 94 ? -5.040 55.335 25.292 1.00 51.14 430 ALA B O 1
ATOM 2811 N N . ALA B 1 95 ? -4.852 56.473 27.219 1.00 50.59 431 ALA B N 1
ATOM 2812 C CA . ALA B 1 95 ? -5.455 55.421 28.028 1.00 51.19 431 ALA B CA 1
ATOM 2813 C C . ALA B 1 95 ? -6.894 55.789 28.356 1.00 53.68 431 ALA B C 1
ATOM 2814 O O . ALA B 1 95 ? -7.166 56.906 28.806 1.00 54.82 431 ALA B O 1
ATOM 2816 N N . LEU B 1 96 ? -7.801 54.833 28.169 1.00 56.69 432 LEU B N 1
ATOM 2817 C CA . LEU B 1 96 ? -9.235 55.048 28.327 1.00 59.10 432 LEU B CA 1
ATOM 2818 C C . LEU B 1 96 ? -9.836 53.815 28.982 1.00 59.70 432 LEU B C 1
ATOM 2819 O O . LEU B 1 96 ? -9.722 52.706 28.448 1.00 59.34 432 LEU B O 1
ATOM 2824 N N . HIS B 1 97 ? -10.466 54.018 30.139 1.00 59.67 433 HIS B N 1
ATOM 2825 C CA . HIS B 1 97 ? -10.998 52.932 30.949 1.00 60.37 433 HIS B CA 1
ATOM 2826 C C . HIS B 1 97 ? -10.014 51.776 31.065 1.00 58.78 433 HIS B C 1
ATOM 2827 O O . HIS B 1 97 ? -10.410 50.608 30.993 1.00 59.31 433 HIS B O 1
ATOM 2834 N N . GLY B 1 98 ? -8.734 52.087 31.250 1.00 56.68 434 GLY B N 1
ATOM 2835 C CA . GLY B 1 98 ? -7.736 51.071 31.501 1.00 55.85 434 GLY B CA 1
ATOM 2836 C C . GLY B 1 98 ? -7.155 50.408 30.274 1.00 54.69 434 GLY B C 1
ATOM 2837 O O . GLY B 1 98 ? -6.255 49.567 30.412 1.00 54.18 434 GLY B O 1
ATOM 2838 N N . LEU B 1 99 ? -7.627 50.755 29.082 1.00 56.24 435 LEU B N 1
ATOM 2839 C CA . LEU B 1 99 ? -7.107 50.200 27.845 1.00 55.30 435 LEU B CA 1
ATOM 2840 C C . LEU B 1 99 ? -6.296 51.262 27.119 1.00 54.26 435 LEU B C 1
ATOM 2841 O O . LEU B 1 99 ? -6.598 52.452 27.198 1.00 54.61 435 LEU B O 1
ATOM 2846 N N . LEU B 1 100 ? -5.278 50.829 26.386 1.00 54.54 436 LEU B N 1
ATOM 2847 C CA . LEU B 1 100 ? -4.362 51.755 25.728 1.00 53.20 436 LEU B CA 1
ATOM 2848 C C . LEU B 1 100 ? -4.687 51.823 24.243 1.00 53.60 436 LEU B C 1
ATOM 2849 O O . LEU B 1 100 ? -4.474 50.852 23.519 1.00 54.01 436 LEU B O 1
ATOM 2854 N N . TYR B 1 101 ? -5.161 52.977 23.781 1.00 51.15 437 TYR B N 1
ATOM 2855 C CA . TYR B 1 101 ? -5.554 53.172 22.394 1.00 51.43 437 TYR B CA 1
ATOM 2856 C C . TYR B 1 101 ? -4.437 53.829 21.590 1.00 49.99 437 TYR B C 1
ATOM 2857 O O . TYR B 1 101 ? -3.824 54.810 22.033 1.00 49.21 437 TYR B O 1
ATOM 2866 N N . SER B 1 102 ? -4.212 53.286 20.391 1.00 50.14 438 SER B N 1
ATOM 2867 C CA . SER B 1 102 ? -3.354 53.843 19.353 1.00 49.53 438 SER B CA 1
ATOM 2868 C C . SER B 1 102 ? -4.215 54.179 18.143 1.00 51.34 438 SER B C 1
ATOM 2869 O O . SER B 1 102 ? -4.926 53.310 17.630 1.00 52.21 438 SER B O 1
ATOM 2872 N N . ALA B 1 103 ? -4.142 55.432 17.686 1.00 50.47 439 ALA B N 1
ATOM 2873 C CA . ALA B 1 103 ? -4.955 55.928 16.583 1.00 51.98 439 ALA B CA 1
ATOM 2874 C C . ALA B 1 103 ? -4.091 56.620 15.539 1.00 50.47 439 ALA B C 1
ATOM 2875 O O . ALA B 1 103 ? -3.095 57.272 15.869 1.00 48.46 439 ALA B O 1
ATOM 2877 N N . GLY B 1 104 ? -4.481 56.473 14.275 1.00 51.10 440 GLY B N 1
ATOM 2878 C CA . GLY B 1 104 ? -3.806 57.193 13.218 1.00 50.10 440 GLY B CA 1
ATOM 2879 C C . GLY B 1 104 ? -2.345 56.811 13.092 1.00 50.73 440 GLY B C 1
ATOM 2880 O O . GLY B 1 104 ? -1.927 55.696 13.407 1.00 51.88 440 GLY B O 1
ATOM 2881 N N . GLY B 1 105 ? -1.558 57.752 12.597 1.00 50.76 441 GLY B N 1
ATOM 2882 C CA . GLY B 1 105 ? -0.151 57.525 12.380 1.00 51.31 441 GLY B CA 1
ATOM 2883 C C . GLY B 1 105 ? 0.169 57.269 10.922 1.00 51.51 441 GLY B C 1
ATOM 2884 O O . GLY B 1 105 ? -0.627 57.520 10.014 1.00 51.21 441 GLY B O 1
ATOM 2885 N N . TYR B 1 106 ? 1.363 56.726 10.707 1.00 52.42 442 TYR B N 1
ATOM 2886 C CA . TYR B 1 106 ? 1.890 56.445 9.380 1.00 52.30 442 TYR B CA 1
ATOM 2887 C C . TYR B 1 106 ? 2.563 55.084 9.429 1.00 53.44 442 TYR B C 1
ATOM 2888 O O . TYR B 1 106 ? 3.385 54.839 10.316 1.00 54.45 442 TYR B O 1
ATOM 2897 N N . ASP B 1 107 ? 2.220 54.201 8.491 1.00 51.98 443 ASP B N 1
ATOM 2898 C CA . ASP B 1 107 ? 2.727 52.834 8.515 1.00 52.91 443 ASP B CA 1
ATOM 2899 C C . ASP B 1 107 ? 3.874 52.602 7.541 1.00 52.67 443 ASP B C 1
ATOM 2900 O O . ASP B 1 107 ? 4.260 51.450 7.319 1.00 53.47 443 ASP B O 1
ATOM 2905 N N . GLY B 1 108 ? 4.421 53.655 6.950 1.00 51.34 444 GLY B N 1
ATOM 2906 C CA . GLY B 1 108 ? 5.488 53.532 5.987 1.00 51.45 444 GLY B CA 1
ATOM 2907 C C . GLY B 1 108 ? 5.063 53.763 4.559 1.00 51.56 444 GLY B C 1
ATOM 2908 O O . GLY B 1 108 ? 5.925 53.997 3.706 1.00 51.83 444 GLY B O 1
ATOM 2909 N N . ALA B 1 109 ? 3.761 53.702 4.270 1.00 53.18 445 ALA B N 1
ATOM 2910 C CA . ALA B 1 109 ? 3.256 53.978 2.930 1.00 53.09 445 ALA B CA 1
ATOM 2911 C C . ALA B 1 109 ? 2.083 54.955 2.962 1.00 52.43 445 ALA B C 1
ATOM 2912 O O . ALA B 1 109 ? 2.097 55.966 2.255 1.00 51.92 445 ALA B O 1
ATOM 2914 N N . SER B 1 110 ? 1.068 54.675 3.778 1.00 51.87 446 SER B N 1
ATOM 2915 C CA . SER B 1 110 ? -0.128 55.500 3.838 1.00 51.31 446 SER B CA 1
ATOM 2916 C C . SER B 1 110 ? -0.304 56.110 5.227 1.00 51.34 446 SER B C 1
ATOM 2917 O O . SER B 1 110 ? 0.196 55.595 6.233 1.00 51.44 446 SER B O 1
ATOM 2920 N N . CYS B 1 111 ? -1.035 57.224 5.262 1.00 51.44 447 CYS B N 1
ATOM 2921 C CA . CYS B 1 111 ? -1.506 57.811 6.508 1.00 50.29 447 CYS B CA 1
ATOM 2922 C C . CYS B 1 111 ? -2.697 57.021 7.025 1.00 50.47 447 CYS B C 1
ATOM 2923 O O . CYS B 1 111 ? -3.636 56.739 6.277 1.00 50.63 447 CYS B O 1
ATOM 2926 N N . LEU B 1 112 ? -2.667 56.670 8.303 1.00 50.74 448 LEU B N 1
ATOM 2927 C CA . LEU B 1 112 ? -3.652 55.748 8.848 1.00 51.60 448 LEU B CA 1
ATOM 2928 C C . LEU B 1 112 ? -4.851 56.477 9.441 1.00 50.51 448 LEU B C 1
ATOM 2929 O O . LEU B 1 112 ? -4.713 57.521 10.084 1.00 49.65 448 LEU B O 1
ATOM 2934 N N . ASN B 1 113 ? -6.031 55.898 9.230 1.00 50.40 449 ASN B N 1
ATOM 2935 C CA . ASN B 1 113 ? -7.237 56.272 9.948 1.00 50.00 449 ASN B CA 1
ATOM 2936 C C . ASN B 1 113 ? -7.676 55.182 10.914 1.00 51.27 449 ASN B C 1
ATOM 2937 O O . ASN B 1 113 ? -8.659 55.367 11.637 1.00 51.44 449 ASN B O 1
ATOM 2942 N N . SER B 1 114 ? -6.967 54.058 10.947 1.00 52.17 450 SER B N 1
ATOM 2943 C CA . SER B 1 114 ? -7.331 52.938 11.793 1.00 53.44 450 SER B CA 1
ATOM 2944 C C . SER B 1 114 ? -6.942 53.219 13.237 1.00 53.92 450 SER B C 1
ATOM 2945 O O . SER B 1 114 ? -6.185 54.147 13.540 1.00 53.70 450 SER B O 1
ATOM 2948 N N . ALA B 1 115 ? -7.463 52.383 14.133 1.00 53.34 451 ALA B N 1
ATOM 2949 C CA . ALA B 1 115 ? -7.187 52.495 15.552 1.00 53.69 451 ALA B CA 1
ATOM 2950 C C . ALA B 1 115 ? -7.292 51.117 16.188 1.00 55.37 451 ALA B C 1
ATOM 2951 O O . ALA B 1 115 ? -8.003 50.239 15.693 1.00 56.22 451 ALA B O 1
ATOM 2953 N N . GLU B 1 116 ? -6.563 50.933 17.286 1.00 58.11 452 GLU B N 1
ATOM 2954 C CA . GLU B 1 116 ? -6.588 49.679 18.029 1.00 59.94 452 GLU B CA 1
ATOM 2955 C C . GLU B 1 116 ? -6.301 49.958 19.497 1.00 60.30 452 GLU B C 1
ATOM 2956 O O . GLU B 1 116 ? -5.886 51.056 19.870 1.00 59.28 452 GLU B O 1
ATOM 2962 N N . ARG B 1 117 ? -6.558 48.959 20.339 1.00 60.25 453 ARG B N 1
ATOM 2963 C CA . ARG B 1 117 ? -6.406 49.123 21.778 1.00 60.98 453 ARG B CA 1
ATOM 2964 C C . ARG B 1 117 ? -5.745 47.893 22.380 1.00 62.48 453 ARG B C 1
ATOM 2965 O O . ARG B 1 117 ? -5.924 46.770 21.909 1.00 63.85 453 ARG B O 1
ATOM 2973 N N . TYR B 1 118 ? -5.004 48.121 23.452 1.00 61.48 454 TYR B N 1
ATOM 2974 C CA . TYR B 1 118 ? -4.222 47.102 24.130 1.00 63.28 454 TYR B CA 1
ATOM 2975 C C . TYR B 1 118 ? -4.809 46.889 25.513 1.00 64.57 454 TYR B C 1
ATOM 2976 O O . TYR B 1 118 ? -5.045 47.859 26.250 1.00 63.61 454 TYR B O 1
ATOM 2985 N N . ASP B 1 119 ? -5.046 45.624 25.857 1.00 68.89 455 ASP B N 1
ATOM 2986 C CA . ASP B 1 119 ? -5.433 45.295 27.218 1.00 70.35 455 ASP B CA 1
ATOM 2987 C C . ASP B 1 119 ? -4.213 44.764 27.945 1.00 70.94 455 ASP B C 1
ATOM 2988 O O . ASP B 1 119 ? -3.792 43.627 27.679 1.00 71.87 455 ASP B O 1
ATOM 2993 N N . PRO B 1 120 ? -3.633 45.515 28.880 1.00 70.13 456 PRO B N 1
ATOM 2994 C CA . PRO B 1 120 ? -2.426 45.017 29.553 1.00 71.04 456 PRO B CA 1
ATOM 2995 C C . PRO B 1 120 ? -2.701 43.784 30.387 1.00 73.02 456 PRO B C 1
ATOM 2996 O O . PRO B 1 120 ? -1.802 42.955 30.579 1.00 74.24 456 PRO B O 1
ATOM 3000 N N . LEU B 1 121 ? -3.930 43.629 30.879 1.00 73.52 457 LEU B N 1
ATOM 3001 C CA . LEU B 1 121 ? -4.302 42.387 31.546 1.00 76.96 457 LEU B CA 1
ATOM 3002 C C . LEU B 1 121 ? -4.137 41.196 30.608 1.00 78.58 457 LEU B C 1
ATOM 3003 O O . LEU B 1 121 ? -3.506 40.194 30.964 1.00 81.69 457 LEU B O 1
ATOM 3008 N N . THR B 1 122 ? -4.698 41.289 29.400 1.00 77.61 458 THR B N 1
ATOM 3009 C CA . THR B 1 122 ? -4.600 40.212 28.423 1.00 78.84 458 THR B CA 1
ATOM 3010 C C . THR B 1 122 ? -3.405 40.345 27.490 1.00 76.82 458 THR B C 1
ATOM 3011 O O . THR B 1 122 ? -3.097 39.392 26.769 1.00 77.96 458 THR B O 1
ATOM 3015 N N . GLY B 1 123 ? -2.742 41.496 27.467 1.00 73.18 459 GLY B N 1
ATOM 3016 C CA . GLY B 1 123 ? -1.584 41.666 26.604 1.00 72.02 459 GLY B CA 1
ATOM 3017 C C . GLY B 1 123 ? -1.892 41.462 25.137 1.00 71.88 459 GLY B C 1
ATOM 3018 O O . GLY B 1 123 ? -1.093 40.853 24.413 1.00 71.79 459 GLY B O 1
ATOM 3019 N N . THR B 1 124 ? -3.038 41.961 24.680 1.00 74.48 460 THR B N 1
ATOM 3020 C CA . THR B 1 124 ? -3.503 41.733 23.322 1.00 73.88 460 THR B CA 1
ATOM 3021 C C . THR B 1 124 ? -4.051 43.030 22.751 1.00 72.01 460 THR B C 1
ATOM 3022 O O . THR B 1 124 ? -4.634 43.855 23.468 1.00 71.67 460 THR B O 1
ATOM 3026 N N . TRP B 1 125 ? -3.836 43.192 21.447 1.00 66.16 461 TRP B N 1
ATOM 3027 C CA . TRP B 1 125 ? -4.284 44.341 20.673 1.00 64.38 461 TRP B CA 1
ATOM 3028 C C . TRP B 1 125 ? -5.535 43.953 19.900 1.00 64.76 461 TRP B C 1
ATOM 3029 O O . TRP B 1 125 ? -5.568 42.898 19.259 1.00 65.79 461 TRP B O 1
ATOM 3040 N N . THR B 1 126 ? -6.550 44.808 19.954 1.00 65.17 462 THR B N 1
ATOM 3041 C CA . THR B 1 126 ? -7.788 44.625 19.210 1.00 65.23 462 THR B CA 1
ATOM 3042 C C . THR B 1 126 ? -8.027 45.844 18.338 1.00 63.44 462 THR B C 1
ATOM 3043 O O . THR B 1 126 ? -7.909 46.977 18.810 1.00 62.35 462 THR B O 1
ATOM 3047 N N . SER B 1 127 ? -8.381 45.615 17.080 1.00 63.76 463 SER B N 1
ATOM 3048 C CA . SER B 1 127 ? -8.785 46.727 16.239 1.00 62.27 463 SER B CA 1
ATOM 3049 C C . SER B 1 127 ? -10.066 47.346 16.785 1.00 62.19 463 SER B C 1
ATOM 3050 O O . SER B 1 127 ? -10.824 46.719 17.526 1.00 63.94 463 SER B O 1
ATOM 3053 N N . VAL B 1 128 ? -10.285 48.613 16.446 1.00 58.89 464 VAL B N 1
ATOM 3054 C CA . VAL B 1 128 ? -11.521 49.314 16.763 1.00 58.64 464 VAL B CA 1
ATOM 3055 C C . VAL B 1 128 ? -11.975 50.059 15.512 1.00 57.59 464 VAL B C 1
ATOM 3056 O O . VAL B 1 128 ? -11.250 50.157 14.519 1.00 56.70 464 VAL B O 1
ATOM 3060 N N . ALA B 1 129 ? -13.207 50.565 15.559 1.00 59.75 465 ALA B N 1
ATOM 3061 C CA . ALA B 1 129 ? -13.729 51.344 14.446 1.00 58.55 465 ALA B CA 1
ATOM 3062 C C . ALA B 1 129 ? -12.702 52.372 13.997 1.00 56.75 465 ALA B C 1
ATOM 3063 O O . ALA B 1 129 ? -12.065 53.037 14.818 1.00 56.12 465 ALA B O 1
ATOM 3065 N N . ALA B 1 130 ? -12.541 52.495 12.686 1.00 56.28 466 ALA B N 1
ATOM 3066 C CA . ALA B 1 130 ? -11.588 53.450 12.151 1.00 54.94 466 ALA B CA 1
ATOM 3067 C C . ALA B 1 130 ? -12.162 54.860 12.216 1.00 53.12 466 ALA B C 1
ATOM 3068 O O . ALA B 1 130 ? -13.378 55.066 12.246 1.00 53.67 466 ALA B O 1
ATOM 3070 N N . MET B 1 131 ? -11.265 55.837 12.247 1.00 50.74 467 MET B N 1
ATOM 3071 C CA . MET B 1 131 ? -11.687 57.226 12.200 1.00 49.52 467 MET B CA 1
ATOM 3072 C C . MET B 1 131 ? -12.278 57.572 10.831 1.00 49.11 467 MET B C 1
ATOM 3073 O O . MET B 1 131 ? -12.062 56.883 9.831 1.00 49.90 467 MET B O 1
ATOM 3078 N N . SER B 1 132 ? -13.080 58.636 10.809 1.00 48.30 468 SER B N 1
ATOM 3079 C CA . SER B 1 132 ? -13.599 59.131 9.543 1.00 47.89 468 SER B CA 1
ATOM 3080 C C . SER B 1 132 ? -12.492 59.708 8.664 1.00 47.08 468 SER B C 1
ATOM 3081 O O . SER B 1 132 ? -12.678 59.832 7.449 1.00 47.71 468 SER B O 1
ATOM 3084 N N . THR B 1 133 ? -11.354 60.063 9.246 1.00 44.25 469 THR B N 1
ATOM 3085 C CA . THR B 1 133 ? -10.297 60.773 8.546 1.00 43.29 469 THR B CA 1
ATOM 3086 C C . THR B 1 133 ? -8.964 60.062 8.745 1.00 43.76 469 THR B C 1
ATOM 3087 O O . THR B 1 133 ? -8.649 59.621 9.856 1.00 44.16 469 THR B O 1
ATOM 3091 N N . ARG B 1 134 ? -8.174 59.961 7.676 1.00 46.06 470 ARG B N 1
ATOM 3092 C CA . ARG B 1 134 ? -6.767 59.606 7.839 1.00 46.52 470 ARG B CA 1
ATOM 3093 C C . ARG B 1 134 ? -6.025 60.723 8.564 1.00 45.16 470 ARG B C 1
ATOM 3094 O O . ARG B 1 134 ? -6.110 61.892 8.178 1.00 44.11 470 ARG B O 1
ATOM 3102 N N . ARG B 1 135 ? -5.297 60.365 9.627 1.00 44.71 471 ARG B N 1
ATOM 3103 C CA . ARG B 1 135 ? -4.690 61.364 10.518 1.00 44.05 471 ARG B CA 1
ATOM 3104 C C . ARG B 1 135 ? -3.252 60.954 10.861 1.00 45.37 471 ARG B C 1
ATOM 3105 O O . ARG B 1 135 ? -2.974 60.346 11.895 1.00 46.56 471 ARG B O 1
ATOM 3113 N N . ARG B 1 136 ? -2.321 61.294 9.983 1.00 44.60 472 ARG B N 1
ATOM 3114 C CA . ARG B 1 136 ? -0.921 61.239 10.357 1.00 45.37 472 ARG B CA 1
ATOM 3115 C C . ARG B 1 136 ? -0.589 62.427 11.251 1.00 43.66 472 ARG B C 1
ATOM 3116 O O . ARG B 1 136 ? -1.181 63.502 11.128 1.00 41.79 472 ARG B O 1
ATOM 3124 N N . TYR B 1 137 ? 0.348 62.210 12.180 1.00 44.63 473 TYR B N 1
ATOM 3125 C CA . TYR B 1 137 ? 0.759 63.222 13.162 1.00 42.56 473 TYR B CA 1
ATOM 3126 C C . TYR B 1 137 ? -0.383 63.616 14.090 1.00 41.19 473 TYR B C 1
ATOM 3127 O O . TYR B 1 137 ? -0.455 64.760 14.545 1.00 39.05 473 TYR B O 1
ATOM 3136 N N . VAL B 1 138 ? -1.277 62.693 14.376 1.00 43.16 474 VAL B N 1
ATOM 3137 C CA . VAL B 1 138 ? -2.451 62.965 15.196 1.00 42.12 474 VAL B CA 1
ATOM 3138 C C . VAL B 1 138 ? -2.085 62.843 16.670 1.00 42.86 474 VAL B C 1
ATOM 3139 O O . VAL B 1 138 ? -1.157 62.119 17.044 1.00 44.52 474 VAL B O 1
ATOM 3143 N N . ARG B 1 139 ? -2.807 63.581 17.516 1.00 44.09 475 ARG B N 1
ATOM 3144 C CA . ARG B 1 139 ? -2.755 63.422 18.964 1.00 44.94 475 ARG B CA 1
ATOM 3145 C C . ARG B 1 139 ? -4.119 62.980 19.466 1.00 46.99 475 ARG B C 1
ATOM 3146 O O . ARG B 1 139 ? -5.152 63.283 18.860 1.00 46.93 475 ARG B O 1
ATOM 3154 N N . VAL B 1 140 ? -4.114 62.267 20.582 1.00 46.56 476 VAL B N 1
ATOM 3155 C CA . VAL B 1 140 ? -5.317 61.686 21.157 1.00 48.45 476 VAL B CA 1
ATOM 3156 C C . VAL B 1 140 ? -5.311 61.964 22.645 1.00 48.94 476 VAL B C 1
ATOM 3157 O O . VAL B 1 140 ? -4.273 61.835 23.300 1.00 48.79 476 VAL B O 1
ATOM 3161 N N . ALA B 1 141 ? -6.464 62.359 23.178 1.00 50.02 477 ALA B N 1
ATOM 3162 C CA . ALA B 1 141 ? -6.591 62.627 24.606 1.00 50.07 477 ALA B CA 1
ATOM 3163 C C . ALA B 1 141 ? -7.970 62.209 25.091 1.00 51.18 477 ALA B C 1
ATOM 3164 O O . ALA B 1 141 ? -8.944 62.274 24.347 1.00 51.12 477 ALA B O 1
ATOM 3166 N N . THR B 1 142 ? -8.053 61.790 26.352 1.00 52.82 478 THR B N 1
ATOM 3167 C CA . THR B 1 142 ? -9.319 61.344 26.924 1.00 53.53 478 THR B CA 1
ATOM 3168 C C . THR B 1 142 ? -10.008 62.497 27.639 1.00 53.27 478 THR B C 1
ATOM 3169 O O . THR B 1 142 ? -9.390 63.185 28.455 1.00 53.34 478 THR B O 1
ATOM 3173 N N . LEU B 1 143 ? -11.282 62.711 27.316 1.00 52.13 479 LEU B N 1
ATOM 3174 C CA . LEU B 1 143 ? -12.107 63.703 27.990 1.00 52.28 479 LEU B CA 1
ATOM 3175 C C . LEU B 1 143 ? -13.496 63.128 28.186 1.00 53.28 479 LEU B C 1
ATOM 3176 O O . LEU B 1 143 ? -14.119 62.672 27.224 1.00 53.04 479 LEU B O 1
ATOM 3181 N N . ASP B 1 144 ? -13.972 63.150 29.426 1.00 54.93 480 ASP B N 1
ATOM 3182 C CA . ASP B 1 144 ? -15.325 62.714 29.744 1.00 56.45 480 ASP B CA 1
ATOM 3183 C C . ASP B 1 144 ? -15.630 61.360 29.106 1.00 56.77 480 ASP B C 1
ATOM 3184 O O . ASP B 1 144 ? -16.665 61.157 28.466 1.00 56.31 480 ASP B O 1
ATOM 3189 N N . GLY B 1 145 ? -14.709 60.419 29.294 1.00 57.69 481 GLY B N 1
ATOM 3190 C CA . GLY B 1 145 ? -14.933 59.064 28.836 1.00 58.72 481 GLY B CA 1
ATOM 3191 C C . GLY B 1 145 ? -14.944 58.883 27.338 1.00 57.73 481 GLY B C 1
ATOM 3192 O O . GLY B 1 145 ? -15.347 57.818 26.860 1.00 58.47 481 GLY B O 1
ATOM 3193 N N . ASN B 1 146 ? -14.519 59.886 26.581 1.00 56.14 482 ASN B N 1
ATOM 3194 C CA . ASN B 1 146 ? -14.423 59.784 25.139 1.00 55.06 482 ASN B CA 1
ATOM 3195 C C . ASN B 1 146 ? -12.982 60.010 24.719 1.00 54.55 482 ASN B C 1
ATOM 3196 O O . ASN B 1 146 ? -12.236 60.748 25.370 1.00 54.80 482 ASN B O 1
ATOM 3201 N N . LEU B 1 147 ? -12.597 59.384 23.615 1.00 54.19 483 LEU B N 1
ATOM 3202 C CA . LEU B 1 147 ? -11.287 59.622 23.023 1.00 53.47 483 LEU B CA 1
ATOM 3203 C C . LEU B 1 147 ? -11.404 60.754 22.009 1.00 51.80 483 LEU B C 1
ATOM 3204 O O . LEU B 1 147 ? -12.277 60.724 21.154 1.00 51.28 483 LEU B O 1
ATOM 3209 N N . TYR B 1 148 ? -10.532 61.745 22.084 1.00 51.48 484 TYR B N 1
ATOM 3210 C CA . TYR B 1 148 ? -10.525 62.821 21.104 1.00 49.85 484 TYR B CA 1
ATOM 3211 C C . TYR B 1 148 ? -9.264 62.734 20.262 1.00 49.38 484 TYR B C 1
ATOM 3212 O O . TYR B 1 148 ? -8.149 62.768 20.798 1.00 50.16 484 TYR B O 1
ATOM 3221 N N . ALA B 1 149 ? -9.455 62.595 18.951 1.00 46.34 485 ALA B N 1
ATOM 3222 C CA . ALA B 1 149 ? -8.385 62.639 17.964 1.00 45.07 485 ALA B CA 1
ATOM 3223 C C . ALA B 1 149 ? -8.379 64.028 17.337 1.00 42.66 485 ALA B C 1
ATOM 3224 O O . ALA B 1 149 ? -9.388 64.462 16.763 1.00 41.59 485 ALA B O 1
ATOM 3226 N N . VAL B 1 150 ? -7.242 64.711 17.436 1.00 42.24 486 VAL B N 1
ATOM 3227 C CA . VAL B 1 150 ? -7.150 66.147 17.203 1.00 40.38 486 VAL B CA 1
ATOM 3228 C C . VAL B 1 150 ? -6.220 66.388 16.027 1.00 38.89 486 VAL B C 1
ATOM 3229 O O . VAL B 1 150 ? -5.078 65.915 16.028 1.00 39.11 486 VAL B O 1
ATOM 3233 N N . GLY B 1 151 ? -6.710 67.113 15.027 1.00 37.18 487 GLY B N 1
ATOM 3234 C CA . GLY B 1 151 ? -5.895 67.540 13.909 1.00 36.34 487 GLY B CA 1
ATOM 3235 C C . GLY B 1 151 ? -5.232 66.378 13.195 1.00 36.92 487 GLY B C 1
ATOM 3236 O O . GLY B 1 151 ? -5.743 65.254 13.149 1.00 37.80 487 GLY B O 1
ATOM 3237 N N . GLY B 1 152 ? -4.053 66.651 12.659 1.00 37.19 488 GLY B N 1
ATOM 3238 C CA . GLY B 1 152 ? -3.282 65.690 11.902 1.00 38.72 488 GLY B CA 1
ATOM 3239 C C . GLY B 1 152 ? -3.162 66.064 10.435 1.00 39.42 488 GLY B C 1
ATOM 3240 O O . GLY B 1 152 ? -3.357 67.213 10.028 1.00 39.01 488 GLY B O 1
ATOM 3241 N N . TYR B 1 153 ? -2.851 65.052 9.626 1.00 39.48 489 TYR B N 1
ATOM 3242 C CA . TYR B 1 153 ? -2.588 65.216 8.197 1.00 40.86 489 TYR B CA 1
ATOM 3243 C C . TYR B 1 153 ? -3.145 64.001 7.469 1.00 41.87 489 TYR B C 1
ATOM 3244 O O . TYR B 1 153 ? -2.642 62.891 7.661 1.00 42.76 489 TYR B O 1
ATOM 3253 N N . ASP B 1 154 ? -4.192 64.185 6.664 1.00 44.84 490 ASP B N 1
ATOM 3254 C CA . ASP B 1 154 ? -4.532 63.143 5.702 1.00 46.44 490 ASP B CA 1
ATOM 3255 C C . ASP B 1 154 ? -3.471 63.144 4.610 1.00 47.96 490 ASP B C 1
ATOM 3256 O O . ASP B 1 154 ? -2.486 63.879 4.675 1.00 48.87 490 ASP B O 1
ATOM 3261 N N . SER B 1 155 ? -3.652 62.332 3.576 1.00 47.75 491 SER B N 1
ATOM 3262 C CA . SER B 1 155 ? -2.538 62.213 2.641 1.00 48.88 491 SER B CA 1
ATOM 3263 C C . SER B 1 155 ? -2.108 63.551 2.021 1.00 48.68 491 SER B C 1
ATOM 3264 O O . SER B 1 155 ? -1.030 63.609 1.420 1.00 49.63 491 SER B O 1
ATOM 3267 N N . SER B 1 156 ? -2.882 64.633 2.177 1.00 45.76 492 SER B N 1
ATOM 3268 C CA . SER B 1 156 ? -2.617 65.863 1.422 1.00 45.76 492 SER B CA 1
ATOM 3269 C C . SER B 1 156 ? -2.887 67.173 2.158 1.00 44.98 492 SER B C 1
ATOM 3270 O O . SER B 1 156 ? -2.322 68.194 1.753 1.00 45.12 492 SER B O 1
ATOM 3273 N N . SER B 1 157 ? -3.757 67.217 3.169 1.00 44.97 493 SER B N 1
ATOM 3274 C CA . SER B 1 157 ? -4.063 68.449 3.887 1.00 44.05 493 SER B CA 1
ATOM 3275 C C . SER B 1 157 ? -3.730 68.318 5.366 1.00 42.72 493 SER B C 1
ATOM 3276 O O . SER B 1 157 ? -3.810 67.232 5.945 1.00 42.32 493 SER B O 1
ATOM 3279 N N . HIS B 1 158 ? -3.354 69.442 5.967 1.00 42.07 494 HIS B N 1
ATOM 3280 C CA . HIS B 1 158 ? -3.265 69.540 7.416 1.00 40.77 494 HIS B CA 1
ATOM 3281 C C . HIS B 1 158 ? -4.640 69.873 7.983 1.00 39.29 494 HIS B C 1
ATOM 3282 O O . HIS B 1 158 ? -5.350 70.744 7.472 1.00 39.22 494 HIS B O 1
ATOM 3289 N N . LEU B 1 159 ? -5.007 69.181 9.056 1.00 38.60 495 LEU B N 1
ATOM 3290 C CA . LEU B 1 159 ? -6.382 69.148 9.529 1.00 37.84 495 LEU B CA 1
ATOM 3291 C C . LEU B 1 159 ? -6.613 70.102 10.693 1.00 37.03 495 LEU B C 1
ATOM 3292 O O . LEU B 1 159 ? -5.774 70.232 11.586 1.00 36.65 495 LEU B O 1
ATOM 3297 N N . ALA B 1 160 ? -7.753 70.782 10.655 1.00 38.55 496 ALA B N 1
ATOM 3298 C CA . ALA B 1 160 ? -8.323 71.463 11.807 1.00 38.26 496 ALA B CA 1
ATOM 3299 C C . ALA B 1 160 ? -9.462 70.665 12.431 1.00 38.49 496 ALA B C 1
ATOM 3300 O O . ALA B 1 160 ? -10.015 71.087 13.451 1.00 38.81 496 ALA B O 1
ATOM 3302 N N . THR B 1 161 ? -9.817 69.523 11.845 1.00 37.72 497 THR B N 1
ATOM 3303 C CA . THR B 1 161 ? -10.972 68.745 12.264 1.00 38.33 497 THR B CA 1
ATOM 3304 C C . THR B 1 161 ? -10.633 67.854 13.466 1.00 38.67 497 THR B C 1
ATOM 3305 O O . THR B 1 161 ? -9.471 67.522 13.725 1.00 37.96 497 THR B O 1
ATOM 3309 N N . VAL B 1 162 ? -11.679 67.489 14.216 1.00 39.98 498 VAL B N 1
ATOM 3310 C CA . VAL B 1 162 ? -11.549 66.671 15.417 1.00 40.79 498 VAL B CA 1
ATOM 3311 C C . VAL B 1 162 ? -12.626 65.592 15.436 1.00 42.24 498 VAL B C 1
ATOM 3312 O O . VAL B 1 162 ? -13.769 65.810 15.016 1.00 42.56 498 VAL B O 1
ATOM 3316 N N . GLU B 1 163 ? -12.258 64.425 15.967 1.00 43.60 499 GLU B N 1
ATOM 3317 C CA . GLU B 1 163 ? -13.192 63.327 16.168 1.00 45.04 499 GLU B CA 1
ATOM 3318 C C . GLU B 1 163 ? -13.170 62.875 17.618 1.00 46.35 499 GLU B C 1
ATOM 3319 O O . GLU B 1 163 ? -12.209 63.122 18.345 1.00 46.76 499 GLU B O 1
ATOM 3325 N N . LYS B 1 164 ? -14.244 62.202 18.035 1.00 47.16 500 LYS B N 1
ATOM 3326 C CA . LYS B 1 164 ? -14.301 61.597 19.360 1.00 48.73 500 LYS B CA 1
ATOM 3327 C C . LYS B 1 164 ? -14.861 60.182 19.270 1.00 50.38 500 LYS B C 1
ATOM 3328 O O . LYS B 1 164 ? -15.872 59.945 18.611 1.00 51.00 500 LYS B O 1
ATOM 3334 N N . TYR B 1 165 ? -14.208 59.257 19.957 1.00 51.27 501 TYR B N 1
ATOM 3335 C CA . TYR B 1 165 ? -14.580 57.850 19.999 1.00 52.89 501 TYR B CA 1
ATOM 3336 C C . TYR B 1 165 ? -15.332 57.540 21.292 1.00 54.00 501 TYR B C 1
ATOM 3337 O O . TYR B 1 165 ? -14.796 57.734 22.394 1.00 54.12 501 TYR B O 1
ATOM 3346 N N . GLU B 1 166 ? -16.581 57.095 21.143 1.00 56.50 502 GLU B N 1
ATOM 3347 C CA . GLU B 1 166 ? -17.352 56.521 22.234 1.00 58.27 502 GLU B CA 1
ATOM 3348 C C . GLU B 1 166 ? -17.143 55.013 22.231 1.00 59.63 502 GLU B C 1
ATOM 3349 O O . GLU B 1 166 ? -17.493 54.351 21.238 1.00 59.97 502 GLU B O 1
ATOM 3355 N N . PRO B 1 167 ? -16.551 54.436 23.284 1.00 59.13 503 PRO B N 1
ATOM 3356 C CA . PRO B 1 167 ? -16.248 52.998 23.263 1.00 60.25 503 PRO B CA 1
ATOM 3357 C C . PRO B 1 167 ? -17.391 52.087 23.671 1.00 61.93 503 PRO B C 1
ATOM 3358 O O . PRO B 1 167 ? -17.375 50.915 23.276 1.00 63.38 503 PRO B O 1
ATOM 3362 N N . GLN B 1 168 ? -18.377 52.554 24.439 1.00 63.19 504 GLN B N 1
ATOM 3363 C CA . GLN B 1 168 ? -19.505 51.678 24.751 1.00 66.60 504 GLN B CA 1
ATOM 3364 C C . GLN B 1 168 ? -20.184 51.202 23.473 1.00 67.87 504 GLN B C 1
ATOM 3365 O O . GLN B 1 168 ? -20.600 50.042 23.370 1.00 71.01 504 GLN B O 1
ATOM 3369 N N . VAL B 1 169 ? -20.268 52.073 22.472 1.00 67.68 505 VAL B N 1
ATOM 3370 C CA . VAL B 1 169 ? -20.884 51.735 21.194 1.00 68.27 505 VAL B CA 1
ATOM 3371 C C . VAL B 1 169 ? -19.861 51.559 20.081 1.00 66.37 505 VAL B C 1
ATOM 3372 O O . VAL B 1 169 ? -20.232 51.093 18.989 1.00 66.92 505 VAL B O 1
ATOM 3376 N N . ASN B 1 170 ? -18.596 51.924 20.312 1.00 63.07 506 ASN B N 1
ATOM 3377 C CA . ASN B 1 170 ? -17.540 51.752 19.321 1.00 61.79 506 ASN B CA 1
ATOM 3378 C C . ASN B 1 170 ? -17.784 52.622 18.095 1.00 60.35 506 ASN B C 1
ATOM 3379 O O . ASN B 1 170 ? -17.866 52.105 16.976 1.00 60.63 506 ASN B O 1
ATOM 3384 N N . VAL B 1 171 ? -17.909 53.935 18.279 1.00 58.65 507 VAL B N 1
ATOM 3385 C CA . VAL B 1 171 ? -18.225 54.817 17.158 1.00 57.48 507 VAL B CA 1
ATOM 3386 C C . VAL B 1 171 ? -17.481 56.134 17.306 1.00 55.82 507 VAL B C 1
ATOM 3387 O O . VAL B 1 171 ? -17.451 56.725 18.392 1.00 55.72 507 VAL B O 1
ATOM 3391 N N . TRP B 1 172 ? -16.901 56.605 16.198 1.00 53.94 508 TRP B N 1
ATOM 3392 C CA . TRP B 1 172 ? -16.343 57.948 16.121 1.00 51.88 508 TRP B CA 1
ATOM 3393 C C . TRP B 1 172 ? -17.436 58.915 15.685 1.00 51.53 508 TRP B C 1
ATOM 3394 O O . TRP B 1 172 ? -18.322 58.562 14.902 1.00 52.32 508 TRP B O 1
ATOM 3405 N N . SER B 1 173 ? -17.384 60.128 16.227 1.00 52.38 509 SER B N 1
ATOM 3406 C CA . SER B 1 173 ? -18.339 61.186 15.962 1.00 51.83 509 SER B CA 1
ATOM 3407 C C . SER B 1 173 ? -17.574 62.472 15.688 1.00 50.51 509 SER B C 1
ATOM 3408 O O . SER B 1 173 ? -16.530 62.721 16.313 1.00 50.03 509 SER B O 1
ATOM 3411 N N . PRO B 1 174 ? -18.053 63.302 14.766 1.00 47.61 510 PRO B N 1
ATOM 3412 C CA . PRO B 1 174 ? -17.370 64.574 14.518 1.00 45.98 510 PRO B CA 1
ATOM 3413 C C . PRO B 1 174 ? -17.519 65.506 15.711 1.00 45.46 510 PRO B C 1
ATOM 3414 O O . PRO B 1 174 ? -18.522 65.482 16.428 1.00 46.31 510 PRO B O 1
ATOM 3418 N N . VAL B 1 175 ? -16.501 66.341 15.907 1.00 43.14 511 VAL B N 1
ATOM 3419 C CA . VAL B 1 175 ? -16.480 67.372 16.934 1.00 43.03 511 VAL B CA 1
ATOM 3420 C C . VAL B 1 175 ? -16.242 68.699 16.237 1.00 41.92 511 VAL B C 1
ATOM 3421 O O . VAL B 1 175 ? -15.675 68.742 15.140 1.00 41.48 511 VAL B O 1
ATOM 3425 N N . ALA B 1 176 ? -16.681 69.784 16.869 1.00 43.46 512 ALA B N 1
ATOM 3426 C CA . ALA B 1 176 ? -16.377 71.109 16.348 1.00 42.58 512 ALA B CA 1
ATOM 3427 C C . ALA B 1 176 ? -14.897 71.195 16.000 1.00 40.12 512 ALA B C 1
ATOM 3428 O O . ALA B 1 176 ? -14.035 70.767 16.774 1.00 39.53 512 ALA B O 1
ATOM 3430 N N . SER B 1 177 ? -14.606 71.749 14.830 1.00 39.76 513 SER B N 1
ATOM 3431 C CA . SER B 1 177 ? -13.236 71.832 14.348 1.00 37.72 513 SER B CA 1
ATOM 3432 C C . SER B 1 177 ? -12.492 72.978 15.022 1.00 36.98 513 SER B C 1
ATOM 3433 O O . SER B 1 177 ? -13.083 73.991 15.401 1.00 38.46 513 SER B O 1
ATOM 3436 N N . MET B 1 178 ? -11.183 72.803 15.173 1.00 36.30 514 MET B N 1
ATOM 3437 C CA . MET B 1 178 ? -10.363 73.811 15.823 1.00 36.45 514 MET B CA 1
ATOM 3438 C C . MET B 1 178 ? -10.330 75.100 15.016 1.00 37.80 514 MET B C 1
ATOM 3439 O O . MET B 1 178 ? -10.685 75.143 13.839 1.00 38.63 514 MET B O 1
ATOM 3444 N N . LEU B 1 179 ? -9.886 76.167 15.679 1.00 37.51 515 LEU B N 1
ATOM 3445 C CA . LEU B 1 179 ? -9.707 77.451 15.019 1.00 39.47 515 LEU B CA 1
ATOM 3446 C C . LEU B 1 179 ? -8.492 77.469 14.097 1.00 38.81 515 LEU B C 1
ATOM 3447 O O . LEU B 1 179 ? -8.387 78.365 13.248 1.00 40.14 515 LEU B O 1
ATOM 3452 N N . SER B 1 180 ? -7.578 76.509 14.240 1.00 37.16 516 SER B N 1
ATOM 3453 C CA . SER B 1 180 ? -6.381 76.443 13.416 1.00 36.71 516 SER B CA 1
ATOM 3454 C C . SER B 1 180 ? -6.210 75.034 12.871 1.00 35.33 516 SER B C 1
ATOM 3455 O O . SER B 1 180 ? -6.633 74.060 13.495 1.00 33.94 516 SER B O 1
ATOM 3458 N N . ARG B 1 181 ? -5.587 74.927 11.701 1.00 36.20 517 ARG B N 1
ATOM 3459 C CA . ARG B 1 181 ? -5.122 73.630 11.234 1.00 36.12 517 ARG B CA 1
ATOM 3460 C C . ARG B 1 181 ? -3.852 73.270 11.987 1.00 36.11 517 ARG B C 1
ATOM 3461 O O . ARG B 1 181 ? -2.931 74.084 12.094 1.00 37.67 517 ARG B O 1
ATOM 3469 N N . ARG B 1 182 ? -3.796 72.050 12.501 1.00 35.27 518 ARG B N 1
ATOM 3470 C CA . ARG B 1 182 ? -2.660 71.652 13.313 1.00 35.50 518 ARG B CA 1
ATOM 3471 C C . ARG B 1 182 ? -2.368 70.185 13.074 1.00 37.20 518 ARG B C 1
ATOM 3472 O O . ARG B 1 182 ? -3.248 69.338 13.237 1.00 36.49 518 ARG B O 1
ATOM 3480 N N . SER B 1 183 ? -1.133 69.891 12.711 1.00 39.06 519 SER B N 1
ATOM 3481 C CA . SER B 1 183 ? -0.590 68.556 12.854 1.00 41.48 519 SER B CA 1
ATOM 3482 C C . SER B 1 183 ? 0.595 68.639 13.808 1.00 42.12 519 SER B C 1
ATOM 3483 O O . SER B 1 183 ? 1.201 69.698 13.986 1.00 41.10 519 SER B O 1
ATOM 3486 N N . SER B 1 184 ? 0.905 67.514 14.446 1.00 46.78 520 SER B N 1
ATOM 3487 C CA . SER B 1 184 ? 1.995 67.443 15.423 1.00 46.00 520 SER B CA 1
ATOM 3488 C C . SER B 1 184 ? 1.836 68.488 16.532 1.00 41.50 520 SER B C 1
ATOM 3489 O O . SER B 1 184 ? 2.811 69.047 17.030 1.00 40.70 520 SER B O 1
ATOM 3492 N N . ALA B 1 185 ? 0.593 68.746 16.934 1.00 39.01 521 ALA B N 1
ATOM 3493 C CA . ALA B 1 185 ? 0.312 69.636 18.049 1.00 35.86 521 ALA B CA 1
ATOM 3494 C C . ALA B 1 185 ? 0.439 68.893 19.381 1.00 36.81 521 ALA B C 1
ATOM 3495 O O . ALA B 1 185 ? 0.518 67.661 19.437 1.00 39.58 521 ALA B O 1
ATOM 3497 N N . GLY B 1 186 ? 0.443 69.658 20.468 1.00 33.14 522 GLY B N 1
ATOM 3498 C CA . GLY B 1 186 ? 0.316 69.101 21.803 1.00 34.14 522 GLY B CA 1
ATOM 3499 C C . GLY B 1 186 ? -1.135 69.156 22.242 1.00 34.25 522 GLY B C 1
ATOM 3500 O O . GLY B 1 186 ? -1.814 70.166 22.059 1.00 32.85 522 GLY B O 1
ATOM 3501 N N . VAL B 1 187 ? -1.610 68.063 22.819 1.00 36.57 523 VAL B N 1
ATOM 3502 C CA . VAL B 1 187 ? -2.993 67.973 23.257 1.00 37.60 523 VAL B CA 1
ATOM 3503 C C . VAL B 1 187 ? -2.999 67.418 24.667 1.00 39.68 523 VAL B C 1
ATOM 3504 O O . VAL B 1 187 ? -2.249 66.488 24.977 1.00 40.85 523 VAL B O 1
ATOM 3508 N N . ALA B 1 188 ? -3.819 68.010 25.530 1.00 41.38 524 ALA B N 1
ATOM 3509 C CA . ALA B 1 188 ? -3.902 67.556 26.915 1.00 42.78 524 ALA B CA 1
ATOM 3510 C C . ALA B 1 188 ? -5.228 68.010 27.502 1.00 44.31 524 ALA B C 1
ATOM 3511 O O . ALA B 1 188 ? -5.814 68.994 27.059 1.00 44.13 524 ALA B O 1
ATOM 3513 N N . VAL B 1 189 ? -5.686 67.295 28.526 1.00 46.58 525 VAL B N 1
ATOM 3514 C CA . VAL B 1 189 ? -6.938 67.616 29.207 1.00 47.94 525 VAL B CA 1
ATOM 3515 C C . VAL B 1 189 ? -6.619 68.251 30.551 1.00 48.52 525 VAL B C 1
ATOM 3516 O O . VAL B 1 189 ? -5.812 67.722 31.324 1.00 49.05 525 VAL B O 1
ATOM 3520 N N . LEU B 1 190 ? -7.266 69.377 30.834 1.00 47.35 526 LEU B N 1
ATOM 3521 C CA . LEU B 1 190 ? -7.041 70.115 32.069 1.00 48.37 526 LEU B CA 1
ATOM 3522 C C . LEU B 1 190 ? -8.370 70.667 32.545 1.00 50.33 526 LEU B C 1
ATOM 3523 O O . LEU B 1 190 ? -9.002 71.459 31.833 1.00 49.82 526 LEU B O 1
ATOM 3528 N N . GLU B 1 191 ? -8.779 70.256 33.746 1.00 54.12 527 GLU B N 1
ATOM 3529 C CA . GLU B 1 191 ? -9.966 70.793 34.393 1.00 56.20 527 GLU B CA 1
ATOM 3530 C C . GLU B 1 191 ? -11.177 70.787 33.465 1.00 56.01 527 GLU B C 1
ATOM 3531 O O . GLU B 1 191 ? -11.914 71.768 33.349 1.00 56.58 527 GLU B O 1
ATOM 3537 N N . GLY B 1 192 ? -11.383 69.649 32.808 1.00 53.93 528 GLY B N 1
ATOM 3538 C CA . GLY B 1 192 ? -12.528 69.444 31.949 1.00 54.07 528 GLY B CA 1
ATOM 3539 C C . GLY B 1 192 ? -12.470 70.130 30.603 1.00 52.27 528 GLY B C 1
ATOM 3540 O O . GLY B 1 192 ? -13.496 70.185 29.917 1.00 52.91 528 GLY B O 1
ATOM 3541 N N . ALA B 1 193 ? -11.316 70.658 30.196 1.00 50.08 529 ALA B N 1
ATOM 3542 C CA . ALA B 1 193 ? -11.175 71.289 28.894 1.00 48.76 529 ALA B CA 1
ATOM 3543 C C . ALA B 1 193 ? -10.025 70.648 28.124 1.00 47.15 529 ALA B C 1
ATOM 3544 O O . ALA B 1 193 ? -9.031 70.206 28.711 1.00 46.91 529 ALA B O 1
ATOM 3546 N N . LEU B 1 194 ? -10.174 70.581 26.801 1.00 45.68 530 LEU B N 1
ATOM 3547 C CA . LEU B 1 194 ? -9.187 69.968 25.917 1.00 43.95 530 LEU B CA 1
ATOM 3548 C C . LEU B 1 194 ? -8.318 71.063 25.303 1.00 42.93 530 LEU B C 1
ATOM 3549 O O . LEU B 1 194 ? -8.792 71.845 24.477 1.00 43.08 530 LEU B O 1
ATOM 3554 N N . TYR B 1 195 ? -7.055 71.124 25.713 1.00 41.37 531 TYR B N 1
ATOM 3555 C CA . TYR B 1 195 ? -6.098 72.107 25.231 1.00 39.78 531 TYR B CA 1
ATOM 3556 C C . TYR B 1 195 ? -5.291 71.546 24.071 1.00 37.65 531 TYR B C 1
ATOM 3557 O O . TYR B 1 195 ? -4.826 70.401 24.121 1.00 37.91 531 TYR B O 1
ATOM 3566 N N . VAL B 1 196 ? -5.127 72.368 23.037 1.00 36.79 532 VAL B N 1
ATOM 3567 C CA . VAL B 1 196 ? -4.277 72.086 21.886 1.00 33.62 532 VAL B CA 1
ATOM 3568 C C . VAL B 1 196 ? -3.316 73.256 21.725 1.00 32.72 532 VAL B C 1
ATOM 3569 O O . VAL B 1 196 ? -3.746 74.397 21.515 1.00 33.69 532 VAL B O 1
ATOM 3573 N N . ALA B 1 197 ? -2.028 72.974 21.803 1.00 31.30 533 ALA B N 1
ATOM 3574 C CA . ALA B 1 197 ? -1.004 74.000 21.768 1.00 31.63 533 ALA B CA 1
ATOM 3575 C C . ALA B 1 197 ? -0.050 73.718 20.618 1.00 30.85 533 ALA B C 1
ATOM 3576 O O . ALA B 1 197 ? 0.352 72.568 20.405 1.00 30.96 533 ALA B O 1
ATOM 3578 N N . GLY B 1 198 ? 0.338 74.778 19.908 1.00 29.91 534 GLY B N 1
ATOM 3579 C CA . GLY B 1 198 ? 1.317 74.658 18.844 1.00 30.86 534 GLY B CA 1
ATOM 3580 C C . GLY B 1 198 ? 0.851 73.782 17.696 1.00 30.91 534 GLY B C 1
ATOM 3581 O O . GLY B 1 198 ? -0.341 73.677 17.386 1.00 30.24 534 GLY B O 1
ATOM 3582 N N . GLY B 1 199 ? 1.823 73.147 17.050 1.00 34.22 535 GLY B N 1
ATOM 3583 C CA . GLY B 1 199 ? 1.599 72.328 15.874 1.00 36.60 535 GLY B CA 1
ATOM 3584 C C . GLY B 1 199 ? 2.103 73.002 14.607 1.00 39.37 535 GLY B C 1
ATOM 3585 O O . GLY B 1 199 ? 2.667 74.097 14.621 1.00 38.96 535 GLY B O 1
ATOM 3586 N N . ASN B 1 200 ? 1.924 72.287 13.501 1.00 41.91 536 ASN B N 1
ATOM 3587 C CA . ASN B 1 200 ? 2.236 72.791 12.171 1.00 44.40 536 ASN B CA 1
ATOM 3588 C C . ASN B 1 200 ? 0.941 72.889 11.376 1.00 44.88 536 ASN B C 1
ATOM 3589 O O . ASN B 1 200 ? 0.121 71.965 11.393 1.00 44.09 536 ASN B O 1
ATOM 3594 N N . ASP B 1 201 ? 0.736 74.032 10.731 1.00 44.17 537 ASP B N 1
ATOM 3595 C CA . ASP B 1 201 ? -0.475 74.302 9.971 1.00 43.57 537 ASP B CA 1
ATOM 3596 C C . ASP B 1 201 ? -0.274 74.129 8.474 1.00 45.78 537 ASP B C 1
ATOM 3597 O O . ASP B 1 201 ? -1.139 74.524 7.690 1.00 45.86 537 ASP B O 1
ATOM 3602 N N . GLY B 1 202 ? 0.846 73.544 8.068 1.00 47.69 538 GLY B N 1
ATOM 3603 C CA . GLY B 1 202 ? 1.203 73.375 6.685 1.00 49.39 538 GLY B CA 1
ATOM 3604 C C . GLY B 1 202 ? 2.245 74.354 6.204 1.00 50.73 538 GLY B C 1
ATOM 3605 O O . GLY B 1 202 ? 2.888 74.107 5.178 1.00 52.69 538 GLY B O 1
ATOM 3606 N N . THR B 1 203 ? 2.433 75.453 6.925 1.00 52.29 539 THR B N 1
ATOM 3607 C CA . THR B 1 203 ? 3.413 76.461 6.558 1.00 53.32 539 THR B CA 1
ATOM 3608 C C . THR B 1 203 ? 4.478 76.657 7.623 1.00 52.74 539 THR B C 1
ATOM 3609 O O . THR B 1 203 ? 5.674 76.572 7.320 1.00 54.31 539 THR B O 1
ATOM 3613 N N . SER B 1 204 ? 4.086 76.903 8.868 1.00 48.22 540 SER B N 1
ATOM 3614 C CA . SER B 1 204 ? 5.059 77.109 9.922 1.00 47.00 540 SER B CA 1
ATOM 3615 C C . SER B 1 204 ? 4.592 76.431 11.199 1.00 45.07 540 SER B C 1
ATOM 3616 O O . SER B 1 204 ? 3.459 75.954 11.306 1.00 44.26 540 SER B O 1
ATOM 3619 N N . CYS B 1 205 ? 5.486 76.425 12.182 1.00 44.98 541 CYS B N 1
ATOM 3620 C CA . CYS B 1 205 ? 5.152 75.964 13.520 1.00 42.16 541 CYS B CA 1
ATOM 3621 C C . CYS B 1 205 ? 4.386 77.050 14.255 1.00 40.55 541 CYS B C 1
ATOM 3622 O O . CYS B 1 205 ? 4.601 78.244 14.031 1.00 41.45 541 CYS B O 1
ATOM 3625 N N . LEU B 1 206 ? 3.432 76.629 15.073 1.00 37.48 542 LEU B N 1
ATOM 3626 C CA . LEU B 1 206 ? 2.537 77.528 15.788 1.00 36.55 542 LEU B CA 1
ATOM 3627 C C . LEU B 1 206 ? 2.946 77.673 17.248 1.00 35.21 542 LEU B C 1
ATOM 3628 O O . LEU B 1 206 ? 3.450 76.733 17.866 1.00 34.19 542 LEU B O 1
ATOM 3633 N N . ASN B 1 207 ? 2.736 78.871 17.790 1.00 36.85 543 ASN B N 1
ATOM 3634 C CA . ASN B 1 207 ? 2.776 79.084 19.232 1.00 36.32 543 ASN B CA 1
ATOM 3635 C C . ASN B 1 207 ? 1.385 79.304 19.815 1.00 36.58 543 ASN B C 1
ATOM 3636 O O . ASN B 1 207 ? 1.259 79.493 21.030 1.00 36.79 543 ASN B O 1
ATOM 3641 N N . SER B 1 208 ? 0.343 79.278 18.985 1.00 36.04 544 SER B N 1
ATOM 3642 C CA . SER B 1 208 ? -1.007 79.521 19.461 1.00 37.21 544 SER B CA 1
ATOM 3643 C C . SER B 1 208 ? -1.533 78.325 20.252 1.00 35.70 544 SER B C 1
ATOM 3644 O O . SER B 1 208 ? -1.063 77.190 20.107 1.00 33.62 544 SER B O 1
ATOM 3647 N N . VAL B 1 209 ? -2.527 78.600 21.098 1.00 36.87 545 VAL B N 1
ATOM 3648 C CA . VAL B 1 209 ? -3.126 77.603 21.980 1.00 36.66 545 VAL B CA 1
ATOM 3649 C C . VAL B 1 209 ? -4.630 77.830 21.997 1.00 39.83 545 VAL B C 1
ATOM 3650 O O . VAL B 1 209 ? -5.089 78.964 22.155 1.00 42.12 545 VAL B O 1
ATOM 3654 N N . GLU B 1 210 ? -5.398 76.758 21.858 1.00 39.01 546 GLU B N 1
ATOM 3655 C CA . GLU B 1 210 ? -6.843 76.836 21.996 1.00 42.80 546 GLU B CA 1
ATOM 3656 C C . GLU B 1 210 ? -7.337 75.715 22.899 1.00 42.96 546 GLU B C 1
ATOM 3657 O O . GLU B 1 210 ? -6.607 74.782 23.234 1.00 40.26 546 GLU B O 1
ATOM 3663 N N . ARG B 1 211 ? -8.594 75.829 23.317 1.00 45.43 547 ARG B N 1
ATOM 3664 C CA . ARG B 1 211 ? -9.195 74.839 24.195 1.00 45.31 547 ARG B CA 1
ATOM 3665 C C . ARG B 1 211 ? -10.665 74.655 23.862 1.00 45.46 547 ARG B C 1
ATOM 3666 O O . ARG B 1 211 ? -11.360 75.590 23.465 1.00 46.65 547 ARG B O 1
ATOM 3674 N N . TYR B 1 212 ? -11.115 73.422 24.018 1.00 44.60 548 TYR B N 1
ATOM 3675 C CA . TYR B 1 212 ? -12.468 73.010 23.698 1.00 45.04 548 TYR B CA 1
ATOM 3676 C C . TYR B 1 212 ? -13.150 72.527 24.969 1.00 46.71 548 TYR B C 1
ATOM 3677 O O . TYR B 1 212 ? -12.623 71.663 25.677 1.00 46.48 548 TYR B O 1
ATOM 3686 N N . SER B 1 213 ? -14.311 73.083 25.249 1.00 49.44 549 SER B N 1
ATOM 3687 C CA . SER B 1 213 ? -15.173 72.614 26.313 1.00 51.21 549 SER B CA 1
ATOM 3688 C C . SER B 1 213 ? -16.339 71.859 25.707 1.00 51.76 549 SER B C 1
ATOM 3689 O O . SER B 1 213 ? -17.035 72.408 24.843 1.00 51.80 549 SER B O 1
ATOM 3692 N N . PRO B 1 214 ? -16.592 70.613 26.105 1.00 54.22 550 PRO B N 1
ATOM 3693 C CA . PRO B 1 214 ? -17.776 69.927 25.570 1.00 55.06 550 PRO B CA 1
ATOM 3694 C C . PRO B 1 214 ? -19.062 70.612 25.967 1.00 57.01 550 PRO B C 1
ATOM 3695 O O . PRO B 1 214 ? -20.037 70.565 25.210 1.00 58.75 550 PRO B O 1
ATOM 3699 N N . LYS B 1 215 ? -19.083 71.279 27.121 1.00 57.68 551 LYS B N 1
ATOM 3700 C CA . LYS B 1 215 ? -20.269 72.025 27.519 1.00 62.36 551 LYS B CA 1
ATOM 3701 C C . LYS B 1 215 ? -20.576 73.136 26.521 1.00 61.12 551 LYS B C 1
ATOM 3702 O O . LYS B 1 215 ? -21.738 73.352 26.158 1.00 65.20 551 LYS B O 1
ATOM 3708 N N . ALA B 1 216 ? -19.546 73.839 26.045 1.00 56.22 552 ALA B N 1
ATOM 3709 C CA . ALA B 1 216 ? -19.758 74.881 25.046 1.00 56.10 552 ALA B CA 1
ATOM 3710 C C . ALA B 1 216 ? -19.822 74.331 23.628 1.00 54.64 552 ALA B C 1
ATOM 3711 O O . ALA B 1 216 ? -20.433 74.965 22.756 1.00 55.31 552 ALA B O 1
ATOM 3713 N N . GLY B 1 217 ? -19.203 73.181 23.378 1.00 56.15 553 GLY B N 1
ATOM 3714 C CA . GLY B 1 217 ? -19.120 72.650 22.030 1.00 55.01 553 GLY B CA 1
ATOM 3715 C C . GLY B 1 217 ? -18.445 73.600 21.072 1.00 53.60 553 GLY B C 1
ATOM 3716 O O . GLY B 1 217 ? -18.727 73.571 19.869 1.00 53.20 553 GLY B O 1
ATOM 3717 N N . ALA B 1 218 ? -17.553 74.447 21.582 1.00 50.18 554 ALA B N 1
ATOM 3718 C CA . ALA B 1 218 ? -16.879 75.469 20.801 1.00 48.97 554 ALA B CA 1
ATOM 3719 C C . ALA B 1 218 ? -15.439 75.580 21.278 1.00 48.06 554 ALA B C 1
ATOM 3720 O O . ALA B 1 218 ? -15.131 75.292 22.441 1.00 48.55 554 ALA B O 1
ATOM 3722 N N . TRP B 1 219 ? -14.567 76.008 20.365 1.00 45.74 555 TRP B N 1
ATOM 3723 C CA . TRP B 1 219 ? -13.147 76.205 20.620 1.00 44.47 555 TRP B CA 1
ATOM 3724 C C . TRP B 1 219 ? -12.866 77.663 20.959 1.00 46.76 555 TRP B C 1
ATOM 3725 O O . TRP B 1 219 ? -13.553 78.572 20.490 1.00 48.02 555 TRP B O 1
ATOM 3736 N N . GLU B 1 220 ? -11.858 77.880 21.795 1.00 47.52 556 GLU B N 1
ATOM 3737 C CA . GLU B 1 220 ? -11.548 79.219 22.274 1.00 49.46 556 GLU B CA 1
ATOM 3738 C C . GLU B 1 220 ? -10.043 79.414 22.381 1.00 49.51 556 GLU B C 1
ATOM 3739 O O . GLU B 1 220 ? -9.330 78.536 22.869 1.00 48.64 556 GLU B O 1
ATOM 3745 N N . SER B 1 221 ? -9.568 80.572 21.930 1.00 49.97 557 SER B N 1
ATOM 3746 C CA . SER B 1 221 ? -8.149 80.878 22.008 1.00 49.17 557 SER B CA 1
ATOM 3747 C C . SER B 1 221 ? -7.747 81.187 23.445 1.00 49.27 557 SER B C 1
ATOM 3748 O O . SER B 1 221 ? -8.538 81.694 24.244 1.00 50.62 557 SER B O 1
ATOM 3751 N N . VAL B 1 222 ? -6.488 80.900 23.760 1.00 46.52 558 VAL B N 1
ATOM 3752 C CA . VAL B 1 222 ? -5.890 81.204 25.050 1.00 46.35 558 VAL B CA 1
ATOM 3753 C C . VAL B 1 222 ? -4.490 81.721 24.766 1.00 45.04 558 VAL B C 1
ATOM 3754 O O . VAL B 1 222 ? -3.992 81.624 23.645 1.00 43.76 558 VAL B O 1
ATOM 3758 N N . ALA B 1 223 ? -3.874 82.306 25.780 1.00 41.04 559 ALA B N 1
ATOM 3759 C CA . ALA B 1 223 ? -2.541 82.863 25.611 1.00 42.09 559 ALA B CA 1
ATOM 3760 C C . ALA B 1 223 ? -1.648 81.888 24.841 1.00 41.76 559 ALA B C 1
ATOM 3761 O O . ALA B 1 223 ? -1.716 80.674 25.069 1.00 40.74 559 ALA B O 1
ATOM 3763 N N . PRO B 1 224 ? -0.847 82.371 23.895 1.00 42.18 560 PRO B N 1
ATOM 3764 C CA . PRO B 1 224 ? 0.070 81.487 23.168 1.00 42.14 560 PRO B CA 1
ATOM 3765 C C . PRO B 1 224 ? 1.355 81.206 23.941 1.00 42.48 560 PRO B C 1
ATOM 3766 O O . PRO B 1 224 ? 1.754 81.945 24.845 1.00 43.03 560 PRO B O 1
ATOM 3770 N N . MET B 1 225 ? 2.026 80.132 23.533 1.00 42.74 561 MET B N 1
ATOM 3771 C CA . MET B 1 225 ? 3.317 79.801 24.108 1.00 43.15 561 MET B CA 1
ATOM 3772 C C . MET B 1 225 ? 4.354 80.854 23.736 1.00 45.75 561 MET B C 1
ATOM 3773 O O . MET B 1 225 ? 4.180 81.638 22.800 1.00 46.78 561 MET B O 1
ATOM 3778 N N . ASN B 1 226 ? 5.452 80.858 24.491 1.00 46.48 562 ASN B N 1
ATOM 3779 C CA . ASN B 1 226 ? 6.567 81.742 24.196 1.00 47.87 562 ASN B CA 1
ATOM 3780 C C . ASN B 1 226 ? 7.388 81.256 23.017 1.00 48.84 562 ASN B C 1
ATOM 3781 O O . ASN B 1 226 ? 8.080 82.058 22.386 1.00 49.71 562 ASN B O 1
ATOM 3786 N N . ILE B 1 227 ? 7.349 79.962 22.727 1.00 48.92 563 ILE B N 1
ATOM 3787 C CA . ILE B 1 227 ? 8.111 79.364 21.642 1.00 49.37 563 ILE B CA 1
ATOM 3788 C C . ILE B 1 227 ? 7.147 78.660 20.699 1.00 47.86 563 ILE B C 1
ATOM 3789 O O . ILE B 1 227 ? 6.212 77.990 21.149 1.00 46.75 563 ILE B O 1
ATOM 3794 N N . ARG B 1 228 ? 7.352 78.833 19.395 1.00 45.75 564 ARG B N 1
ATOM 3795 C CA . ARG B 1 228 ? 6.659 77.988 18.431 1.00 42.15 564 ARG B CA 1
ATOM 3796 C C . ARG B 1 228 ? 7.122 76.555 18.633 1.00 41.93 564 ARG B C 1
ATOM 3797 O O . ARG B 1 228 ? 8.309 76.297 18.827 1.00 44.24 564 ARG B O 1
ATOM 3805 N N . ARG B 1 229 ? 6.185 75.618 18.644 1.00 38.80 565 ARG B N 1
ATOM 3806 C CA . ARG B 1 229 ? 6.548 74.239 18.932 1.00 37.91 565 ARG B CA 1
ATOM 3807 C C . ARG B 1 229 ? 5.782 73.329 17.984 1.00 34.77 565 ARG B C 1
ATOM 3808 O O . ARG B 1 229 ? 4.567 73.473 17.824 1.00 33.31 565 ARG B O 1
ATOM 3816 N N . SER B 1 230 ? 6.501 72.398 17.364 1.00 34.51 566 SER B N 1
ATOM 3817 C CA . SER B 1 230 ? 5.919 71.309 16.600 1.00 33.87 566 SER B CA 1
ATOM 3818 C C . SER B 1 230 ? 6.544 69.989 17.048 1.00 34.33 566 SER B C 1
ATOM 3819 O O . SER B 1 230 ? 7.705 69.942 17.467 1.00 35.06 566 SER B O 1
ATOM 3822 N N . THR B 1 231 ? 5.753 68.916 16.972 1.00 32.86 567 THR B N 1
ATOM 3823 C CA . THR B 1 231 ? 6.175 67.583 17.397 1.00 33.20 567 THR B CA 1
ATOM 3824 C C . THR B 1 231 ? 6.528 67.556 18.881 1.00 32.97 567 THR B C 1
ATOM 3825 O O . THR B 1 231 ? 6.965 66.526 19.407 1.00 33.42 567 THR B O 1
ATOM 3829 N N . HIS B 1 232 ? 6.327 68.680 19.560 1.00 33.02 568 HIS B N 1
ATOM 3830 C CA . HIS B 1 232 ? 6.431 68.741 21.005 1.00 33.24 568 HIS B CA 1
ATOM 3831 C C . HIS B 1 232 ? 5.307 67.919 21.628 1.00 33.79 568 HIS B C 1
ATOM 3832 O O . HIS B 1 232 ? 4.466 67.334 20.940 1.00 34.61 568 HIS B O 1
ATOM 3839 N N . ASP B 1 233 ? 5.255 67.885 22.953 1.00 35.75 569 ASP B N 1
ATOM 3840 C CA . ASP B 1 233 ? 4.093 67.274 23.575 1.00 37.67 569 ASP B CA 1
ATOM 3841 C C . ASP B 1 233 ? 3.557 68.187 24.664 1.00 39.27 569 ASP B C 1
ATOM 3842 O O . ASP B 1 233 ? 4.241 69.094 25.140 1.00 38.35 569 ASP B O 1
ATOM 3847 N N . LEU B 1 234 ? 2.298 67.956 25.010 1.00 41.53 570 LEU B N 1
ATOM 3848 C CA . LEU B 1 234 ? 1.583 68.705 26.030 1.00 44.18 570 LEU B CA 1
ATOM 3849 C C . LEU B 1 234 ? 1.076 67.724 27.072 1.00 46.88 570 LEU B C 1
ATOM 3850 O O . LEU B 1 234 ? 0.659 66.611 26.737 1.00 48.00 570 LEU B O 1
ATOM 3855 N N . VAL B 1 235 ? 1.158 68.107 28.340 1.00 47.47 571 VAL B N 1
ATOM 3856 C CA . VAL B 1 235 ? 0.705 67.224 29.404 1.00 49.56 571 VAL B CA 1
ATOM 3857 C C . VAL B 1 235 ? 0.137 68.073 30.536 1.00 51.83 571 VAL B C 1
ATOM 3858 O O . VAL B 1 235 ? 0.494 69.242 30.698 1.00 51.35 571 VAL B O 1
ATOM 3862 N N . ALA B 1 236 ? -0.802 67.503 31.283 1.00 54.19 572 ALA B N 1
ATOM 3863 C CA . ALA B 1 236 ? -1.442 68.196 32.395 1.00 56.36 572 ALA B CA 1
ATOM 3864 C C . ALA B 1 236 ? -0.875 67.700 33.721 1.00 56.94 572 ALA B C 1
ATOM 3865 O O . ALA B 1 236 ? -0.836 66.490 33.972 1.00 57.19 572 ALA B O 1
ATOM 3867 N N . MET B 1 237 ? -0.471 68.634 34.582 1.00 60.34 573 MET B N 1
ATOM 3868 C CA . MET B 1 237 ? 0.256 68.292 35.802 1.00 60.91 573 MET B CA 1
ATOM 3869 C C . MET B 1 237 ? -0.205 69.197 36.930 1.00 62.84 573 MET B C 1
ATOM 3870 O O . MET B 1 237 ? 0.138 70.384 36.953 1.00 62.21 573 MET B O 1
ATOM 3875 N N . ASP B 1 238 ? -0.984 68.628 37.853 1.00 68.96 574 ASP B N 1
ATOM 3876 C CA . ASP B 1 238 ? -1.378 69.279 39.103 1.00 71.61 574 ASP B CA 1
ATOM 3877 C C . ASP B 1 238 ? -1.785 70.733 38.845 1.00 71.37 574 ASP B C 1
ATOM 3878 O O . ASP B 1 238 ? -1.283 71.678 39.456 1.00 71.45 574 ASP B O 1
ATOM 3883 N N . GLY B 1 239 ? -2.693 70.899 37.883 1.00 64.04 575 GLY B N 1
ATOM 3884 C CA . GLY B 1 239 ? -3.301 72.178 37.600 1.00 64.20 575 GLY B CA 1
ATOM 3885 C C . GLY B 1 239 ? -2.609 73.031 36.563 1.00 61.64 575 GLY B C 1
ATOM 3886 O O . GLY B 1 239 ? -3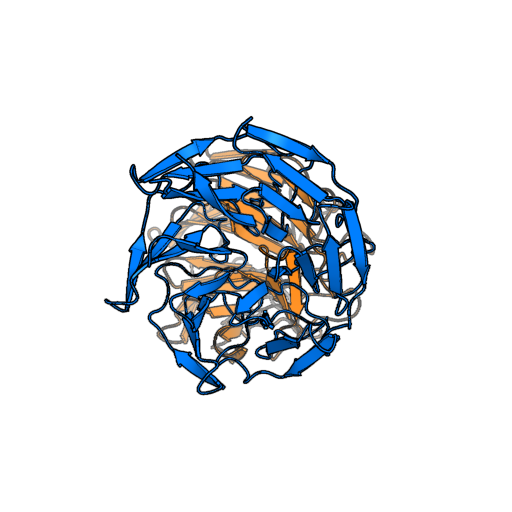.161 74.067 36.175 1.00 61.29 575 GLY B O 1
ATOM 3887 N N . TRP B 1 240 ? -1.438 72.636 36.085 1.00 61.19 576 TRP B N 1
ATOM 3888 C CA . TRP B 1 240 ? -0.734 73.387 35.060 1.00 59.10 576 TRP B CA 1
ATOM 3889 C C . TRP B 1 240 ? -0.677 72.588 33.769 1.00 58.25 576 TRP B C 1
ATOM 3890 O O . TRP B 1 240 ? -0.902 71.375 33.748 1.00 58.77 576 TRP B O 1
ATOM 3901 N N . LEU B 1 241 ? -0.376 73.295 32.687 1.00 54.63 577 LEU B N 1
ATOM 3902 C CA . LEU B 1 241 ? -0.015 72.666 31.425 1.00 53.24 577 LEU B CA 1
ATOM 3903 C C . LEU B 1 241 ? 1.494 72.703 31.275 1.00 49.89 577 LEU B C 1
ATOM 3904 O O . LEU B 1 241 ? 2.135 73.678 31.659 1.00 48.72 577 LEU B O 1
ATOM 3909 N N . TYR B 1 242 ? 2.067 71.626 30.760 1.00 49.97 578 TYR B N 1
ATOM 3910 C CA . TYR B 1 242 ? 3.485 71.593 30.435 1.00 46.93 578 TYR B CA 1
ATOM 3911 C C . TYR B 1 242 ? 3.635 71.254 28.962 1.00 44.88 578 TYR B C 1
ATOM 3912 O O . TYR B 1 242 ? 3.169 70.199 28.517 1.00 45.53 578 TYR B O 1
ATOM 3921 N N . ALA B 1 243 ? 4.253 72.165 28.212 1.00 42.32 579 ALA B N 1
ATOM 3922 C CA . ALA B 1 243 ? 4.668 71.941 26.833 1.00 39.54 579 ALA B CA 1
ATOM 3923 C C . ALA B 1 243 ? 6.150 71.600 26.846 1.00 38.97 579 ALA B C 1
ATOM 3924 O O . ALA B 1 243 ? 6.972 72.414 27.289 1.00 39.90 579 ALA B O 1
ATOM 3926 N N . VAL B 1 244 ? 6.480 70.403 26.366 1.00 37.39 580 VAL B N 1
ATOM 3927 C CA . VAL B 1 244 ? 7.803 69.813 26.512 1.00 37.70 580 VAL B CA 1
ATOM 3928 C C . VAL B 1 244 ? 8.380 69.559 25.130 1.00 36.90 580 VAL B C 1
ATOM 3929 O O . VAL B 1 244 ? 7.732 68.922 24.288 1.00 36.44 580 VAL B O 1
ATOM 3933 N N . GLY B 1 245 ? 9.600 70.040 24.912 1.00 34.28 581 GLY B N 1
ATOM 3934 C CA . GLY B 1 245 ? 10.425 69.755 23.755 1.00 34.81 581 GLY B CA 1
ATOM 3935 C C . GLY B 1 245 ? 9.820 70.210 22.439 1.00 33.44 581 GLY B C 1
ATOM 3936 O O . GLY B 1 245 ? 9.154 71.251 22.339 1.00 31.98 581 GLY B O 1
ATOM 3937 N N . GLY B 1 246 ? 10.089 69.428 21.399 1.00 33.43 582 GLY B N 1
ATOM 3938 C CA . GLY B 1 246 ? 9.601 69.726 20.073 1.00 32.21 582 GLY B CA 1
ATOM 3939 C C . GLY B 1 246 ? 10.626 70.453 19.228 1.00 34.41 582 GLY B C 1
ATOM 3940 O O . GLY B 1 246 ? 11.837 70.394 19.456 1.00 35.46 582 GLY B O 1
ATOM 3941 N N . ASN B 1 247 ? 10.109 71.170 18.232 1.00 31.99 583 ASN B N 1
ATOM 3942 C CA . ASN B 1 247 ? 10.926 71.917 17.286 1.00 34.44 583 ASN B CA 1
ATOM 3943 C C . ASN B 1 247 ? 10.229 73.236 16.997 1.00 33.96 583 ASN B C 1
ATOM 3944 O O . ASN B 1 247 ? 9.010 73.258 16.814 1.00 31.42 583 ASN B O 1
ATOM 3949 N N . ASP B 1 248 ? 10.990 74.330 16.982 1.00 35.64 584 ASP B N 1
ATOM 3950 C CA . ASP B 1 248 ? 10.449 75.635 16.632 1.00 33.83 584 ASP B CA 1
ATOM 3951 C C . ASP B 1 248 ? 10.491 75.899 15.122 1.00 36.39 584 ASP B C 1
ATOM 3952 O O . ASP B 1 248 ? 10.306 77.043 14.688 1.00 35.17 584 ASP B O 1
ATOM 3957 N N . GLY B 1 249 ? 10.739 74.876 14.316 1.00 38.47 585 GLY B N 1
ATOM 3958 C CA . GLY B 1 249 ? 10.875 75.049 12.896 1.00 40.99 585 GLY B CA 1
ATOM 3959 C C . GLY B 1 249 ? 12.312 75.066 12.437 1.00 43.05 585 GLY B C 1
ATOM 3960 O O . GLY B 1 249 ? 12.583 74.801 11.258 1.00 44.28 585 GLY B O 1
ATOM 3961 N N . SER B 1 250 ? 13.230 75.366 13.354 1.00 42.94 586 SER B N 1
ATOM 3962 C CA . SER B 1 250 ? 14.659 75.369 13.087 1.00 44.34 586 SER B CA 1
ATOM 3963 C C . SER B 1 250 ? 15.407 74.430 14.023 1.00 44.90 586 SER B C 1
ATOM 3964 O O . SER B 1 250 ? 16.003 73.448 13.565 1.00 46.74 586 SER B O 1
ATOM 3967 N N . SER B 1 251 ? 15.392 74.706 15.323 1.00 42.82 587 SER B N 1
ATOM 3968 C CA . SER B 1 251 ? 16.147 73.946 16.308 1.00 42.16 587 SER B CA 1
ATOM 3969 C C . SER B 1 251 ? 15.258 72.969 17.062 1.00 40.88 587 SER B C 1
ATOM 3970 O O . SER B 1 251 ? 14.143 73.310 17.467 1.00 39.46 587 SER B O 1
ATOM 3973 N N . SER B 1 252 ? 15.750 71.745 17.232 1.00 42.11 588 SER B N 1
ATOM 3974 C CA . SER B 1 252 ? 15.170 70.855 18.225 1.00 39.94 588 SER B CA 1
ATOM 3975 C C . SER B 1 252 ? 15.299 71.495 19.604 1.00 39.40 588 SER B C 1
ATOM 3976 O O . SER B 1 252 ? 16.376 71.972 19.987 1.00 40.27 588 SER B O 1
ATOM 3979 N N . LEU B 1 253 ? 14.199 71.508 20.350 1.00 35.94 589 LEU B N 1
ATOM 3980 C CA . LEU B 1 253 ? 14.114 72.247 21.602 1.00 36.20 589 LEU B CA 1
ATOM 3981 C C . LEU B 1 253 ? 14.370 71.325 22.789 1.00 37.13 589 LEU B C 1
ATOM 3982 O O . LEU B 1 253 ? 13.875 70.194 22.830 1.00 36.30 589 LEU B O 1
ATOM 3987 N N . ASN B 1 254 ? 15.152 71.803 23.752 1.00 38.86 590 ASN B N 1
ATOM 3988 C CA . ASN B 1 254 ? 15.165 71.168 25.060 1.00 39.96 590 ASN B CA 1
ATOM 3989 C C . ASN B 1 254 ? 14.341 71.953 26.069 1.00 40.71 590 ASN B C 1
ATOM 3990 O O . ASN B 1 254 ? 14.311 71.595 27.250 1.00 41.89 590 ASN B O 1
ATOM 3995 N N . SER B 1 255 ? 13.634 72.984 25.619 1.00 41.64 591 SER B N 1
ATOM 3996 C CA . SER B 1 255 ? 12.929 73.879 26.518 1.00 42.45 591 SER B CA 1
ATOM 3997 C C . SER B 1 255 ? 11.571 73.303 26.915 1.00 41.61 591 SER B C 1
ATOM 3998 O O . SER B 1 255 ? 10.999 72.443 26.235 1.00 40.33 591 SER B O 1
ATOM 4001 N N . ILE B 1 256 ? 11.069 73.799 28.045 1.00 41.48 592 ILE B N 1
ATOM 4002 C CA . ILE B 1 256 ? 9.800 73.404 28.646 1.00 40.30 592 ILE B CA 1
ATOM 4003 C C . ILE B 1 256 ? 9.121 74.669 29.142 1.00 41.05 592 ILE B C 1
ATOM 4004 O O . ILE B 1 256 ? 9.777 75.555 29.699 1.00 42.44 592 ILE B O 1
ATOM 4009 N N . GLU B 1 257 ? 7.814 74.776 28.924 1.00 39.35 593 GLU B N 1
ATOM 4010 C CA . GLU B 1 257 ? 7.094 75.905 29.500 1.00 40.09 593 GLU B CA 1
ATOM 4011 C C . GLU B 1 257 ? 5.768 75.432 30.076 1.00 39.43 593 GLU B C 1
ATOM 4012 O O . GLU B 1 257 ? 5.247 74.378 29.711 1.00 37.66 593 GLU B O 1
ATOM 4018 N N . LYS B 1 258 ? 5.245 76.205 31.021 1.00 40.44 594 LYS B N 1
ATOM 4019 C CA . LYS B 1 258 ? 4.070 75.792 31.763 1.00 40.51 594 LYS B CA 1
ATOM 4020 C C . LYS B 1 258 ? 3.033 76.899 31.767 1.00 41.69 594 LYS B C 1
ATOM 4021 O O . LYS B 1 258 ? 3.355 78.086 31.716 1.00 42.98 594 LYS B O 1
ATOM 4027 N N . TYR B 1 259 ? 1.778 76.469 31.747 1.00 40.53 595 TYR B N 1
ATOM 4028 C CA . TYR B 1 259 ? 0.618 77.324 31.551 1.00 41.88 595 TYR B CA 1
ATOM 4029 C C . TYR B 1 259 ? -0.230 77.292 32.813 1.00 43.47 595 TYR B C 1
ATOM 4030 O O . TYR B 1 259 ? -0.665 76.215 33.247 1.00 42.77 595 TYR B O 1
ATOM 4039 N N . ASN B 1 260 ? -0.445 78.470 33.399 1.00 45.06 596 ASN B N 1
ATOM 4040 C CA . ASN B 1 260 ? -1.381 78.653 34.491 1.00 46.37 596 ASN B CA 1
ATOM 4041 C C . ASN B 1 260 ? -2.683 79.135 33.884 1.00 47.76 596 ASN B C 1
ATOM 4042 O O . ASN B 1 260 ? -2.723 80.251 33.328 1.00 48.78 596 ASN B O 1
ATOM 4047 N N . PRO B 1 261 ? -3.750 78.331 33.931 1.00 47.65 597 PRO B N 1
ATOM 4048 C CA . PRO B 1 261 ? -5.030 78.758 33.349 1.00 49.02 597 PRO B CA 1
ATOM 4049 C C . PRO B 1 261 ? -5.759 79.796 34.165 1.00 51.07 597 PRO B C 1
ATOM 4050 O O . PRO B 1 261 ? -6.667 80.441 33.635 1.00 52.12 597 PRO B O 1
ATOM 4054 N N . ARG B 1 262 ? -5.404 79.978 35.433 1.00 52.85 598 ARG B N 1
ATOM 4055 C CA . ARG B 1 262 ? -6.055 80.995 36.247 1.00 54.64 598 ARG B CA 1
ATOM 4056 C C . ARG B 1 262 ? -5.472 82.379 35.986 1.00 54.26 598 ARG B C 1
ATOM 4057 O O . ARG B 1 262 ? -6.179 83.382 36.114 1.00 54.85 598 ARG B O 1
ATOM 4065 N N . THR B 1 263 ? -4.209 82.447 35.582 1.00 52.11 599 THR B N 1
ATOM 4066 C CA . THR B 1 263 ? -3.579 83.690 35.165 1.00 50.97 599 THR B CA 1
ATOM 4067 C C . THR B 1 263 ? -3.492 83.811 33.651 1.00 49.98 599 THR B C 1
ATOM 4068 O O . THR B 1 263 ? -3.063 84.855 33.149 1.00 48.05 599 THR B O 1
ATOM 4072 N N . ASN B 1 264 ? -3.900 82.775 32.919 1.00 49.33 600 ASN B N 1
ATOM 4073 C CA . ASN B 1 264 ? -3.750 82.703 31.469 1.00 47.59 600 ASN B CA 1
ATOM 4074 C C . ASN B 1 264 ? -2.332 83.074 31.041 1.00 45.39 600 ASN B C 1
ATOM 4075 O O . ASN B 1 264 ? -2.108 83.989 30.249 1.00 42.54 600 ASN B O 1
ATOM 4080 N N . LYS B 1 265 ? -1.356 82.362 31.592 1.00 46.32 601 LYS B N 1
ATOM 4081 C CA . LYS B 1 265 ? 0.015 82.781 31.343 1.00 44.18 601 LYS B CA 1
ATOM 4082 C C . LYS B 1 265 ? 0.939 81.585 31.177 1.00 44.16 601 LYS B C 1
ATOM 4083 O O . LYS B 1 265 ? 0.729 80.523 31.765 1.00 44.95 601 LYS B O 1
ATOM 4089 N N . TRP B 1 266 ? 1.966 81.778 30.353 1.00 42.21 602 TRP B N 1
ATOM 4090 C CA . TRP B 1 266 ? 3.005 80.791 30.112 1.00 41.21 602 TRP B CA 1
ATOM 4091 C C . TRP B 1 266 ? 4.305 81.284 30.724 1.00 41.62 602 TRP B C 1
ATOM 4092 O O . TRP B 1 266 ? 4.626 82.473 30.649 1.00 40.74 602 TRP B O 1
ATOM 4103 N N . VAL B 1 267 ? 5.031 80.372 31.353 1.00 42.55 603 VAL B N 1
ATOM 4104 C CA . VAL B 1 267 ? 6.276 80.699 32.032 1.00 42.84 603 VAL B CA 1
ATOM 4105 C C . VAL B 1 267 ? 7.271 79.570 31.797 1.00 42.97 603 VAL B C 1
ATOM 4106 O O . VAL B 1 267 ? 6.896 78.395 31.786 1.00 43.07 603 VAL B O 1
ATOM 4110 N N . ALA B 1 268 ? 8.538 79.921 31.609 1.00 41.55 604 ALA B N 1
ATOM 4111 C CA . ALA B 1 268 ? 9.540 78.899 31.348 1.00 41.72 604 ALA B CA 1
ATOM 4112 C C . ALA B 1 268 ? 9.753 78.001 32.564 1.00 42.39 604 ALA B C 1
ATOM 4113 O O . ALA B 1 268 ? 9.464 78.372 33.704 1.00 42.96 604 ALA B O 1
ATOM 4115 N N . ALA B 1 269 ? 10.261 76.795 32.300 1.00 43.23 605 ALA B N 1
ATOM 4116 C CA . ALA B 1 269 ? 10.692 75.865 33.333 1.00 43.68 605 ALA B CA 1
ATOM 4117 C C . ALA B 1 269 ? 12.094 75.382 32.972 1.00 44.34 605 ALA B C 1
ATOM 4118 O O . ALA B 1 269 ? 12.614 75.692 31.901 1.00 44.30 605 ALA B O 1
ATOM 4120 N N . SER B 1 270 ? 12.707 74.602 33.861 1.00 49.10 606 SER B N 1
ATOM 4121 C CA . SER B 1 270 ? 14.057 74.108 33.607 1.00 49.46 606 SER B CA 1
ATOM 4122 C C . SER B 1 270 ? 14.087 73.200 32.385 1.00 48.87 606 SER B C 1
ATOM 4123 O O . SER B 1 270 ? 13.220 72.342 32.207 1.00 48.37 606 SER B O 1
ATOM 4126 N N . CYS B 1 271 ? 15.108 73.375 31.552 1.00 50.38 607 CYS B N 1
ATOM 4127 C CA . CYS B 1 271 ? 15.157 72.655 30.288 1.00 49.90 607 CYS B CA 1
ATOM 4128 C C . CYS B 1 271 ? 15.756 71.266 30.471 1.00 50.51 607 CYS B C 1
ATOM 4129 O O . CYS B 1 271 ? 16.485 70.994 31.426 1.00 51.70 607 CYS B O 1
ATOM 4132 N N . MET B 1 272 ? 15.424 70.379 29.543 1.00 48.56 608 MET B N 1
ATOM 4133 C CA . MET B 1 272 ? 15.904 69.013 29.607 1.00 49.30 608 MET B CA 1
ATOM 4134 C C . MET B 1 272 ? 17.401 68.943 29.325 1.00 49.71 608 MET B C 1
ATOM 4135 O O . MET B 1 272 ? 18.044 69.912 28.902 1.00 49.17 608 MET B O 1
ATOM 4140 N N . PHE B 1 273 ? 17.952 67.752 29.554 1.00 50.91 609 PHE B N 1
ATOM 4141 C CA . PHE B 1 273 ? 19.317 67.477 29.135 1.00 50.06 609 PHE B CA 1
ATOM 4142 C C . PHE B 1 273 ? 19.414 67.439 27.618 1.00 49.20 609 PHE B C 1
ATOM 4143 O O . PHE B 1 273 ? 20.309 68.049 27.024 1.00 49.03 609 PHE B O 1
ATOM 4151 N N . THR B 1 274 ? 18.494 66.733 26.978 1.00 48.15 610 THR B N 1
ATOM 4152 C CA . THR B 1 274 ? 18.534 66.508 25.545 1.00 48.12 610 THR B CA 1
ATOM 4153 C C . THR B 1 274 ? 17.526 67.389 24.820 1.00 48.23 610 THR B C 1
ATOM 4154 O O . THR B 1 274 ? 16.452 67.697 25.341 1.00 48.08 610 THR B O 1
ATOM 4158 N N . ARG B 1 275 ? 17.899 67.811 23.611 1.00 49.22 611 ARG B N 1
ATOM 4159 C CA . ARG B 1 275 ? 16.955 68.411 22.680 1.00 48.66 611 ARG B CA 1
ATOM 4160 C C . ARG B 1 275 ? 16.224 67.280 21.973 1.00 49.20 611 ARG B C 1
ATOM 4161 O O . ARG B 1 275 ? 16.855 66.369 21.434 1.00 49.49 611 ARG B O 1
ATOM 4169 N N . ARG B 1 276 ? 14.899 67.317 21.996 1.00 49.46 612 ARG B N 1
ATOM 4170 C CA . ARG B 1 276 ? 14.113 66.177 21.540 1.00 50.59 612 ARG B CA 1
ATOM 4171 C C . ARG B 1 276 ? 12.953 66.672 20.688 1.00 50.94 612 ARG B C 1
ATOM 4172 O O . ARG B 1 276 ? 11.990 67.243 21.209 1.00 50.20 612 ARG B O 1
ATOM 4180 N N . SER B 1 277 ? 13.057 66.460 19.379 1.00 49.82 613 SER B N 1
ATOM 4181 C CA . SER B 1 277 ? 11.948 66.636 18.459 1.00 49.62 613 SER B CA 1
ATOM 4182 C C . SER B 1 277 ? 11.178 65.329 18.360 1.00 48.74 613 SER B C 1
ATOM 4183 O O . SER B 1 277 ? 11.716 64.249 18.617 1.00 47.89 613 SER B O 1
ATOM 4186 N N . SER B 1 278 ? 9.894 65.440 18.023 1.00 46.87 614 SER B N 1
ATOM 4187 C CA . SER B 1 278 ? 9.014 64.278 17.949 1.00 43.71 614 SER B CA 1
ATOM 4188 C C . SER B 1 278 ? 9.181 63.405 19.187 1.00 42.41 614 SER B C 1
ATOM 4189 O O . SER B 1 278 ? 9.445 62.202 19.107 1.00 41.35 614 SER B O 1
ATOM 4192 N N . VAL B 1 279 ? 9.045 64.034 20.346 1.00 43.23 615 VAL B N 1
ATOM 4193 C CA . VAL B 1 279 ? 9.296 63.381 21.621 1.00 42.52 615 VAL B CA 1
ATOM 4194 C C . VAL B 1 279 ? 7.982 62.879 22.187 1.00 40.44 615 VAL B C 1
ATOM 4195 O O . VAL B 1 279 ? 6.925 63.481 21.978 1.00 39.63 615 VAL B O 1
ATOM 4199 N N . GLY B 1 280 ? 8.044 61.765 22.914 1.00 44.14 616 GLY B N 1
ATOM 4200 C CA . GLY B 1 280 ? 6.889 61.291 23.664 1.00 43.23 616 GLY B CA 1
ATOM 4201 C C . GLY B 1 280 ? 6.922 61.834 25.084 1.00 43.92 616 GLY B C 1
ATOM 4202 O O . GLY B 1 280 ? 7.978 61.945 25.693 1.00 44.88 616 GLY B O 1
ATOM 4203 N N . VAL B 1 281 ? 5.756 62.202 25.598 1.00 42.58 617 VAL B N 1
ATOM 4204 C CA . VAL B 1 281 ? 5.678 62.740 26.949 1.00 43.53 617 VAL B CA 1
ATOM 4205 C C . VAL B 1 281 ? 4.506 62.102 27.673 1.00 44.53 617 VAL B C 1
ATOM 4206 O O . VAL B 1 281 ? 3.443 61.887 27.082 1.00 45.17 617 VAL B O 1
ATOM 4210 N N . ALA B 1 282 ? 4.700 61.808 28.958 1.00 45.30 618 ALA B N 1
ATOM 4211 C CA . ALA B 1 282 ? 3.614 61.260 29.767 1.00 47.24 618 ALA B CA 1
ATOM 4212 C C . ALA B 1 282 ? 3.866 61.584 31.236 1.00 48.02 618 ALA B C 1
ATOM 4213 O O . ALA B 1 282 ? 4.955 62.011 31.615 1.00 47.68 618 ALA B O 1
ATOM 4215 N N . VAL B 1 283 ? 2.835 61.417 32.062 1.00 48.03 619 VAL B N 1
ATOM 4216 C CA . VAL B 1 283 ? 2.926 61.753 33.481 1.00 48.91 619 VAL B CA 1
ATOM 4217 C C . VAL B 1 283 ? 2.611 60.531 34.327 1.00 49.58 619 VAL B C 1
ATOM 4218 O O . VAL B 1 283 ? 1.609 59.847 34.093 1.00 50.10 619 VAL B O 1
ATOM 4222 N N . LEU B 1 284 ? 3.440 60.287 35.334 1.00 50.34 620 LEU B N 1
ATOM 4223 C CA . LEU B 1 284 ? 3.142 59.288 36.346 1.00 51.39 620 LEU B CA 1
ATOM 4224 C C . LEU B 1 284 ? 2.913 59.969 37.684 1.00 52.50 620 LEU B C 1
ATOM 4225 O O . LEU B 1 284 ? 3.393 61.078 37.927 1.00 52.22 620 LEU B O 1
ATOM 4230 N N . GLU B 1 285 ? 2.151 59.304 38.541 1.00 57.06 621 GLU B N 1
ATOM 4231 C CA . GLU B 1 285 ? 1.984 59.729 39.921 1.00 58.52 621 GLU B CA 1
ATOM 4232 C C . GLU B 1 285 ? 2.963 58.923 40.756 1.00 58.65 621 GLU B C 1
ATOM 4233 O O . GLU B 1 285 ? 2.865 57.693 40.812 1.00 59.18 621 GLU B O 1
ATOM 4239 N N . LEU B 1 286 ? 3.906 59.611 41.393 1.00 55.48 622 LEU B N 1
ATOM 4240 C CA . LEU B 1 286 ? 4.989 58.941 42.092 1.00 55.76 622 LEU B CA 1
ATOM 4241 C C . LEU B 1 286 ? 5.250 59.601 43.439 1.00 56.63 622 LEU B C 1
ATOM 4242 O O . LEU B 1 286 ? 4.943 60.781 43.651 1.00 56.64 622 LEU B O 1
ATOM 4247 N N . LEU B 1 287 ? 5.787 58.800 44.356 1.00 58.42 623 LEU B N 1
ATOM 4248 C CA . LEU B 1 287 ? 6.235 59.251 45.666 1.00 59.33 623 LEU B CA 1
ATOM 4249 C C . LEU B 1 287 ? 7.453 58.426 46.090 1.00 60.23 623 LEU B C 1
ATOM 4250 O O . LEU B 1 287 ? 8.348 58.920 46.785 1.00 60.22 623 LEU B O 1
#

GO terms:
  GO:0005515 protein binding (F, IPI)
  GO:0005576 extracellular region (C, HDA)

B-factor: mean 46.99, std 10.93, range [23.82, 164.4]

Secondary structure (P-SEA, 3-state):
cbbbbbbbcccccccccccbbbbbbccccbbbbccccccccccbbbbbcccbbbbcbbbcccccccbbbbbbccccccccccccccccccbbbbbcccbbbbcbbbcccccccccccccccccbbbbcccccccccbbbbbbcccbbbbcbbbcccccccbbbbbbcccbbbbbcccccccccbbbbbbcccbbbbcbbbcccccccbbbbbbccccccccccccccccccbbbbbcccbbbbcbbbcccccccbbbbbcccccccccccccccccccccccccccc/cbbbbbbbcccccccccccccccccccccbbbbccccccccccbbbbbccccccccbbbcccccccbbbbbbccccccccccccccccccbbbbbcccbbbbcbbbcccccccccccccccccbbbbcccccccccbbbbbbcccbbbbcbbbcccccccbbbbbbcccbbbbbcccccccccbbbbbbcccbbbbcbbbcccccccbbbbbbccccccccccccccccccbbbbbccccccccbbbcccccccbbbbbcccccccccccccccccccccccccccc

Organism: Homo sapiens (NCBI:txid9606)

Sequence (574 aa):
GAGPVLFAVGGGSLFAIHGDCEAYDTRTDRWHVVASMSTRRARVGVAAVGNRLYAVGGYDGTSDLATVESYDPVTNTWQPEVSMGTRRSCLGVAALHGLLYSAGGYDGASCLNSAERYDPLTGTWTSVAAMSTRRRYVRVATLDGNLYAVGGYDSSSHLATVEKYEPQVNVWSPVASMLSRRSSAGVAVLEGALYVAGGNDGTSCLNSVERYSPKAGAWESVAPMNIRRSTHDLVAMDGWLYAVGGNDGSSSLNSIEKYNPRTNKWVAASCMFTRRSSVGVAVLELLGAGPVLFAVGGGSLFAIHGDCEAYDTRTDRWHVVASMSTRRARVGVAAVGNRLYAVGGYDGTSDLATVESYDPVTNTWQPEVSMGTRRSCLGVAALHGLLYSAGGYDGASCLNSAERYDPLTGTWTSVAAMSTRRRYVRVATLDGNLYAVGGYDSSSHLATVEKYEPQVNVWSPVASMLSRRSSAGVAVLEGALYVAGGNDGTSCLNSVERYSPKAGAWESVAPMNIRRSTHDLVAMDGWLYAVGGNDGSSSLNSIEKYNPRTNKWVAASCMFTRRSSVGVAVLELL